Protein AF-A0A0C9M5W0-F1 (afdb_monomer_lite)

Radius of gyration: 32.75 Å; chains: 1; bounding box: 88×68×102 Å

Secondary structure (DSSP, 8-state):
-HHHHHHHHHHHHTTSS-HHHHHHHHHHHHHHHHHHHHHTHHHHHHHHHHHSSTHHHHPEEEEE-TTT-SEEEEE-SSSPEEEETTTTEEEE--SSSEEEEEEEEE-TTT-PEEEEEES-TTS-EEEE-HHHHHS-SSTT--TT--GGG---TT-TTSHHHHEEEE-GGGG-SSS----EEEEETTSTTS-EEEESSSSEEEEBPTTEEEEEEEEEE-TTSPEEEEEEE-GGG--PPEEEETTT-HHHHTTBSSSSEEP----------------------------PPP-------HHHHHHHHHTS------HHHHHHHH-SS-SSEE-HHHHHHHHTGGGTS-TTSHHHHHHHHHHHHHH-SS-SS-EEHHHHHHSPPPPPPHHHHHHHHHHHHHSPPPP------------------------------PPPTTS--

pLDDT: mean 74.05, std 21.9, range [22.25, 95.88]

Organism: NCBI:txid91626

InterPro domains:
  IPR000380 DNA topoisomerase, type IA [PTHR11390] (1-251)
  IPR002048 EF-hand domain [PF13499] (318-378)
  IPR002048 EF-hand domain [PS50222] (351-386)
  IPR002048 EF-hand domain [cd00051] (319-379)
  IPR011992 EF-hand domain pair [SSF47473] (301-379)
  IPR018247 EF-Hand 1, calcium-binding site [PS00018] (364-376)
  IPR056452 DNA topoisomerase 3-beta, zinc ribbon domain [PF23546] (57-96)

Sequence (441 aa):
MRSDVEQQLNLIASGKAAHGDVLQYFLKMFAKKFAYFTKQIEAMDELFEATFSPLAATGRPLSKCGKCKRYMKYISLKPNRLHCATCDETYSLPLNGHIKLYKELRCPLDDFELVLYSTGSKGTGYPICPCCYNNPPFENFKKGMACNHCPHPTCPHSMVTNAVCPCPENESETDPCKGSLILDATSAPRWKLSCNECNIVSSFVDTVKNVIIQKNVCECGSVMLKVEFRENQNREPVSGCIMCDDEIESLLATRFARKNVRARFGGRRRGRGGKKFDPKLLLLNTAASLVAANVQGEFEQQHMNEAHQIEVTDEVTFFKLHDVDGDGFWDEKELQSMYGLERDIDPNTSHIKKIIDRVYEEMDMNKDRYISLDEYITAKLPSITAREEKLEKEYRKKASPSPAENSKRDSASGKKTEPVVKNKRSSSKNVEGVIPNKFRA

Foldseek 3Di:
DVVVLVVVVVCVVVVNDDPVVSVVVVVVVVVVVVVVCVVCVVVVCVVCVVQPPPQQVVFDFAWAFLPPRDTWGWRPPPQTWTADPVVRDIFTDDPQWDKHFDPQDAFPPRRTGWIWTFNDLQFDIAIARSCCQPPNPDPVDHRGDGQCPAPDPPGCRHVVNFFFAQQPQLPPPPDHDRWTFGWDPVNPPWTWTATPGAGWIWTFDNQWRDKDWDPDADPVRGTKIWTDGDPVVVDDIDIGRCVPDPVNVVRTPDDRDHDPPVPPDDDDDDDDDDDDDDDDDDDDDDDDDDDDDDPADPLLQVLCCQQVVDRDPDLVVSQCVLVPVRPQKDALVSLLCSQAVSLVHRSPDPLSVVLLVVQCVFQVPVNPRIHGPVSPVVGPRDDQDPVSVVVVVVRVVVPDDDDDDDDDDDDDDDDDDDDDDDDDDDDDDDDDDDDDPVPDD

Structure (mmCIF, N/CA/C/O backbone):
data_AF-A0A0C9M5W0-F1
#
_entry.id   AF-A0A0C9M5W0-F1
#
loop_
_atom_site.group_PDB
_atom_site.id
_atom_site.type_symbol
_atom_site.label_atom_id
_atom_site.label_alt_id
_atom_site.label_comp_id
_atom_site.label_asym_id
_atom_site.label_en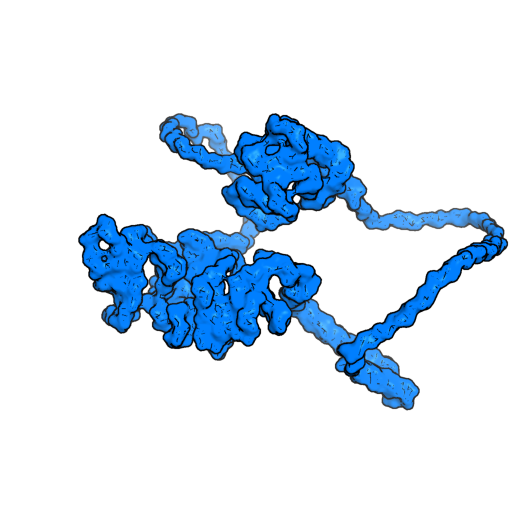tity_id
_atom_site.label_seq_id
_atom_site.pdbx_PDB_ins_code
_atom_site.Cartn_x
_atom_site.Cartn_y
_atom_site.Cartn_z
_atom_site.occupancy
_atom_site.B_iso_or_equiv
_atom_site.auth_seq_id
_atom_site.auth_comp_id
_atom_site.auth_asym_id
_atom_site.auth_atom_id
_atom_site.pdbx_PDB_model_num
ATOM 1 N N . MET A 1 1 ? -26.596 -13.197 28.494 1.00 76.88 1 MET A N 1
ATOM 2 C CA . MET A 1 1 ? -26.043 -12.777 29.806 1.00 76.88 1 MET A CA 1
ATOM 3 C C . MET A 1 1 ? -27.005 -11.878 30.564 1.00 76.88 1 MET A C 1
ATOM 5 O O . MET A 1 1 ? -27.394 -12.268 31.645 1.00 76.88 1 MET A O 1
ATOM 9 N N . ARG A 1 2 ? -27.429 -10.722 30.030 1.00 84.44 2 ARG A N 1
ATOM 10 C CA . ARG A 1 2 ? -28.374 -9.839 30.742 1.00 84.44 2 ARG A CA 1
ATOM 11 C C . ARG A 1 2 ? -29.698 -10.534 31.105 1.00 84.44 2 ARG A C 1
ATOM 13 O O . ARG A 1 2 ? -30.062 -10.557 32.268 1.00 84.44 2 ARG A O 1
ATOM 20 N N . SER A 1 3 ? -30.322 -11.203 30.134 1.00 88.25 3 SER A N 1
ATOM 21 C CA . SER A 1 3 ? -31.545 -11.994 30.360 1.00 88.25 3 SER A CA 1
ATOM 22 C C . SER A 1 3 ? -31.363 -13.140 31.374 1.00 88.25 3 SER A C 1
ATOM 24 O O . SER A 1 3 ? -32.273 -13.434 32.138 1.00 88.25 3 SER A O 1
ATOM 26 N N . ASP A 1 4 ? -30.175 -13.745 31.431 1.00 87.25 4 ASP A N 1
ATOM 27 C CA . ASP A 1 4 ? -29.848 -14.830 32.368 1.00 87.25 4 ASP A CA 1
ATOM 28 C C . ASP A 1 4 ? -29.663 -14.301 33.806 1.00 87.25 4 ASP A C 1
ATOM 30 O O . ASP A 1 4 ? -30.184 -14.873 34.758 1.00 87.25 4 ASP A O 1
ATOM 34 N N . VAL A 1 5 ? -29.032 -13.128 33.969 1.00 88.69 5 VAL A N 1
ATOM 35 C CA . VAL A 1 5 ? -28.977 -12.412 35.260 1.00 88.69 5 VAL A CA 1
ATOM 36 C C . VAL A 1 5 ? -30.387 -12.115 35.772 1.00 88.69 5 VAL A C 1
ATOM 38 O O . VAL A 1 5 ? -30.689 -12.387 36.929 1.00 88.69 5 VAL A O 1
ATOM 41 N N . GLU A 1 6 ? -31.267 -11.598 34.914 1.00 91.56 6 GLU A N 1
ATOM 42 C CA . GLU A 1 6 ? -32.651 -11.272 35.280 1.00 91.56 6 GLU A CA 1
ATOM 43 C C . GLU A 1 6 ? -33.450 -12.523 35.688 1.00 91.56 6 GLU A C 1
ATOM 45 O O . GLU A 1 6 ? -34.181 -12.493 36.678 1.00 91.56 6 GLU A O 1
ATOM 50 N N . GLN A 1 7 ? -33.261 -13.654 34.999 1.00 90.94 7 GLN A N 1
ATOM 51 C CA . GLN A 1 7 ? -33.868 -14.930 35.392 1.00 90.94 7 GLN A CA 1
ATOM 52 C C . GLN A 1 7 ? -33.374 -15.418 36.759 1.00 90.94 7 GLN A C 1
ATOM 54 O O . GLN A 1 7 ? -34.188 -15.809 37.595 1.00 90.94 7 GLN A O 1
ATOM 59 N N . GLN A 1 8 ? -32.067 -15.354 37.023 1.00 89.19 8 GLN A N 1
ATOM 60 C CA . GLN A 1 8 ? -31.500 -15.755 38.314 1.00 89.19 8 GLN A CA 1
ATOM 61 C C . GLN A 1 8 ? -31.970 -14.846 39.461 1.00 89.19 8 GLN A C 1
ATOM 63 O O . GLN A 1 8 ? -32.261 -15.330 40.554 1.00 89.19 8 GLN A O 1
ATOM 68 N N . LEU A 1 9 ? -32.136 -13.544 39.210 1.00 90.19 9 LEU A N 1
ATOM 69 C CA . LEU A 1 9 ? -32.716 -12.608 40.180 1.00 90.19 9 LEU A CA 1
ATOM 70 C C . LEU A 1 9 ? -34.181 -12.946 40.501 1.00 90.19 9 LEU A C 1
ATOM 72 O O . LEU A 1 9 ? -34.572 -12.920 41.668 1.00 90.19 9 LEU A O 1
ATOM 76 N N . ASN A 1 10 ? -34.973 -13.352 39.504 1.00 92.81 10 ASN A N 1
ATOM 77 C CA . ASN A 1 10 ? -36.346 -13.822 39.721 1.00 92.81 10 ASN A CA 1
ATOM 78 C C . ASN A 1 10 ? -36.398 -15.134 40.533 1.00 92.81 10 ASN A C 1
ATOM 80 O O . ASN A 1 10 ? -37.313 -15.347 41.336 1.00 92.81 10 ASN A O 1
ATOM 84 N N . LEU A 1 11 ? -35.408 -16.017 40.370 1.00 90.12 11 LEU A N 1
ATOM 85 C CA . LEU A 1 11 ? -35.283 -17.245 41.165 1.00 90.12 11 LEU A CA 1
ATOM 86 C C . LEU A 1 11 ? -34.904 -16.959 42.624 1.00 90.12 11 LEU A C 1
ATOM 88 O O . LEU A 1 11 ? -35.423 -17.620 43.522 1.00 90.12 11 LEU A O 1
ATOM 92 N N . ILE A 1 12 ? -34.076 -15.941 42.876 1.00 91.81 12 ILE A N 1
ATOM 93 C CA . ILE A 1 12 ? -33.802 -15.452 44.237 1.00 91.81 12 ILE A CA 1
ATOM 94 C C . ILE A 1 12 ? -35.077 -14.865 44.850 1.00 91.81 12 ILE A C 1
ATOM 96 O O . ILE A 1 12 ? -35.433 -15.208 45.975 1.00 91.81 12 ILE A O 1
ATOM 100 N N . ALA A 1 13 ? -35.801 -14.027 44.100 1.00 89.62 13 ALA A N 1
ATOM 101 C CA . ALA A 1 13 ? -37.030 -13.386 44.571 1.00 89.62 13 ALA A CA 1
ATOM 102 C C . ALA A 1 13 ? -38.142 -14.395 44.914 1.00 89.62 13 ALA A C 1
ATOM 104 O O . ALA A 1 13 ? -38.929 -14.166 45.827 1.00 89.62 13 ALA A O 1
ATOM 105 N N . SER A 1 14 ? -38.185 -15.532 44.214 1.00 92.88 14 SER A N 1
ATOM 106 C CA . SER A 1 14 ? -39.112 -16.639 44.494 1.00 92.88 14 SER A CA 1
ATOM 107 C C . SER A 1 14 ? -38.594 -17.644 45.534 1.00 92.88 14 SER A C 1
ATOM 109 O O . SER A 1 14 ? -39.253 -18.654 45.778 1.00 92.88 14 SER A O 1
ATOM 111 N N . GLY A 1 15 ? -37.426 -17.394 46.141 1.00 90.06 15 GLY A N 1
ATOM 112 C CA . GLY A 1 15 ? -36.818 -18.252 47.164 1.00 90.06 15 GLY A CA 1
ATOM 113 C C . GLY A 1 15 ? -36.247 -19.574 46.638 1.00 90.06 15 GLY A C 1
ATOM 114 O O . GLY A 1 15 ? -35.900 -20.448 47.426 1.00 90.06 15 GLY A O 1
ATOM 115 N N . LYS A 1 16 ? -36.150 -19.738 45.313 1.00 88.62 16 LYS A N 1
ATOM 116 C CA . LYS A 1 16 ? -35.681 -20.966 44.647 1.00 88.62 16 LYS A CA 1
ATOM 117 C C . LYS A 1 16 ? -34.166 -21.012 44.438 1.00 88.62 16 LYS A C 1
ATOM 119 O O . LYS A 1 16 ? -33.644 -22.068 44.095 1.00 88.62 16 LYS A O 1
ATOM 124 N N . ALA A 1 17 ? -33.468 -19.893 44.619 1.00 87.19 17 ALA A N 1
ATOM 125 C CA . ALA A 1 17 ? -32.017 -19.801 44.500 1.00 87.19 17 ALA A CA 1
ATOM 126 C C . ALA A 1 17 ? -31.416 -19.012 45.669 1.00 87.19 17 ALA A C 1
ATOM 128 O O . ALA A 1 17 ? -31.954 -17.985 46.087 1.00 87.19 17 ALA A O 1
ATOM 129 N N . ALA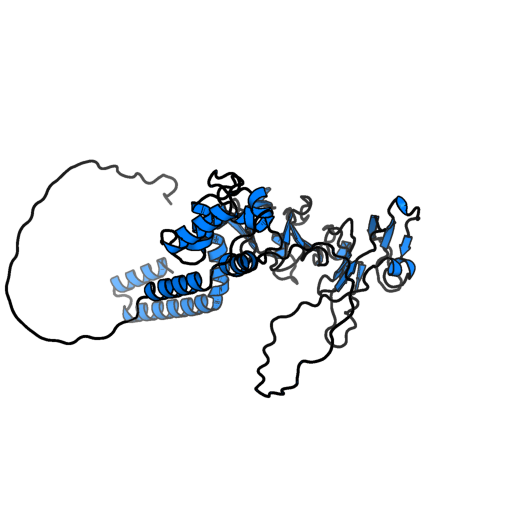 A 1 18 ? -30.275 -19.476 46.179 1.00 90.62 18 ALA A N 1
ATOM 130 C CA . ALA A 1 18 ? -29.542 -18.782 47.226 1.00 90.62 18 ALA A CA 1
ATOM 131 C C . ALA A 1 18 ? -28.752 -17.606 46.636 1.00 90.62 18 ALA A C 1
ATOM 133 O O . ALA A 1 18 ? -27.967 -17.765 45.700 1.00 90.62 18 ALA A O 1
ATOM 134 N N . HIS A 1 19 ? -28.916 -16.423 47.230 1.00 90.44 19 HIS A N 1
ATOM 135 C CA . HIS A 1 19 ? -28.222 -15.207 46.800 1.00 90.44 19 HIS A CA 1
ATOM 136 C C . HIS A 1 19 ? -26.693 -15.386 46.722 1.00 90.44 19 HIS A C 1
ATOM 138 O O . HIS A 1 19 ? -26.068 -14.941 45.762 1.00 90.44 19 HIS A O 1
ATOM 144 N N . GLY A 1 20 ? -26.090 -16.060 47.711 1.00 89.81 20 GLY A N 1
ATOM 145 C CA . GLY A 1 20 ? -24.638 -16.265 47.770 1.00 89.81 20 GLY A CA 1
ATOM 146 C C . GLY A 1 20 ? -24.084 -17.066 46.588 1.00 89.81 20 GLY A C 1
ATOM 147 O O . GLY A 1 20 ? -23.046 -16.700 46.033 1.00 89.81 20 GLY A O 1
ATOM 148 N N . ASP A 1 21 ? -24.806 -18.101 46.158 1.00 88.38 21 ASP A N 1
ATOM 149 C CA . ASP A 1 21 ? -24.387 -18.975 45.059 1.00 88.38 21 ASP A CA 1
ATOM 150 C C . ASP A 1 21 ? -24.497 -18.265 43.709 1.00 88.38 21 ASP A C 1
ATOM 152 O O . ASP A 1 21 ? -23.571 -18.315 42.894 1.00 88.38 21 ASP A O 1
ATOM 156 N N . VAL A 1 22 ? -25.592 -17.528 43.501 1.00 90.19 22 VAL A N 1
ATOM 157 C CA . VAL A 1 22 ? -25.802 -16.716 42.295 1.00 90.19 22 VAL A CA 1
ATOM 158 C C . VAL A 1 22 ? -24.739 -15.617 42.194 1.00 90.19 22 VAL A C 1
ATOM 160 O O . VAL A 1 22 ? -24.154 -15.413 41.127 1.00 90.19 22 VAL A O 1
ATOM 163 N N . LEU A 1 23 ? -24.417 -14.948 43.306 1.00 91.38 23 LEU A N 1
ATOM 164 C CA . LEU A 1 23 ? -23.370 -13.927 43.348 1.00 91.38 23 LEU A CA 1
ATOM 165 C C . LEU A 1 23 ? -21.993 -14.510 42.994 1.00 91.38 23 LEU A C 1
ATOM 167 O O . LEU A 1 23 ? -21.289 -13.963 42.143 1.00 91.38 23 LEU A O 1
ATOM 171 N N . GLN A 1 24 ? -21.613 -15.636 43.604 1.00 91.88 24 GLN A N 1
ATOM 172 C CA . GLN A 1 24 ? -20.342 -16.311 43.319 1.00 91.88 24 GLN A CA 1
ATOM 173 C C . GLN A 1 24 ? -20.240 -16.775 41.864 1.00 91.88 24 GLN A C 1
ATOM 175 O O . GLN A 1 24 ? -19.178 -16.655 41.244 1.00 91.88 24 GLN A O 1
ATOM 180 N N . TYR A 1 25 ? -21.340 -17.271 41.299 1.00 90.50 25 TYR A N 1
ATOM 181 C CA . TYR A 1 25 ? -21.410 -17.661 39.896 1.00 90.50 25 TYR A CA 1
ATOM 182 C C . TYR A 1 25 ? -21.111 -16.480 38.962 1.00 90.50 25 TYR A C 1
ATOM 184 O O . TYR A 1 25 ? -20.210 -16.568 38.119 1.00 90.50 25 TYR A O 1
ATOM 192 N N . PHE A 1 26 ? -21.798 -15.347 39.146 1.00 92.00 26 PHE A N 1
ATOM 193 C CA . PHE A 1 26 ? -21.580 -14.169 38.306 1.00 92.00 26 PHE A CA 1
ATOM 194 C C . PHE A 1 26 ? -20.195 -13.555 38.513 1.00 92.00 26 PHE A C 1
ATOM 196 O O . PHE A 1 26 ? -19.547 -13.222 37.523 1.00 92.00 26 PHE A O 1
ATOM 203 N N . LEU A 1 27 ? -19.686 -13.484 39.749 1.00 92.69 27 LEU A N 1
ATOM 204 C CA . LEU A 1 27 ? -18.322 -13.010 40.018 1.00 92.69 27 LEU A CA 1
ATOM 205 C C . LEU A 1 27 ? -17.272 -13.840 39.271 1.00 92.69 27 LEU A C 1
ATOM 207 O O . LEU A 1 27 ? -16.400 -13.276 38.609 1.00 92.69 27 LEU A O 1
ATOM 211 N N . LYS A 1 28 ? -17.382 -15.176 39.293 1.00 92.69 28 LYS A N 1
ATOM 212 C CA . LYS A 1 28 ? -16.484 -16.056 38.527 1.00 92.69 28 LYS A CA 1
ATOM 213 C C . LYS A 1 28 ? -16.621 -15.849 37.019 1.00 92.69 28 LYS A C 1
ATOM 215 O O . LYS A 1 28 ? -15.615 -15.872 36.307 1.00 92.69 28 LYS A O 1
ATOM 220 N N . MET A 1 29 ? -17.837 -15.641 36.516 1.00 91.75 29 MET A N 1
ATOM 221 C CA . MET A 1 29 ? -18.064 -15.378 35.094 1.00 91.75 29 MET A CA 1
ATOM 222 C C . MET A 1 29 ? -17.462 -14.036 34.655 1.00 91.75 29 MET A C 1
ATOM 224 O O . MET A 1 29 ? -16.773 -13.986 33.633 1.00 91.75 29 MET A O 1
ATOM 228 N N . PHE A 1 30 ? -17.663 -12.966 35.427 1.00 93.25 30 PHE A N 1
ATOM 229 C CA . PHE A 1 30 ? -17.065 -11.659 35.154 1.00 93.25 30 PHE A CA 1
ATOM 230 C C . PHE A 1 30 ? -15.540 -11.696 35.263 1.00 93.25 30 PHE A C 1
ATOM 232 O O . PHE A 1 30 ? -14.879 -11.149 34.388 1.00 93.25 30 PHE A O 1
ATOM 239 N N . ALA A 1 31 ? -14.973 -12.408 36.241 1.00 92.62 31 ALA A N 1
ATOM 240 C CA . ALA A 1 31 ? -13.525 -12.576 36.364 1.00 92.62 31 ALA A CA 1
ATOM 241 C C . ALA A 1 31 ? -12.909 -13.268 35.135 1.00 92.62 31 ALA A C 1
ATOM 243 O O . ALA A 1 31 ? -11.896 -12.811 34.605 1.00 92.62 31 ALA A O 1
ATOM 244 N N . LYS A 1 32 ? -13.546 -14.333 34.623 1.00 92.00 32 LYS A N 1
ATOM 245 C CA . LYS A 1 32 ? -13.106 -15.003 33.385 1.00 92.00 32 LYS A CA 1
ATOM 246 C C . LYS A 1 32 ? -13.179 -14.077 32.172 1.00 92.00 32 LYS A C 1
ATOM 248 O O . LYS A 1 32 ? -12.256 -14.062 31.361 1.00 92.00 32 LYS A O 1
ATOM 253 N N . LYS A 1 33 ? -14.259 -13.299 32.049 1.00 90.25 33 LYS A N 1
ATOM 254 C CA . LYS A 1 33 ? -14.405 -12.316 30.967 1.00 90.25 33 LYS A CA 1
ATOM 255 C C . LYS A 1 33 ? -13.365 -11.212 31.062 1.00 90.25 33 LYS A C 1
ATOM 257 O O . LYS A 1 33 ? -12.762 -10.881 30.052 1.00 90.25 33 LYS A O 1
ATOM 262 N N . PHE A 1 34 ? -13.129 -10.688 32.259 1.00 90.62 34 PHE A N 1
ATOM 263 C CA . PHE A 1 34 ? -12.104 -9.684 32.505 1.00 90.62 34 PHE A CA 1
ATOM 264 C C . PHE A 1 34 ? -10.737 -10.194 32.043 1.00 90.62 34 PHE A C 1
ATOM 266 O O . PHE A 1 34 ? -10.138 -9.581 31.173 1.00 90.62 34 PHE A O 1
ATOM 273 N N . ALA A 1 35 ? -10.316 -11.380 32.496 1.00 91.00 35 ALA A N 1
ATOM 274 C CA . ALA A 1 35 ? -9.052 -11.982 32.070 1.00 91.00 35 ALA A CA 1
ATOM 275 C C . ALA A 1 35 ? -8.952 -12.172 30.543 1.00 91.00 35 ALA A C 1
ATOM 277 O O . ALA A 1 35 ? -7.887 -11.964 29.963 1.00 91.00 35 ALA A O 1
ATOM 278 N N . TYR A 1 36 ? -10.055 -12.542 29.883 1.00 89.44 36 TYR A N 1
ATOM 279 C CA . TYR A 1 36 ? -10.111 -12.647 28.424 1.00 89.44 36 TYR A CA 1
ATOM 280 C C . TYR A 1 36 ? -9.910 -11.287 27.737 1.00 89.44 36 TYR A C 1
ATOM 282 O O . TYR A 1 36 ? -9.070 -11.175 26.846 1.00 89.44 36 TYR A O 1
ATOM 290 N N . PHE A 1 37 ? -10.638 -10.252 28.167 1.00 84.50 37 PHE A N 1
ATOM 291 C CA . PHE A 1 37 ? -10.539 -8.913 27.582 1.00 84.50 37 PHE A CA 1
ATOM 292 C C . PHE A 1 37 ? -9.188 -8.254 27.855 1.00 84.50 37 PHE A C 1
ATOM 294 O O . PHE A 1 37 ? -8.634 -7.652 26.948 1.00 84.50 37 PHE A O 1
ATOM 301 N N . THR A 1 38 ? -8.613 -8.418 29.050 1.00 88.00 38 THR A N 1
ATOM 302 C CA . THR A 1 38 ? -7.272 -7.895 29.356 1.00 88.00 38 THR A CA 1
ATOM 303 C C . THR A 1 38 ? -6.204 -8.543 28.479 1.00 88.00 38 THR A C 1
ATOM 305 O O . THR A 1 38 ? -5.267 -7.874 28.063 1.00 88.00 38 THR A O 1
ATOM 308 N N . LYS A 1 39 ? -6.344 -9.838 28.165 1.00 89.94 39 LYS A N 1
ATOM 309 C CA . LYS A 1 39 ? -5.402 -10.534 27.284 1.00 89.94 39 LYS A CA 1
ATOM 310 C C . LYS A 1 39 ? -5.491 -10.045 25.837 1.00 89.94 39 LYS A C 1
ATOM 312 O O . LYS A 1 39 ? -4.458 -9.955 25.190 1.00 89.94 39 LYS A O 1
ATOM 317 N N . GLN A 1 40 ? -6.697 -9.728 25.360 1.00 84.75 40 GLN A N 1
ATOM 318 C CA . GLN A 1 40 ? -6.952 -9.277 23.984 1.00 84.75 40 GLN A CA 1
ATOM 319 C C . GLN A 1 40 ? -7.231 -7.781 23.876 1.00 84.75 40 GLN A C 1
ATOM 321 O O . GLN A 1 40 ? -7.948 -7.349 22.972 1.00 84.75 40 GLN A O 1
ATOM 326 N N . ILE A 1 41 ? -6.673 -6.997 24.798 1.00 82.56 41 ILE A N 1
ATOM 327 C CA . ILE A 1 41 ? -6.930 -5.562 24.852 1.00 82.56 41 ILE A CA 1
ATOM 328 C C . ILE A 1 41 ? -6.410 -4.857 23.599 1.00 82.56 41 ILE A C 1
ATOM 330 O O . ILE A 1 41 ? -7.116 -4.022 23.064 1.00 82.56 41 ILE A O 1
ATOM 334 N N . GLU A 1 42 ? -5.289 -5.313 23.032 1.00 77.19 42 GLU A N 1
ATOM 335 C CA . GLU A 1 42 ? -4.738 -4.782 21.776 1.00 77.19 42 GLU A CA 1
ATOM 336 C C . GLU A 1 42 ? -5.711 -4.938 20.593 1.00 77.19 42 GLU A C 1
ATOM 338 O O . GLU A 1 42 ? -5.859 -4.027 19.784 1.00 77.19 42 GLU A O 1
ATOM 343 N N . ALA A 1 43 ? -6.431 -6.062 20.510 1.00 73.81 43 ALA A N 1
ATOM 344 C CA . ALA A 1 43 ? -7.441 -6.276 19.471 1.00 73.81 43 ALA A CA 1
ATOM 345 C C . ALA A 1 43 ? -8.709 -5.436 19.713 1.00 73.81 43 ALA A C 1
ATOM 347 O O . ALA A 1 43 ? -9.365 -5.016 18.762 1.00 73.81 43 ALA A O 1
ATOM 348 N N . MET A 1 44 ? -9.063 -5.195 20.982 1.00 66.62 44 MET A N 1
ATOM 349 C CA . MET A 1 44 ? -10.141 -4.276 21.363 1.00 66.62 44 MET A CA 1
ATOM 350 C C . MET A 1 44 ? -9.774 -2.833 21.022 1.00 66.62 44 MET A C 1
ATOM 352 O O . MET A 1 44 ? -10.594 -2.148 20.424 1.00 66.62 44 MET A O 1
ATOM 356 N N . ASP A 1 45 ? -8.555 -2.404 21.338 1.00 66.19 45 ASP A N 1
ATOM 357 C CA . ASP A 1 45 ? -8.044 -1.064 21.063 1.00 66.19 45 ASP A CA 1
ATOM 358 C C . ASP A 1 45 ? -7.955 -0.814 19.550 1.00 66.19 45 ASP A C 1
ATOM 360 O O . ASP A 1 45 ? -8.435 0.219 19.086 1.00 66.19 45 ASP A O 1
ATOM 364 N N . GLU A 1 46 ? -7.489 -1.788 18.752 1.00 67.50 46 GLU A N 1
ATOM 365 C CA . GLU A 1 46 ? -7.493 -1.698 17.278 1.00 67.50 46 GLU A CA 1
ATOM 366 C C . GLU A 1 46 ? -8.916 -1.472 16.727 1.00 67.50 46 GLU A C 1
ATOM 368 O O . GLU A 1 46 ? -9.133 -0.642 15.839 1.00 67.50 46 GLU A O 1
ATOM 373 N N . LEU A 1 47 ? -9.912 -2.182 17.269 1.00 63.34 47 LEU A N 1
ATOM 374 C CA . LEU A 1 47 ? -11.314 -2.053 16.862 1.00 63.34 47 LEU A CA 1
ATOM 375 C C . LEU A 1 47 ? -11.967 -0.770 17.400 1.00 63.34 47 LEU A C 1
ATOM 377 O O . LEU A 1 47 ? -12.773 -0.151 16.703 1.00 63.34 47 LEU A O 1
ATOM 381 N N . PHE A 1 48 ? -11.635 -0.340 18.617 1.00 63.06 48 PHE A N 1
ATOM 382 C CA . PHE A 1 48 ? -12.209 0.854 19.233 1.00 63.06 48 PHE A CA 1
ATOM 383 C C . PHE A 1 48 ? -11.644 2.139 18.625 1.00 63.06 48 PHE A C 1
ATOM 385 O O . PHE A 1 48 ? -12.427 3.037 18.315 1.00 63.06 48 PHE A O 1
ATOM 392 N N . GLU A 1 49 ? -10.343 2.211 18.336 1.00 57.94 49 GLU A N 1
ATOM 393 C CA . GLU A 1 49 ? -9.765 3.307 17.542 1.00 57.94 49 GLU A CA 1
ATOM 394 C C . GLU A 1 49 ? -10.352 3.361 16.127 1.00 57.94 49 GLU A C 1
ATOM 396 O O . GLU A 1 49 ? -10.526 4.435 15.542 1.00 57.94 49 GLU A O 1
ATOM 401 N N . ALA A 1 50 ? -10.691 2.204 15.552 1.00 52.53 50 ALA A N 1
ATOM 402 C CA . ALA A 1 50 ? -11.328 2.152 14.247 1.00 52.53 50 ALA A CA 1
ATOM 403 C C . ALA A 1 50 ? -12.759 2.716 14.243 1.00 52.53 50 ALA A C 1
ATOM 405 O O . ALA A 1 50 ? -13.162 3.261 13.215 1.00 52.53 50 ALA A O 1
ATOM 406 N N . THR A 1 51 ? -13.488 2.618 15.361 1.00 51.34 51 THR A N 1
ATOM 407 C CA . THR A 1 51 ? -14.950 2.822 15.400 1.00 51.34 51 THR A CA 1
ATOM 408 C C . THR A 1 51 ? -15.395 4.047 16.213 1.00 51.34 51 THR A C 1
ATOM 410 O O . THR A 1 51 ? -16.414 4.649 15.887 1.00 51.34 51 THR A O 1
ATOM 413 N N . PHE A 1 52 ? -14.654 4.452 17.253 1.00 54.22 52 PHE A N 1
ATOM 414 C CA . PHE A 1 52 ? -15.108 5.467 18.225 1.00 54.22 52 PHE A CA 1
ATOM 415 C C . PHE A 1 52 ? -14.401 6.811 18.151 1.00 54.22 52 PHE A C 1
ATOM 417 O O . PHE A 1 52 ? -14.834 7.773 18.786 1.00 54.22 52 PHE A O 1
ATOM 424 N N . SER A 1 53 ? -13.346 6.927 17.360 1.00 52.38 53 SER A N 1
ATOM 425 C CA . SER A 1 53 ? -12.801 8.241 17.078 1.00 52.38 53 SER A CA 1
ATOM 426 C C . SER A 1 53 ? -13.704 8.955 16.058 1.00 52.38 53 SER A C 1
ATOM 428 O O . SER A 1 53 ? -14.106 8.334 15.070 1.00 52.38 53 SER A O 1
ATOM 430 N N . PRO A 1 54 ? -13.929 10.279 16.163 1.00 53.62 54 PRO A N 1
ATOM 431 C CA . PRO A 1 54 ? -14.526 11.070 15.076 1.00 53.62 54 PRO A CA 1
ATOM 432 C C . PRO A 1 54 ? -13.709 11.009 13.756 1.00 53.62 54 PRO A C 1
ATOM 434 O O . PRO A 1 54 ? -14.103 11.577 12.743 1.00 53.62 54 PRO A O 1
ATOM 437 N N . LEU A 1 55 ? -12.600 10.258 13.733 1.00 50.94 55 LEU A N 1
ATOM 438 C CA . LEU A 1 55 ? -11.691 9.987 12.618 1.00 50.94 55 LEU A CA 1
ATOM 439 C C . LEU A 1 55 ? -12.319 9.230 11.432 1.00 50.94 55 LEU A C 1
ATOM 441 O O . LEU A 1 55 ? -11.821 9.330 10.312 1.00 50.94 55 LEU A O 1
ATOM 445 N N . ALA A 1 56 ? -13.439 8.520 11.607 1.00 50.06 56 ALA A N 1
ATOM 446 C CA . ALA A 1 56 ? -14.198 8.005 10.456 1.00 50.06 56 ALA A CA 1
ATOM 447 C C . ALA A 1 56 ? -14.764 9.152 9.583 1.00 50.06 56 ALA A C 1
ATOM 449 O O . ALA A 1 56 ? -15.040 8.977 8.389 1.00 50.06 56 ALA A O 1
ATOM 450 N N . ALA A 1 57 ? -14.900 10.360 10.149 1.00 54.62 57 ALA A N 1
ATOM 451 C CA . ALA A 1 57 ? -15.248 11.566 9.408 1.00 54.62 57 ALA A CA 1
ATOM 452 C C . ALA A 1 57 ? -14.038 12.214 8.710 1.00 54.62 57 ALA A C 1
ATOM 454 O O . ALA A 1 57 ? -14.236 12.766 7.630 1.00 54.62 57 ALA A O 1
ATOM 455 N N . THR A 1 58 ? -12.821 12.083 9.255 1.00 64.44 58 THR A N 1
ATOM 456 C CA . THR A 1 58 ? -11.600 12.769 8.775 1.00 64.44 58 THR A CA 1
ATOM 457 C C . THR A 1 58 ? -10.894 12.068 7.612 1.00 64.44 58 THR A C 1
ATOM 459 O O . THR A 1 58 ? -10.043 12.660 6.953 1.00 64.44 58 THR A O 1
ATOM 462 N N . GLY A 1 59 ? -11.227 10.805 7.333 1.00 73.12 59 GLY A N 1
ATOM 463 C CA . GLY A 1 59 ? -10.597 10.068 6.240 1.00 73.12 59 GLY A CA 1
ATOM 464 C C . GLY A 1 59 ? -10.966 10.615 4.854 1.00 73.12 59 GLY A C 1
ATOM 465 O O . GLY A 1 59 ? -12.140 10.842 4.547 1.00 73.12 59 GLY A O 1
ATOM 466 N N . ARG A 1 60 ? -9.964 10.760 3.979 1.00 87.50 60 ARG A N 1
ATOM 467 C CA . ARG A 1 60 ? -10.162 11.190 2.585 1.00 87.50 60 ARG A CA 1
ATOM 468 C C . ARG A 1 60 ? -10.712 10.040 1.732 1.00 87.50 60 ARG A C 1
ATOM 470 O O . ARG A 1 60 ? -10.207 8.923 1.859 1.00 87.50 60 ARG A O 1
ATOM 477 N N . PRO A 1 61 ? -11.695 10.254 0.843 1.00 91.56 61 PRO A N 1
ATOM 478 C CA . PRO A 1 61 ? -12.095 9.237 -0.130 1.00 91.56 61 PRO A CA 1
ATOM 479 C C . PRO A 1 61 ? -10.884 8.763 -0.949 1.00 91.56 61 PRO A C 1
ATOM 481 O O . PRO A 1 61 ? -10.143 9.596 -1.467 1.00 91.56 61 PRO A O 1
ATOM 484 N N . LEU A 1 62 ? -10.654 7.447 -1.042 1.00 93.19 62 LEU A N 1
ATOM 485 C CA . LEU A 1 62 ? -9.495 6.903 -1.767 1.00 93.19 62 LEU A CA 1
ATOM 486 C C . LEU A 1 62 ? -9.867 5.849 -2.811 1.00 93.19 62 LEU A C 1
ATOM 488 O O . LEU A 1 62 ? -9.516 6.022 -3.970 1.00 93.19 62 LEU A O 1
ATOM 492 N N . SER A 1 63 ? -10.547 4.769 -2.419 1.00 95.06 63 SER A N 1
ATOM 493 C CA . SER A 1 63 ? -10.916 3.657 -3.312 1.00 95.06 63 SER A CA 1
ATOM 494 C C . SER A 1 63 ? -12.351 3.199 -3.063 1.00 95.06 63 SER A C 1
ATOM 496 O O . SER A 1 63 ? -12.884 3.397 -1.970 1.00 95.06 63 SER A O 1
ATOM 498 N N . LYS A 1 64 ? -13.017 2.608 -4.059 1.00 95.62 64 LYS A N 1
ATOM 499 C CA . LYS A 1 64 ? -14.390 2.095 -3.919 1.00 95.62 64 LYS A CA 1
ATOM 500 C C . LYS A 1 64 ? -14.443 0.704 -3.280 1.00 95.62 64 LYS A C 1
ATOM 502 O O . LYS A 1 64 ? -13.649 -0.187 -3.579 1.00 95.62 64 LYS A O 1
ATOM 507 N N . CYS A 1 65 ? -15.439 0.513 -2.419 1.00 95.56 65 CYS A N 1
ATOM 508 C CA . CYS A 1 65 ? -15.766 -0.771 -1.807 1.00 95.56 65 CYS A CA 1
ATOM 509 C C . CYS A 1 65 ? -16.335 -1.737 -2.854 1.00 95.56 65 CYS A C 1
ATOM 511 O O . CYS A 1 65 ? -17.246 -1.368 -3.595 1.00 95.56 65 CYS A O 1
ATOM 513 N N . GLY A 1 66 ? -15.871 -2.988 -2.880 1.00 93.62 66 GLY A N 1
ATOM 514 C CA . GLY A 1 66 ? -16.384 -3.997 -3.813 1.00 93.62 66 GLY A CA 1
ATOM 515 C C . GLY A 1 66 ? -17.830 -4.415 -3.536 1.00 93.62 66 GLY A C 1
ATOM 516 O O . GLY A 1 66 ? -18.557 -4.742 -4.473 1.00 93.62 66 GLY A O 1
ATOM 517 N N . LYS A 1 67 ? -18.289 -4.303 -2.279 1.00 94.31 67 LYS A N 1
ATOM 518 C CA . LYS A 1 67 ? -19.650 -4.680 -1.851 1.00 94.31 67 LYS A CA 1
ATOM 519 C C . LYS A 1 67 ? -20.707 -3.649 -2.252 1.00 94.31 67 LYS A C 1
ATOM 521 O O . LYS A 1 67 ? -21.673 -3.980 -2.926 1.00 94.31 67 LYS A O 1
ATOM 526 N N . CYS A 1 68 ? -20.530 -2.389 -1.847 1.00 94.56 68 CYS A N 1
ATOM 527 C CA . CYS A 1 68 ? -21.525 -1.327 -2.069 1.00 94.56 68 CYS A CA 1
ATOM 528 C C . CYS A 1 68 ? -21.166 -0.344 -3.194 1.00 94.56 68 CYS A C 1
ATOM 530 O O . CYS A 1 68 ? -21.937 0.577 -3.460 1.00 94.56 68 CYS A O 1
ATOM 532 N N . LYS A 1 69 ? -19.989 -0.490 -3.820 1.00 94.06 69 LYS A N 1
ATOM 533 C CA . LYS A 1 69 ? -19.451 0.378 -4.887 1.00 94.06 69 LYS A CA 1
ATOM 534 C C . LYS A 1 69 ? -19.293 1.860 -4.515 1.00 94.06 69 LYS A C 1
ATOM 536 O O . LYS A 1 69 ? -19.014 2.682 -5.383 1.00 94.06 69 LYS A O 1
ATOM 541 N N . ARG A 1 70 ? -19.432 2.222 -3.236 1.00 93.69 70 ARG A N 1
ATOM 542 C CA . ARG A 1 70 ? -19.200 3.584 -2.732 1.00 93.69 70 ARG A CA 1
ATOM 543 C C . ARG A 1 70 ? -17.752 3.771 -2.302 1.00 93.69 70 ARG A C 1
ATOM 545 O O . ARG A 1 70 ? -17.075 2.806 -1.944 1.00 93.69 70 ARG A O 1
ATOM 552 N N . TYR A 1 71 ? -17.295 5.020 -2.311 1.00 93.75 71 TYR A N 1
ATOM 553 C CA . TYR A 1 71 ? -15.959 5.371 -1.843 1.00 93.75 71 TYR A CA 1
ATOM 554 C C . TYR A 1 71 ? -15.769 5.017 -0.368 1.00 93.75 71 TYR A C 1
ATOM 556 O O . TYR A 1 71 ? -16.582 5.356 0.493 1.00 93.75 71 TYR A O 1
ATOM 564 N N . MET A 1 72 ? -14.662 4.341 -0.098 1.00 93.31 72 MET A N 1
ATOM 565 C CA . MET A 1 72 ? -14.110 4.134 1.227 1.00 93.31 72 MET A CA 1
ATOM 566 C C . MET A 1 72 ? -13.173 5.287 1.559 1.00 93.31 72 MET A C 1
ATOM 568 O O . MET A 1 72 ? -12.466 5.822 0.698 1.00 93.31 72 MET A O 1
ATOM 572 N N . LYS A 1 73 ? -13.168 5.655 2.833 1.00 91.44 73 LYS A N 1
ATOM 573 C CA . LYS A 1 73 ? -12.315 6.700 3.377 1.00 91.44 73 LYS A CA 1
ATOM 574 C C . LYS A 1 73 ? -11.005 6.092 3.847 1.00 91.44 73 LYS A C 1
ATOM 576 O O . LYS A 1 73 ? -11.006 5.152 4.637 1.00 91.44 73 LYS A O 1
ATOM 581 N N . TYR A 1 74 ? -9.895 6.629 3.365 1.00 91.69 74 TYR A N 1
ATOM 582 C CA . TYR A 1 74 ? -8.564 6.308 3.849 1.00 91.69 74 TYR A CA 1
ATOM 583 C C . TYR A 1 74 ? -8.244 7.146 5.078 1.00 91.69 74 TYR A C 1
ATOM 585 O O . TYR A 1 74 ? -8.243 8.377 5.016 1.00 91.69 74 TYR A O 1
ATOM 593 N N . ILE A 1 75 ? -7.952 6.461 6.175 1.00 88.69 75 ILE A N 1
ATOM 594 C CA . ILE A 1 75 ? -7.512 7.053 7.430 1.00 88.69 75 ILE A CA 1
ATOM 595 C C . ILE A 1 75 ? -6.005 6.804 7.514 1.00 88.69 75 ILE A C 1
ATOM 597 O O . ILE A 1 75 ? -5.560 5.659 7.612 1.00 88.69 75 ILE A O 1
ATOM 601 N N . SER A 1 76 ? -5.228 7.883 7.409 1.00 82.06 76 SER A N 1
ATOM 602 C CA . SER A 1 76 ? -3.760 7.861 7.414 1.00 82.06 76 SER A CA 1
ATOM 603 C C . SER A 1 76 ? -3.147 7.800 8.809 1.00 82.06 76 SER A C 1
ATOM 605 O O . SER A 1 76 ? -1.935 7.628 8.915 1.00 82.06 76 SER A O 1
ATOM 607 N N . LEU A 1 77 ? -3.951 7.972 9.865 1.00 81.00 77 LEU A N 1
ATOM 608 C CA . LEU A 1 77 ? -3.478 7.758 11.227 1.00 81.00 77 LEU A CA 1
ATOM 609 C C . LEU A 1 77 ? -3.171 6.279 11.424 1.00 81.00 77 LEU A C 1
ATOM 611 O O . LEU A 1 77 ? -3.943 5.417 11.003 1.00 81.00 77 LEU A O 1
ATOM 615 N N . LYS A 1 78 ? -2.043 6.004 12.079 1.00 77.50 78 LYS A N 1
ATOM 616 C CA . LYS A 1 78 ? -1.621 4.640 12.380 1.00 77.50 78 LYS A CA 1
ATOM 617 C C . LYS A 1 78 ? -2.598 4.010 13.390 1.00 77.50 78 LYS A C 1
ATOM 619 O O . LYS A 1 78 ? -2.929 4.684 14.357 1.00 77.50 78 LYS A O 1
ATOM 624 N N . PRO A 1 79 ? -3.015 2.747 13.190 1.00 79.44 79 PRO A N 1
ATOM 625 C CA . PRO A 1 79 ? -2.751 1.919 12.013 1.00 79.44 79 PRO A CA 1
ATOM 626 C C . PRO A 1 79 ? -3.559 2.378 10.783 1.00 79.44 79 PRO A C 1
ATOM 628 O O . PRO A 1 79 ? -4.775 2.591 10.851 1.00 79.44 79 PRO A O 1
ATOM 631 N N . ASN A 1 80 ? -2.869 2.486 9.639 1.00 86.19 80 ASN A N 1
ATOM 632 C CA . ASN A 1 80 ? -3.465 2.922 8.374 1.00 86.19 80 ASN A CA 1
ATOM 633 C C . ASN A 1 80 ? -4.587 1.960 7.964 1.00 86.19 80 ASN A C 1
ATOM 635 O O . ASN A 1 80 ? -4.400 0.739 7.960 1.00 86.19 80 ASN A O 1
ATOM 639 N N . ARG A 1 81 ? -5.744 2.501 7.573 1.00 89.88 81 ARG A N 1
ATOM 640 C CA . ARG A 1 81 ? -6.928 1.687 7.255 1.00 89.88 81 ARG A CA 1
ATOM 641 C C . ARG A 1 81 ? -7.866 2.359 6.260 1.00 89.88 81 ARG A C 1
ATOM 643 O O . ARG A 1 81 ? -7.854 3.578 6.089 1.00 89.88 81 ARG A O 1
ATOM 650 N N . LEU A 1 82 ? -8.697 1.550 5.615 1.00 92.19 82 LEU A N 1
ATOM 651 C CA . LEU A 1 82 ? -9.824 1.988 4.794 1.00 92.19 82 LEU A CA 1
ATOM 652 C C . LEU A 1 82 ? -11.127 1.688 5.520 1.00 92.19 82 LEU A C 1
ATOM 654 O O . LEU A 1 82 ? -11.349 0.557 5.933 1.00 92.19 82 LEU A O 1
ATOM 658 N N . HIS A 1 83 ? -12.005 2.676 5.634 1.00 91.38 83 HIS A N 1
ATOM 659 C CA . HIS A 1 83 ? -13.318 2.507 6.243 1.00 91.38 83 HIS A CA 1
ATOM 660 C C . HIS A 1 83 ? -14.432 2.777 5.227 1.00 91.38 83 HIS A C 1
ATOM 662 O O . HIS A 1 83 ? -14.452 3.810 4.550 1.00 91.38 83 HIS A O 1
ATOM 668 N N . CYS A 1 84 ? -15.376 1.845 5.117 1.00 92.25 84 CYS A N 1
ATOM 669 C CA . CYS A 1 84 ? -16.558 1.986 4.284 1.00 92.25 84 CYS A CA 1
ATOM 670 C C . CYS A 1 84 ? -17.765 2.392 5.134 1.00 92.25 84 CYS A C 1
ATOM 672 O O . CYS A 1 84 ? -18.414 1.536 5.724 1.00 92.25 84 CYS A O 1
ATOM 674 N N . ALA A 1 85 ? -18.153 3.668 5.096 1.00 88.25 85 ALA A N 1
ATOM 675 C CA . ALA A 1 85 ? -19.279 4.178 5.888 1.00 88.25 85 ALA A CA 1
ATOM 676 C C . ALA A 1 85 ? -20.654 3.574 5.524 1.00 88.25 85 ALA A C 1
ATOM 678 O O . ALA A 1 85 ? -21.608 3.712 6.276 1.00 88.25 85 ALA A O 1
ATOM 679 N N . THR A 1 86 ? -20.800 2.951 4.346 1.00 89.94 86 THR A N 1
ATOM 680 C CA . THR A 1 86 ? -22.072 2.314 3.940 1.00 89.94 86 THR A CA 1
ATOM 681 C C . THR A 1 86 ? -22.173 0.861 4.383 1.00 89.94 86 THR A C 1
ATOM 683 O O . THR A 1 86 ? -23.268 0.403 4.687 1.00 89.94 86 THR A O 1
ATOM 686 N N . CYS A 1 87 ? -21.055 0.136 4.394 1.00 89.19 87 CYS A N 1
ATOM 687 C CA . CYS A 1 87 ? -21.015 -1.238 4.893 1.00 89.19 87 CYS A CA 1
ATOM 688 C C . CYS A 1 87 ? -20.708 -1.301 6.394 1.00 89.19 87 CYS A C 1
ATOM 690 O O . CYS A 1 87 ? -20.863 -2.365 6.973 1.00 89.19 87 CYS A O 1
ATOM 692 N N . ASP A 1 88 ? -20.272 -0.185 6.983 1.00 88.00 88 ASP A N 1
ATOM 693 C CA . ASP A 1 88 ? -19.746 -0.089 8.346 1.00 88.00 88 ASP A CA 1
ATOM 694 C C . ASP A 1 88 ? -18.608 -1.089 8.613 1.00 88.00 88 ASP A C 1
ATOM 696 O O . ASP A 1 88 ? -18.526 -1.759 9.636 1.00 88.00 88 ASP A O 1
ATOM 700 N N . GLU A 1 89 ? -17.721 -1.223 7.624 1.00 89.19 89 GLU A N 1
ATOM 701 C CA . GLU A 1 89 ? -16.605 -2.165 7.655 1.00 89.19 89 GLU A CA 1
ATOM 702 C C . GLU A 1 89 ? -15.273 -1.436 7.522 1.00 89.19 89 GLU A C 1
ATOM 704 O O . GLU A 1 89 ? -15.128 -0.497 6.729 1.00 89.19 89 GLU A O 1
ATOM 709 N N . THR A 1 90 ? -14.279 -1.923 8.261 1.00 90.56 90 THR A N 1
ATOM 710 C CA . THR A 1 90 ? -12.926 -1.373 8.286 1.00 90.56 90 THR A CA 1
ATOM 711 C C . THR A 1 90 ? -11.918 -2.419 7.820 1.00 90.56 90 THR A C 1
ATOM 713 O O . THR A 1 90 ? -11.924 -3.560 8.273 1.00 90.56 90 THR A O 1
ATOM 716 N N . TYR A 1 91 ? -11.032 -2.005 6.922 1.00 92.38 91 TYR A N 1
ATOM 717 C CA . TYR A 1 91 ? -10.004 -2.820 6.292 1.00 92.38 91 TYR A CA 1
ATOM 718 C C . TYR A 1 91 ? -8.628 -2.288 6.691 1.00 92.38 91 TYR A C 1
ATOM 720 O O . TYR A 1 91 ? -8.263 -1.170 6.319 1.00 92.38 91 TYR A O 1
ATOM 728 N N . SER A 1 92 ? -7.851 -3.079 7.431 1.00 91.81 92 SER A N 1
ATOM 729 C CA . SER A 1 92 ? -6.469 -2.734 7.777 1.00 91.81 92 SER A CA 1
ATOM 730 C C . SER A 1 92 ? -5.600 -2.707 6.515 1.00 91.81 92 SER A C 1
ATOM 732 O O . SER A 1 92 ? -5.841 -3.464 5.571 1.00 91.81 92 SER A O 1
ATOM 734 N N . LEU A 1 93 ? -4.579 -1.852 6.504 1.00 91.88 93 LEU A N 1
ATOM 735 C CA . LEU A 1 93 ? -3.582 -1.755 5.437 1.00 91.88 93 LEU A CA 1
ATOM 736 C C . LEU A 1 93 ? -2.165 -1.932 6.006 1.00 91.88 93 LEU A C 1
ATOM 738 O O . LEU A 1 93 ? -1.971 -1.759 7.212 1.00 91.88 93 LEU A O 1
ATOM 742 N N . PRO A 1 94 ? -1.159 -2.258 5.170 1.00 88.94 94 PRO A N 1
ATOM 743 C CA . PRO A 1 94 ? 0.207 -2.397 5.651 1.00 88.94 94 PRO A CA 1
ATOM 744 C C . PRO A 1 94 ? 0.738 -1.110 6.285 1.00 88.94 94 PRO A C 1
ATOM 746 O O . PRO A 1 94 ? 0.477 0.005 5.821 1.00 88.94 94 PRO A O 1
ATOM 749 N N . LEU A 1 95 ? 1.540 -1.288 7.331 1.00 84.50 95 LEU A N 1
ATOM 750 C CA . LEU A 1 95 ? 2.189 -0.204 8.057 1.00 84.50 95 LEU A CA 1
ATOM 751 C C . LEU A 1 95 ? 3.464 0.265 7.335 1.00 84.50 95 LEU A C 1
ATOM 753 O O . LEU A 1 95 ? 4.017 -0.423 6.476 1.00 84.50 95 LEU A O 1
ATOM 757 N N . ASN A 1 96 ? 3.966 1.438 7.729 1.00 82.06 96 ASN A N 1
ATOM 758 C CA . ASN A 1 96 ? 5.277 1.956 7.315 1.00 82.06 96 ASN A CA 1
ATOM 759 C C . ASN A 1 96 ? 5.467 2.070 5.790 1.00 82.06 96 ASN A C 1
ATOM 761 O O . ASN A 1 96 ? 6.509 1.704 5.247 1.00 82.06 96 ASN A O 1
ATOM 765 N N . GLY A 1 97 ? 4.459 2.587 5.090 1.00 84.25 97 GLY A N 1
ATOM 766 C CA . GLY A 1 97 ? 4.561 2.927 3.675 1.00 84.25 97 GLY A CA 1
ATOM 767 C C . GLY A 1 97 ? 3.457 3.878 3.234 1.00 84.25 97 GLY A C 1
ATOM 768 O O . GLY A 1 97 ? 2.579 4.252 4.013 1.00 84.25 97 GLY A O 1
ATOM 769 N N . HIS A 1 98 ? 3.519 4.278 1.970 1.00 87.69 98 HIS A N 1
ATOM 770 C CA . HIS A 1 98 ? 2.547 5.173 1.363 1.00 87.69 98 HIS A CA 1
ATOM 771 C C . HIS A 1 98 ? 1.459 4.364 0.664 1.00 87.69 98 HIS A C 1
ATOM 773 O O . HIS A 1 98 ? 1.761 3.465 -0.120 1.00 87.69 98 HIS A O 1
ATOM 779 N N . ILE A 1 99 ? 0.204 4.734 0.915 1.00 92.38 99 ILE A N 1
ATOM 780 C CA . ILE A 1 99 ? -0.969 4.158 0.258 1.00 92.38 99 ILE A CA 1
ATOM 781 C C . ILE A 1 99 ? -1.537 5.177 -0.733 1.00 92.38 99 ILE A C 1
ATOM 783 O O . ILE A 1 99 ? -1.812 6.326 -0.372 1.00 92.38 99 ILE A O 1
ATOM 787 N N . LYS A 1 100 ? -1.723 4.752 -1.985 1.00 92.00 100 LYS A N 1
ATOM 788 C CA . LYS A 1 100 ? -2.341 5.547 -3.060 1.00 92.00 100 LYS A CA 1
ATOM 789 C C . LYS A 1 100 ? -3.383 4.716 -3.813 1.00 92.00 100 LYS A C 1
ATOM 791 O O . LYS A 1 100 ? -3.362 3.493 -3.744 1.00 92.00 100 LYS A O 1
ATOM 796 N N . LEU A 1 101 ? -4.286 5.368 -4.542 1.00 93.31 101 LEU A N 1
ATOM 797 C CA . LEU A 1 101 ? -5.214 4.681 -5.446 1.00 93.31 101 LEU A CA 1
ATOM 798 C C . LEU A 1 101 ? -4.439 4.042 -6.608 1.00 93.31 101 LEU A C 1
ATOM 800 O O . LEU A 1 101 ? -3.546 4.674 -7.175 1.00 93.31 101 LEU A O 1
ATOM 804 N N . TYR A 1 102 ? -4.784 2.808 -6.981 1.00 90.75 102 TYR A N 1
ATOM 805 C CA . TYR A 1 102 ? -4.109 2.091 -8.059 1.00 90.75 102 TYR A CA 1
ATOM 806 C C . TYR A 1 102 ? -4.958 2.032 -9.336 1.00 90.75 102 TYR A C 1
ATOM 808 O O . TYR A 1 102 ? -5.672 1.062 -9.581 1.00 90.75 102 TYR A O 1
ATOM 816 N N . LYS A 1 103 ? -4.860 3.090 -10.158 1.00 83.12 103 LYS A N 1
ATOM 817 C CA . LYS A 1 103 ? -5.419 3.177 -11.528 1.00 83.12 103 LYS A CA 1
ATOM 818 C C . LYS A 1 103 ? -6.902 2.763 -11.657 1.00 83.12 103 LYS A C 1
ATOM 820 O O . LYS A 1 103 ? -7.303 2.286 -12.711 1.00 83.12 103 LYS A O 1
ATOM 825 N N . GLU A 1 104 ? -7.685 2.897 -10.581 1.00 87.31 104 GLU A N 1
ATOM 826 C CA . GLU A 1 104 ? -9.091 2.450 -10.483 1.00 87.31 104 GLU A CA 1
ATOM 827 C C . GLU A 1 104 ? -9.333 0.976 -10.864 1.00 87.31 104 GLU A C 1
ATOM 829 O O . GLU A 1 104 ? -10.456 0.565 -11.164 1.00 87.31 104 GLU A O 1
ATOM 834 N N . LEU A 1 105 ? -8.281 0.154 -10.832 1.00 91.19 105 LEU A N 1
ATOM 835 C CA . LEU A 1 105 ? -8.374 -1.262 -11.154 1.00 91.19 105 LEU A CA 1
ATOM 836 C C . LEU A 1 105 ? -9.086 -2.008 -10.033 1.00 91.19 105 LEU A C 1
ATOM 838 O O . LEU A 1 105 ? -8.945 -1.673 -8.856 1.00 91.19 105 LEU A O 1
ATOM 842 N N . ARG A 1 106 ? -9.839 -3.041 -10.406 1.00 93.94 106 ARG A N 1
ATOM 843 C CA . ARG A 1 106 ? -10.630 -3.844 -9.474 1.00 93.94 106 ARG A CA 1
ATOM 844 C C . ARG A 1 106 ? -10.094 -5.258 -9.382 1.00 93.94 106 ARG A C 1
ATOM 846 O O . ARG A 1 106 ? -9.616 -5.823 -10.364 1.00 93.94 106 ARG A O 1
ATOM 853 N N . CYS A 1 107 ? -10.195 -5.828 -8.192 1.00 93.19 107 CYS A N 1
ATOM 854 C CA . CYS A 1 107 ? -9.936 -7.240 -7.980 1.00 93.19 107 CYS A CA 1
ATOM 855 C C . CYS A 1 107 ? -11.022 -8.077 -8.686 1.00 93.19 107 CYS A C 1
ATOM 857 O O . CYS A 1 107 ? -12.203 -7.836 -8.453 1.00 93.19 107 CYS A O 1
ATOM 859 N N . PRO A 1 108 ? -10.670 -9.085 -9.502 1.00 92.25 108 PRO A N 1
ATOM 860 C CA . PRO A 1 108 ? -11.659 -9.904 -10.209 1.00 92.25 108 PRO A CA 1
ATOM 861 C C . PRO A 1 108 ? -12.423 -10.882 -9.303 1.00 92.25 108 PRO A C 1
ATOM 863 O O . PRO A 1 108 ? -13.345 -11.541 -9.770 1.00 92.25 108 PRO A O 1
ATOM 866 N N . LEU A 1 109 ? -12.017 -11.023 -8.036 1.00 90.31 109 LEU A N 1
ATOM 867 C CA . LEU A 1 109 ? -12.654 -11.924 -7.072 1.00 90.31 109 LEU A CA 1
ATOM 868 C C . LEU A 1 109 ? -13.800 -11.263 -6.306 1.00 90.31 109 LEU A C 1
ATOM 870 O O . LEU A 1 109 ? -14.796 -11.909 -6.001 1.00 90.31 109 LEU A O 1
ATOM 874 N N . ASP A 1 110 ? -13.627 -9.993 -5.951 1.00 91.50 110 ASP A N 1
ATOM 875 C CA . ASP A 1 110 ? -14.476 -9.293 -4.982 1.00 91.50 110 ASP A CA 1
ATOM 876 C C . ASP A 1 110 ? -14.863 -7.871 -5.435 1.00 91.50 110 ASP A C 1
ATOM 878 O O . ASP A 1 110 ? -15.581 -7.166 -4.724 1.00 91.50 110 ASP A O 1
ATOM 882 N N . ASP A 1 111 ? -14.400 -7.448 -6.618 1.00 93.62 111 ASP A N 1
ATOM 883 C CA . ASP A 1 111 ? -14.579 -6.127 -7.221 1.00 93.62 111 ASP A CA 1
ATOM 884 C C . ASP A 1 111 ? -14.097 -4.925 -6.388 1.00 93.62 111 ASP A C 1
ATOM 886 O O . ASP A 1 111 ? -14.459 -3.779 -6.689 1.00 93.62 111 ASP A O 1
ATOM 890 N N . PHE A 1 112 ? -13.302 -5.127 -5.337 1.00 95.75 112 PHE A N 1
ATOM 891 C CA . PHE A 1 112 ? -12.727 -4.001 -4.605 1.00 95.75 112 PHE A CA 1
ATOM 892 C C . PHE A 1 112 ? -11.740 -3.245 -5.489 1.00 95.75 112 PHE A C 1
ATOM 894 O O . PHE A 1 112 ? -10.908 -3.852 -6.169 1.00 95.75 112 PHE A O 1
ATOM 901 N N . GLU A 1 113 ? -11.803 -1.912 -5.453 1.00 95.88 113 GLU A N 1
ATOM 902 C CA . GLU A 1 113 ? -10.772 -1.098 -6.088 1.00 95.88 113 GLU A CA 1
ATOM 903 C C . GLU A 1 113 ? -9.453 -1.237 -5.325 1.00 95.88 113 GLU A C 1
ATOM 905 O O . GLU A 1 113 ? -9.387 -1.121 -4.095 1.00 95.88 113 GLU A O 1
ATOM 910 N N . LEU A 1 114 ? -8.397 -1.501 -6.087 1.00 94.94 114 LEU A N 1
ATOM 911 C CA . LEU A 1 114 ? -7.069 -1.775 -5.577 1.00 94.94 114 LEU A CA 1
ATOM 912 C C . LEU A 1 114 ? -6.391 -0.489 -5.098 1.00 94.94 114 LEU A C 1
ATOM 914 O O . LEU A 1 114 ? -6.529 0.592 -5.681 1.00 94.94 114 LEU A O 1
ATOM 918 N N . VAL A 1 115 ? -5.588 -0.629 -4.049 1.00 94.94 115 VAL A N 1
ATOM 919 C CA . VAL A 1 115 ? -4.672 0.413 -3.582 1.00 94.94 115 VAL A CA 1
ATOM 920 C C . VAL A 1 115 ? -3.232 -0.024 -3.798 1.00 94.94 115 VAL A C 1
ATOM 922 O O . VAL A 1 115 ? -2.921 -1.209 -3.783 1.00 94.94 115 VAL A O 1
ATOM 925 N N . LEU A 1 116 ? -2.344 0.934 -4.021 1.00 92.75 116 LEU A N 1
ATOM 926 C CA . LEU A 1 116 ? -0.916 0.714 -4.180 1.00 92.75 116 LEU A CA 1
ATOM 927 C C . LEU A 1 116 ? -0.221 0.996 -2.855 1.00 92.75 116 LEU A C 1
ATOM 929 O O . LEU A 1 116 ? -0.290 2.123 -2.359 1.00 92.75 116 LEU A O 1
ATOM 933 N N . TYR A 1 117 ? 0.475 -0.004 -2.324 1.00 92.12 117 TYR A N 1
ATOM 934 C CA . TYR A 1 117 ? 1.460 0.199 -1.272 1.00 92.12 117 TYR A CA 1
ATOM 935 C C . TYR A 1 117 ? 2.826 0.451 -1.895 1.00 92.12 117 TYR A C 1
ATOM 937 O O . TYR A 1 117 ? 3.221 -0.235 -2.836 1.00 92.12 117 TYR A O 1
ATOM 945 N N . SER A 1 118 ? 3.558 1.425 -1.360 1.00 88.69 118 SER A N 1
ATOM 946 C CA . SER A 1 118 ? 4.944 1.675 -1.740 1.00 88.69 118 SER A CA 1
ATOM 947 C C . SER A 1 118 ? 5.772 2.141 -0.549 1.00 88.69 118 SER A C 1
ATOM 949 O O . SER A 1 118 ? 5.364 3.035 0.194 1.00 88.69 118 SER A O 1
ATOM 951 N N . THR A 1 119 ? 6.983 1.603 -0.411 1.00 86.81 119 THR A N 1
ATOM 952 C CA . THR A 1 119 ? 7.982 2.088 0.560 1.00 86.81 119 THR A CA 1
ATOM 953 C C . THR A 1 119 ? 8.885 3.194 -0.025 1.00 86.81 119 THR A C 1
ATOM 955 O O . THR A 1 119 ? 9.978 3.437 0.485 1.00 86.81 119 THR A O 1
ATOM 958 N N . GLY A 1 120 ? 8.470 3.848 -1.119 1.00 79.25 120 GLY A N 1
ATOM 959 C CA . GLY A 1 120 ? 9.181 4.966 -1.752 1.00 79.25 120 GLY A CA 1
ATOM 960 C C . GLY A 1 120 ? 9.873 4.618 -3.077 1.00 79.25 120 GLY A C 1
ATOM 961 O O . GLY A 1 120 ? 9.751 3.515 -3.608 1.00 79.25 120 GLY A O 1
ATOM 962 N N . SER A 1 121 ? 10.633 5.572 -3.624 1.00 70.88 121 SER A N 1
ATOM 963 C CA . SER A 1 121 ? 11.187 5.510 -4.991 1.00 70.88 121 SER A CA 1
ATOM 964 C C . SER A 1 121 ? 12.181 4.371 -5.232 1.00 70.88 121 SER A C 1
ATOM 966 O O . SER A 1 121 ? 12.255 3.865 -6.349 1.00 70.88 121 SER A O 1
ATOM 968 N N . LYS A 1 122 ? 12.908 3.923 -4.204 1.00 69.69 122 LYS A N 1
ATOM 969 C CA . LYS A 1 122 ? 13.813 2.754 -4.247 1.00 69.69 122 LYS A CA 1
ATOM 970 C C . LYS A 1 122 ? 13.243 1.526 -3.524 1.00 69.69 122 LYS A C 1
ATOM 972 O O . LYS A 1 122 ? 13.920 0.514 -3.413 1.00 69.69 122 LYS A O 1
ATOM 977 N N . GLY A 1 123 ? 12.029 1.639 -2.986 1.00 73.81 123 GLY A N 1
ATOM 978 C CA . GLY A 1 123 ? 11.373 0.579 -2.232 1.00 73.81 123 GLY A CA 1
ATOM 979 C C . GLY A 1 123 ? 10.620 -0.408 -3.118 1.00 73.81 123 GLY A C 1
ATOM 980 O O . GLY A 1 123 ? 10.579 -0.263 -4.345 1.00 73.81 123 GLY A O 1
ATOM 981 N N . THR A 1 124 ? 10.004 -1.382 -2.452 1.00 82.38 124 THR A N 1
ATOM 982 C CA . THR A 1 124 ? 9.014 -2.280 -3.038 1.00 82.38 124 THR A CA 1
ATOM 983 C C . THR A 1 124 ? 7.695 -1.537 -3.228 1.00 82.38 124 THR A C 1
ATOM 985 O O . THR A 1 124 ? 7.315 -0.677 -2.422 1.00 82.38 124 THR A O 1
ATOM 988 N N . GLY A 1 125 ? 7.031 -1.843 -4.335 1.00 87.50 125 GLY A N 1
ATOM 989 C CA . GLY A 1 125 ? 5.678 -1.418 -4.643 1.00 87.50 125 GLY A CA 1
ATOM 990 C C . GLY A 1 125 ? 4.850 -2.650 -4.969 1.00 87.50 125 GLY A C 1
ATOM 991 O O . GLY A 1 125 ? 5.336 -3.562 -5.631 1.00 87.50 125 GLY A O 1
ATOM 992 N N . TYR A 1 126 ? 3.624 -2.721 -4.463 1.00 90.88 126 TYR A N 1
ATOM 993 C CA . TYR A 1 126 ? 2.700 -3.770 -4.879 1.00 90.88 126 TYR A CA 1
ATOM 994 C C . TYR A 1 126 ? 1.242 -3.344 -4.683 1.00 90.88 126 TYR A C 1
ATOM 996 O O . TYR A 1 126 ? 0.911 -2.633 -3.726 1.00 90.88 126 TYR A O 1
ATOM 1004 N N . PRO A 1 127 ? 0.347 -3.770 -5.588 1.00 93.19 127 PRO A N 1
ATOM 1005 C CA . PRO A 1 127 ? -1.077 -3.554 -5.426 1.00 93.19 127 PRO A CA 1
ATOM 1006 C C . PRO A 1 127 ? -1.642 -4.443 -4.313 1.00 93.19 127 PRO A C 1
ATOM 1008 O O . PRO A 1 127 ? -1.157 -5.544 -4.036 1.00 93.19 127 PRO A O 1
ATOM 1011 N N . ILE A 1 128 ? -2.697 -3.951 -3.678 1.00 94.50 128 ILE A N 1
ATOM 1012 C CA . ILE A 1 128 ? -3.381 -4.582 -2.557 1.00 94.50 128 ILE A CA 1
ATOM 1013 C C . ILE A 1 128 ? -4.880 -4.469 -2.789 1.00 94.50 128 ILE A C 1
ATOM 1015 O O . ILE A 1 128 ? -5.410 -3.376 -2.996 1.00 94.50 128 ILE A O 1
ATOM 1019 N N . CYS A 1 129 ? -5.569 -5.604 -2.706 1.00 95.38 129 CYS A N 1
ATOM 1020 C CA . CYS A 1 129 ? -7.012 -5.628 -2.544 1.00 95.38 129 CYS A CA 1
ATOM 1021 C C . CYS A 1 129 ? -7.342 -5.521 -1.042 1.00 95.38 129 CYS A C 1
ATOM 1023 O O . CYS A 1 129 ? -6.913 -6.392 -0.279 1.00 95.38 129 CYS A O 1
ATOM 1025 N N . PRO A 1 130 ? -8.113 -4.507 -0.598 1.00 95.00 130 PRO A N 1
ATOM 1026 C CA . PRO A 1 130 ? -8.490 -4.353 0.808 1.00 95.00 130 PRO A CA 1
ATOM 1027 C C . PRO A 1 130 ? -9.188 -5.585 1.394 1.00 95.00 130 PRO A C 1
ATOM 1029 O O . PRO A 1 130 ? -8.925 -5.948 2.540 1.00 95.00 130 PRO A O 1
ATOM 1032 N N . CYS A 1 131 ? -10.038 -6.258 0.610 1.00 94.19 131 CYS A N 1
ATOM 1033 C CA . CYS A 1 131 ? -10.752 -7.446 1.064 1.00 94.19 131 CYS A CA 1
ATOM 1034 C C . CYS A 1 131 ? -9.810 -8.647 1.196 1.00 94.19 131 CYS A C 1
ATOM 1036 O O . CYS A 1 131 ? -9.660 -9.163 2.298 1.00 94.19 131 CYS A O 1
ATOM 1038 N N . CYS A 1 132 ? -9.090 -9.018 0.132 1.00 93.56 132 CYS A N 1
ATOM 1039 C CA . CYS A 1 132 ? -8.138 -10.135 0.154 1.00 93.56 132 CYS A CA 1
ATOM 1040 C C . CYS A 1 132 ? -7.006 -9.963 1.186 1.00 93.56 132 CYS A C 1
ATOM 1042 O O . CYS A 1 132 ? -6.540 -10.948 1.749 1.00 93.56 132 CYS A O 1
ATOM 1044 N N . TYR A 1 133 ? -6.571 -8.729 1.459 1.00 94.62 133 TYR A N 1
ATOM 1045 C CA . TYR A 1 133 ? -5.554 -8.458 2.477 1.00 94.62 133 TYR A CA 1
ATOM 1046 C C . TYR A 1 133 ? -6.047 -8.772 3.889 1.00 94.62 133 TYR A C 1
ATOM 1048 O O . TYR A 1 133 ? -5.284 -9.267 4.715 1.00 94.62 133 TYR A O 1
ATOM 1056 N N . ASN A 1 134 ? -7.318 -8.494 4.181 1.00 92.50 134 ASN A N 1
ATOM 1057 C CA . ASN A 1 134 ? -7.890 -8.716 5.507 1.00 92.50 134 ASN A CA 1
ATOM 1058 C C . ASN A 1 134 ? -8.468 -10.127 5.657 1.00 92.50 134 ASN A C 1
ATOM 1060 O O . ASN A 1 134 ? -8.247 -10.770 6.678 1.00 92.50 134 ASN A O 1
ATOM 1064 N N . ASN A 1 135 ? -9.145 -10.602 4.614 1.00 90.38 135 ASN A N 1
ATOM 1065 C CA . ASN A 1 135 ? -9.849 -11.874 4.539 1.00 90.38 135 ASN A CA 1
ATOM 1066 C C . ASN A 1 135 ? -9.464 -12.585 3.229 1.00 90.38 135 ASN A C 1
ATOM 1068 O O . ASN A 1 135 ? -10.240 -12.566 2.269 1.00 90.38 135 ASN A O 1
ATOM 1072 N N . PRO A 1 136 ? -8.256 -13.167 3.138 1.00 90.06 136 PRO A N 1
ATOM 1073 C CA . PRO A 1 136 ? -7.849 -13.901 1.947 1.00 90.06 136 PRO A CA 1
ATOM 1074 C C . PRO A 1 136 ? -8.791 -15.096 1.714 1.00 90.06 136 PRO A C 1
ATOM 1076 O O . PRO A 1 136 ? -9.023 -15.871 2.640 1.00 90.06 136 PRO A O 1
ATOM 1079 N N . PRO A 1 137 ? -9.316 -15.300 0.492 1.00 86.56 137 PRO A N 1
ATOM 1080 C CA . PRO A 1 137 ? -10.267 -16.376 0.195 1.00 86.56 137 PRO A CA 1
ATOM 1081 C C . PRO A 1 137 ? -9.607 -17.763 0.041 1.00 86.56 137 PRO A C 1
ATOM 1083 O O . PRO A 1 137 ? -10.204 -18.672 -0.527 1.00 86.56 137 PRO A O 1
ATOM 1086 N N . PHE A 1 138 ? -8.367 -17.932 0.508 1.00 86.31 138 PHE A N 1
ATOM 10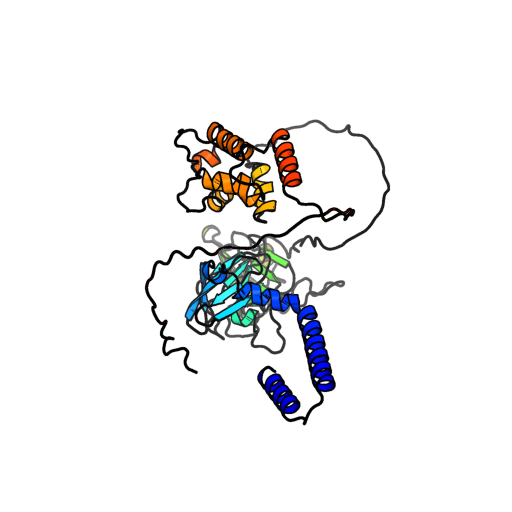87 C CA . PHE A 1 138 ? -7.548 -19.128 0.304 1.00 86.31 138 PHE A CA 1
ATOM 1088 C C . PHE A 1 138 ? -7.116 -19.710 1.654 1.00 86.31 138 PHE A C 1
ATOM 1090 O O . PHE A 1 138 ? -6.601 -18.980 2.497 1.00 86.31 138 PHE A O 1
ATOM 1097 N N . GLU A 1 139 ? -7.254 -21.026 1.834 1.00 80.31 139 GLU A N 1
ATOM 1098 C CA . GLU A 1 139 ? -7.042 -21.709 3.126 1.00 80.31 139 GLU A CA 1
ATOM 1099 C C . GLU A 1 139 ? -5.633 -21.523 3.719 1.00 80.31 139 GLU A C 1
ATOM 1101 O O . GLU A 1 139 ? -5.474 -21.441 4.935 1.00 80.31 139 GLU A O 1
ATOM 1106 N N . ASN A 1 140 ? -4.605 -21.411 2.871 1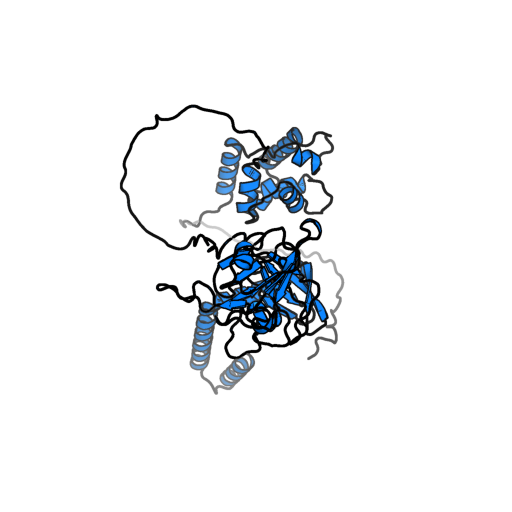.00 81.12 140 ASN A N 1
ATOM 1107 C CA . ASN A 1 140 ? -3.206 -21.317 3.306 1.00 81.12 140 ASN A CA 1
ATOM 1108 C C . ASN A 1 140 ? -2.739 -19.890 3.632 1.00 81.12 140 ASN A C 1
ATOM 1110 O O . ASN A 1 140 ? -1.595 -19.704 4.049 1.00 81.12 140 ASN A O 1
ATOM 1114 N N . PHE A 1 141 ? -3.587 -18.878 3.439 1.00 83.62 141 PHE A N 1
ATOM 1115 C CA . PHE A 1 141 ? -3.201 -17.479 3.594 1.00 83.62 141 PHE A CA 1
ATOM 1116 C C . PHE A 1 141 ? -3.864 -16.847 4.815 1.00 83.62 141 PHE A C 1
ATOM 1118 O O . PHE A 1 141 ? -5.022 -17.095 5.135 1.00 83.62 141 PHE A O 1
ATOM 1125 N N . LYS A 1 142 ? -3.103 -15.998 5.507 1.00 84.31 142 LYS A N 1
ATOM 1126 C CA . LYS A 1 142 ? -3.568 -15.224 6.665 1.00 84.31 142 LYS A CA 1
ATOM 1127 C C . LYS A 1 142 ? -3.717 -13.749 6.291 1.00 84.31 142 LYS A C 1
ATOM 1129 O O . LYS A 1 142 ? -3.269 -13.323 5.224 1.00 84.31 142 LYS A O 1
ATOM 1134 N N . LYS A 1 143 ? -4.325 -12.967 7.192 1.00 86.56 143 LYS A N 1
ATOM 1135 C CA . LYS A 1 143 ? -4.357 -11.497 7.118 1.00 86.56 143 LYS A CA 1
ATOM 1136 C C . LYS A 1 143 ? -2.953 -10.973 6.781 1.00 86.56 143 LYS A C 1
ATOM 1138 O O . LYS A 1 143 ? -1.980 -11.389 7.407 1.00 86.56 143 LYS A O 1
ATOM 1143 N N . GLY A 1 144 ? -2.860 -10.093 5.789 1.00 88.50 144 GLY A N 1
ATOM 1144 C CA . GLY A 1 144 ? -1.598 -9.594 5.242 1.00 88.50 144 GLY A CA 1
ATOM 1145 C C . GLY A 1 144 ? -1.337 -9.937 3.770 1.00 88.50 144 GLY A C 1
ATOM 1146 O O . GLY A 1 144 ? -0.327 -9.495 3.229 1.00 88.50 144 GLY A O 1
ATOM 1147 N N . MET A 1 145 ? -2.212 -10.700 3.103 1.00 90.69 145 MET A N 1
ATOM 1148 C CA . MET A 1 145 ? -1.984 -11.149 1.723 1.00 90.69 145 MET A CA 1
ATOM 1149 C C . MET A 1 145 ? -2.115 -10.002 0.706 1.00 90.69 145 MET A C 1
ATOM 1151 O O . MET A 1 145 ? -3.206 -9.507 0.424 1.00 90.69 145 MET A O 1
ATOM 1155 N N . ALA A 1 146 ? -0.997 -9.599 0.108 1.00 92.12 146 ALA A N 1
ATOM 1156 C CA . ALA A 1 146 ? -0.974 -8.641 -0.994 1.00 92.12 146 ALA A CA 1
ATOM 1157 C C . ALA A 1 146 ? -1.258 -9.309 -2.354 1.00 92.12 146 ALA A C 1
ATOM 1159 O O . ALA A 1 146 ? -1.171 -10.530 -2.491 1.00 92.12 146 ALA A O 1
ATOM 1160 N N . CYS A 1 147 ? -1.590 -8.524 -3.388 1.00 92.25 147 CYS A N 1
ATOM 1161 C CA . CYS A 1 147 ? -1.957 -9.097 -4.689 1.00 92.25 147 CYS A CA 1
ATOM 1162 C C . CYS A 1 147 ? -0.805 -9.881 -5.337 1.00 92.25 147 CYS A C 1
ATOM 1164 O O . CYS A 1 147 ? -1.062 -10.891 -5.981 1.00 92.25 147 CYS A O 1
ATOM 1166 N N . ASN A 1 148 ? 0.447 -9.490 -5.084 1.00 91.38 148 ASN A N 1
ATOM 1167 C CA . ASN A 1 148 ? 1.651 -10.205 -5.529 1.00 91.38 148 ASN A CA 1
ATOM 1168 C C . ASN A 1 148 ? 1.848 -11.594 -4.878 1.00 91.38 148 ASN A C 1
ATOM 1170 O O . ASN A 1 148 ? 2.741 -12.329 -5.288 1.00 91.38 148 ASN A O 1
ATOM 1174 N N . HIS A 1 149 ? 1.031 -11.960 -3.885 1.00 91.19 149 HIS A N 1
ATOM 1175 C CA . HIS A 1 149 ? 0.944 -13.308 -3.308 1.00 91.19 149 HIS A CA 1
ATOM 1176 C C . HIS A 1 149 ? -0.320 -14.054 -3.741 1.00 91.19 149 HIS A C 1
ATOM 1178 O O . HIS A 1 149 ? -0.502 -15.219 -3.398 1.00 91.19 149 HIS A O 1
ATOM 1184 N N . CYS A 1 150 ? -1.218 -13.391 -4.473 1.00 91.81 150 CYS A N 1
ATOM 1185 C CA . CYS A 1 150 ? -2.477 -13.987 -4.878 1.00 91.81 150 CYS A CA 1
ATOM 1186 C C . CYS A 1 150 ? -2.203 -15.167 -5.829 1.00 91.81 150 CYS A C 1
ATOM 1188 O O . CYS A 1 150 ? -1.513 -14.975 -6.833 1.00 91.81 150 CYS A O 1
ATOM 1190 N N . PRO A 1 151 ? -2.751 -16.365 -5.560 1.00 89.62 151 PRO A N 1
ATOM 1191 C CA . PRO A 1 151 ? -2.635 -17.520 -6.448 1.00 89.62 151 PRO A CA 1
ATOM 1192 C C . PRO A 1 151 ? -3.708 -17.542 -7.552 1.00 89.62 151 PRO A C 1
ATOM 1194 O O . PRO A 1 151 ? -3.771 -18.494 -8.325 1.00 89.62 151 PRO A O 1
ATOM 1197 N N . HIS A 1 152 ? -4.591 -16.538 -7.628 1.00 89.06 152 HIS A N 1
ATOM 1198 C CA . HIS A 1 152 ? -5.719 -16.576 -8.556 1.00 89.06 152 HIS A CA 1
ATOM 1199 C C . HIS A 1 152 ? -5.299 -16.249 -9.998 1.00 89.06 152 HIS A C 1
ATOM 1201 O O . HIS A 1 152 ? -4.850 -15.127 -10.246 1.00 89.06 152 HIS A O 1
ATOM 1207 N N . PRO A 1 153 ? -5.520 -17.147 -10.975 1.00 86.62 153 PRO A N 1
ATOM 1208 C CA . PRO A 1 153 ? -4.999 -16.990 -12.334 1.00 86.62 153 PRO A CA 1
ATOM 1209 C C . PRO A 1 153 ? -5.649 -15.845 -13.119 1.00 86.62 153 PRO A C 1
ATOM 1211 O O . PRO A 1 153 ? -5.046 -15.324 -14.051 1.00 86.62 153 PRO A O 1
ATOM 1214 N N . THR A 1 154 ? -6.869 -15.429 -12.763 1.00 88.25 154 THR A N 1
ATOM 1215 C CA . THR A 1 154 ? -7.527 -14.295 -13.439 1.00 88.25 154 THR A CA 1
ATOM 1216 C C . THR A 1 154 ? -7.086 -12.940 -12.894 1.00 88.25 154 THR A C 1
ATOM 1218 O O . THR A 1 154 ? -7.413 -11.917 -13.490 1.00 88.25 154 THR A O 1
ATOM 1221 N N . CYS A 1 155 ? -6.377 -12.902 -11.759 1.00 89.75 155 CYS A N 1
ATOM 1222 C CA . CYS A 1 155 ? -5.899 -11.652 -11.185 1.00 89.75 155 CYS A CA 1
ATOM 1223 C C . CYS A 1 155 ? -4.652 -11.183 -11.954 1.00 89.75 155 CYS A C 1
ATOM 1225 O O . CYS A 1 155 ? -3.615 -11.844 -11.874 1.00 89.75 155 CYS A O 1
ATOM 1227 N N . PRO A 1 156 ? -4.697 -10.023 -12.646 1.00 88.06 156 PRO A N 1
ATOM 1228 C CA . PRO A 1 156 ? -3.554 -9.520 -13.418 1.00 88.06 156 PRO A CA 1
ATOM 1229 C C . PRO A 1 156 ? -2.345 -9.172 -12.550 1.00 88.06 156 PRO A C 1
ATOM 1231 O O . PRO A 1 156 ? -1.246 -8.987 -13.057 1.00 88.06 156 PRO A O 1
ATOM 1234 N N . HIS A 1 157 ? -2.554 -9.043 -11.239 1.00 90.62 157 HIS A N 1
ATOM 1235 C CA . HIS A 1 157 ? -1.531 -8.716 -10.250 1.00 90.62 157 HIS A CA 1
ATOM 1236 C C . HIS A 1 157 ? -1.081 -9.928 -9.435 1.00 90.62 157 HIS A C 1
ATOM 1238 O O . HIS A 1 157 ? -0.305 -9.761 -8.498 1.00 90.62 157 HIS A O 1
ATOM 1244 N N . SER A 1 158 ? -1.580 -11.118 -9.779 1.00 90.69 158 SER A N 1
ATOM 1245 C CA . SER A 1 158 ? -1.271 -12.362 -9.086 1.00 90.69 158 SER A CA 1
ATOM 1246 C C . SER A 1 158 ? 0.207 -12.719 -9.181 1.00 90.69 158 SER A C 1
ATOM 1248 O O . SER A 1 158 ? 0.926 -12.285 -10.088 1.00 90.69 158 SER A O 1
ATOM 1250 N N . MET A 1 159 ? 0.640 -13.568 -8.254 1.00 88.94 159 MET A N 1
ATOM 1251 C CA . MET A 1 159 ? 1.937 -14.225 -8.338 1.00 88.94 159 MET A CA 1
ATOM 1252 C C . MET A 1 159 ? 2.024 -15.089 -9.603 1.00 88.94 159 MET A C 1
ATOM 1254 O O . MET A 1 159 ? 3.044 -15.088 -10.277 1.00 88.94 159 MET A O 1
ATOM 1258 N N . VAL A 1 160 ? 0.937 -15.780 -9.959 1.00 87.94 160 VAL A N 1
ATOM 1259 C CA . VAL A 1 160 ? 0.883 -16.710 -11.101 1.00 87.94 160 VAL A CA 1
ATOM 1260 C C . VAL A 1 160 ? 1.151 -16.001 -12.429 1.00 87.94 160 VAL A C 1
ATOM 1262 O O . VAL A 1 160 ? 1.771 -16.577 -13.316 1.00 87.94 160 VAL A O 1
ATOM 1265 N N . THR A 1 161 ? 0.703 -14.752 -12.571 1.00 86.88 161 THR A N 1
ATOM 1266 C CA . THR A 1 161 ? 0.868 -13.980 -13.810 1.00 86.88 161 THR A CA 1
ATOM 1267 C C . THR A 1 161 ? 2.168 -13.185 -13.863 1.00 86.88 161 THR A C 1
ATOM 1269 O O . THR A 1 161 ? 2.656 -12.927 -14.958 1.00 86.88 161 THR A O 1
ATOM 1272 N N . ASN A 1 162 ? 2.706 -12.762 -12.711 1.00 90.56 162 ASN A N 1
ATOM 1273 C CA . ASN A 1 162 ? 3.820 -11.806 -12.656 1.00 90.56 162 ASN A CA 1
ATOM 1274 C C . ASN A 1 162 ? 5.134 -12.361 -12.091 1.00 90.56 162 ASN A C 1
ATOM 1276 O O . ASN A 1 162 ? 6.125 -11.628 -12.066 1.00 90.56 162 ASN A O 1
ATOM 1280 N N . ALA A 1 163 ? 5.162 -13.604 -11.607 1.00 91.56 163 ALA A N 1
ATOM 1281 C CA . ALA A 1 163 ? 6.395 -14.241 -11.160 1.00 91.56 163 ALA A CA 1
ATOM 1282 C C . ALA A 1 163 ? 7.322 -14.532 -12.345 1.00 91.56 163 ALA A C 1
ATOM 1284 O O . ALA A 1 163 ? 6.896 -15.070 -13.365 1.00 91.56 163 ALA A O 1
ATOM 1285 N N . VAL A 1 164 ? 8.596 -14.173 -12.191 1.00 91.19 164 VAL A N 1
ATOM 1286 C CA . VAL A 1 164 ? 9.624 -14.329 -13.226 1.00 91.19 164 VAL A CA 1
ATOM 1287 C C . VAL A 1 164 ? 10.564 -15.478 -12.887 1.00 91.19 164 VAL A C 1
ATOM 1289 O O . VAL A 1 164 ? 10.788 -16.357 -13.711 1.00 91.19 164 VAL A O 1
ATOM 1292 N N . CYS A 1 165 ? 11.112 -15.492 -11.676 1.00 89.06 165 CYS A N 1
ATOM 1293 C CA . CYS A 1 165 ? 12.034 -16.532 -11.229 1.00 89.06 165 CYS A CA 1
ATOM 1294 C C . CYS A 1 165 ? 12.015 -16.671 -9.698 1.00 89.06 165 CYS A C 1
ATOM 1296 O O . CYS A 1 165 ? 11.520 -15.770 -9.005 1.00 89.06 165 CYS A O 1
ATOM 1298 N N . PRO A 1 166 ? 12.539 -17.781 -9.148 1.00 88.19 166 PRO A N 1
ATOM 1299 C CA . PRO A 1 166 ? 12.750 -17.919 -7.711 1.00 88.19 166 PRO A CA 1
ATOM 1300 C C . PRO A 1 166 ? 13.635 -16.801 -7.156 1.00 88.19 166 PRO A C 1
ATOM 1302 O O . PRO A 1 166 ? 14.478 -16.240 -7.858 1.00 88.19 166 PRO A O 1
ATOM 1305 N N . CYS A 1 167 ? 13.454 -16.469 -5.879 1.00 89.38 167 CYS A N 1
ATOM 1306 C CA . CYS A 1 167 ? 14.322 -15.502 -5.223 1.00 89.38 167 CYS A CA 1
ATOM 1307 C C . CYS A 1 167 ? 15.787 -15.996 -5.235 1.00 89.38 167 CYS A C 1
ATOM 1309 O O . CYS A 1 167 ? 16.029 -17.132 -4.833 1.00 89.38 167 CYS A O 1
ATOM 1311 N N . PRO A 1 168 ? 16.780 -15.161 -5.596 1.00 84.56 168 PRO A N 1
ATOM 1312 C CA . PRO A 1 168 ? 18.199 -15.538 -5.539 1.00 84.56 168 PRO A CA 1
ATOM 1313 C C . PRO A 1 168 ? 18.681 -15.945 -4.140 1.00 84.56 168 PRO A C 1
ATOM 1315 O O . PRO A 1 168 ? 19.663 -16.660 -3.994 1.00 84.56 168 PRO A O 1
ATOM 1318 N N . GLU A 1 169 ? 17.985 -15.501 -3.091 1.00 85.44 169 GLU A N 1
ATOM 1319 C CA . GLU A 1 169 ? 18.268 -15.894 -1.707 1.00 85.44 169 GLU A CA 1
ATOM 1320 C C . GLU A 1 169 ? 17.652 -17.231 -1.297 1.00 85.44 169 GLU A C 1
ATOM 1322 O O . GLU A 1 169 ? 17.825 -17.653 -0.155 1.00 85.44 169 GLU A O 1
ATOM 1327 N N . ASN A 1 170 ? 16.945 -17.915 -2.195 1.00 83.88 170 ASN A N 1
ATOM 1328 C CA . ASN A 1 170 ? 16.404 -19.245 -1.928 1.00 83.88 170 ASN A CA 1
ATOM 1329 C C . ASN A 1 170 ? 17.508 -20.267 -1.599 1.00 83.88 170 ASN A C 1
ATOM 1331 O O . ASN A 1 170 ? 17.278 -21.195 -0.834 1.00 83.88 170 ASN A O 1
ATOM 1335 N N . GLU A 1 171 ? 18.718 -20.067 -2.123 1.00 76.56 171 GLU A N 1
ATOM 1336 C CA . GLU A 1 171 ? 19.878 -20.937 -1.888 1.00 76.56 171 GLU A CA 1
ATOM 1337 C C . GLU A 1 171 ? 20.729 -20.509 -0.675 1.00 76.56 171 GLU A C 1
ATOM 1339 O O . GLU A 1 171 ? 21.800 -21.062 -0.436 1.00 76.56 171 GLU A O 1
ATOM 1344 N N . SER A 1 172 ? 20.292 -19.515 0.112 1.00 79.50 172 SER A N 1
ATOM 1345 C CA . SER A 1 172 ? 21.064 -19.053 1.271 1.00 79.50 172 SER A CA 1
ATOM 1346 C C . SER A 1 172 ? 21.108 -20.101 2.389 1.00 79.50 172 SER A C 1
ATOM 1348 O O . SER A 1 172 ? 20.072 -20.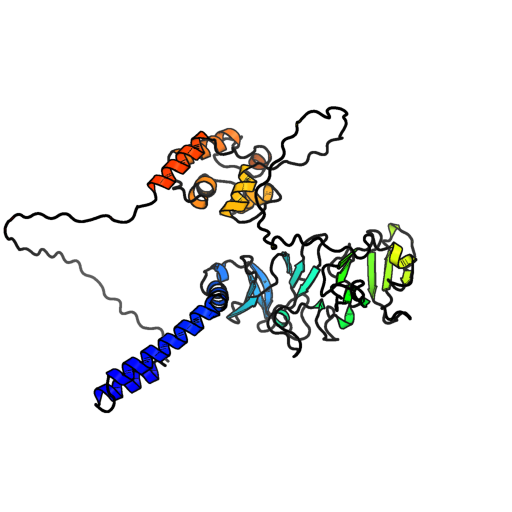543 2.876 1.00 79.50 172 SER A O 1
ATOM 1350 N N . GLU A 1 173 ? 22.313 -20.420 2.875 1.00 74.12 173 GLU A N 1
ATOM 1351 C CA . GLU A 1 173 ? 22.532 -21.393 3.962 1.00 74.12 173 GLU A CA 1
ATOM 1352 C C . GLU A 1 173 ? 21.925 -20.981 5.317 1.00 74.12 173 GLU A C 1
ATOM 1354 O O . GLU A 1 173 ? 21.680 -21.833 6.169 1.00 74.12 173 GLU A O 1
ATOM 1359 N N . THR A 1 174 ? 21.707 -19.681 5.548 1.00 77.38 174 THR A N 1
ATOM 1360 C CA . THR A 1 174 ? 21.296 -19.159 6.871 1.00 77.38 174 THR A CA 1
ATOM 1361 C C . THR A 1 174 ? 19.806 -18.851 6.979 1.00 77.38 174 THR A C 1
ATOM 1363 O O . THR A 1 174 ? 19.246 -19.003 8.063 1.00 77.38 174 THR A O 1
ATOM 1366 N N . ASP A 1 175 ? 19.171 -18.431 5.882 1.00 79.12 175 ASP A N 1
ATOM 1367 C CA . ASP A 1 175 ? 17.740 -18.113 5.822 1.00 79.12 175 ASP A CA 1
ATOM 1368 C C . ASP A 1 175 ? 17.254 -18.166 4.357 1.00 79.12 175 ASP A C 1
ATOM 1370 O O . ASP A 1 175 ? 17.334 -17.160 3.641 1.00 79.12 175 ASP A O 1
ATOM 1374 N N . PRO A 1 176 ? 16.840 -19.347 3.857 1.00 85.00 176 PRO A N 1
ATOM 1375 C CA . PRO A 1 176 ? 16.443 -19.514 2.466 1.00 85.00 176 PRO A CA 1
ATOM 1376 C C . PRO A 1 176 ? 15.099 -18.831 2.201 1.00 85.00 176 PRO A C 1
ATOM 1378 O O . PRO A 1 176 ? 14.060 -19.172 2.777 1.00 85.00 176 PRO A O 1
ATOM 1381 N N . CYS A 1 177 ? 15.109 -17.866 1.284 1.00 89.12 177 CYS A N 1
ATOM 1382 C CA . CYS A 1 177 ? 13.905 -17.140 0.909 1.00 89.12 177 CYS A CA 1
ATOM 1383 C C . CYS A 1 177 ? 13.017 -17.984 -0.017 1.00 89.12 177 CYS A C 1
ATOM 1385 O O . CYS A 1 177 ? 13.359 -18.211 -1.173 1.00 89.12 177 CYS A O 1
ATOM 1387 N N . LYS A 1 178 ? 11.820 -18.353 0.454 1.00 88.00 178 LYS A N 1
ATOM 1388 C CA . LYS A 1 178 ? 10.818 -19.117 -0.321 1.00 88.00 178 LYS A CA 1
ATOM 1389 C C . LYS A 1 178 ? 10.037 -18.276 -1.342 1.00 88.00 178 LYS A C 1
ATOM 1391 O O . LYS A 1 178 ? 9.093 -18.769 -1.956 1.00 88.00 178 LYS A O 1
ATOM 1396 N N . GLY A 1 179 ? 10.378 -16.996 -1.468 1.00 89.62 179 GLY A N 1
ATOM 1397 C CA . GLY A 1 179 ? 9.700 -16.059 -2.352 1.00 89.62 179 GLY A CA 1
ATOM 1398 C C . GLY A 1 179 ? 10.097 -16.215 -3.818 1.00 89.62 179 GLY A C 1
ATOM 1399 O O . GLY A 1 179 ? 11.024 -16.938 -4.183 1.00 89.62 179 GLY A O 1
ATOM 1400 N N . SER A 1 180 ? 9.398 -15.482 -4.673 1.00 90.88 180 SER A N 1
ATOM 1401 C CA . SER A 1 180 ? 9.709 -15.345 -6.097 1.00 90.88 180 SER A CA 1
ATOM 1402 C C . SER A 1 180 ? 9.849 -13.873 -6.457 1.00 90.88 180 SER A C 1
ATOM 1404 O O . SER A 1 180 ? 9.211 -13.007 -5.853 1.00 90.88 180 SER A O 1
ATOM 1406 N N . LEU A 1 181 ? 10.685 -13.580 -7.449 1.00 91.19 181 LEU A N 1
ATOM 1407 C CA . LEU A 1 181 ? 10.799 -12.245 -8.014 1.00 91.19 181 LEU A CA 1
ATOM 1408 C C . LEU A 1 181 ? 9.587 -11.960 -8.897 1.00 91.19 181 LEU A C 1
ATOM 1410 O O . LEU A 1 181 ? 9.353 -12.631 -9.902 1.00 91.19 181 LEU A O 1
ATOM 1414 N N . ILE A 1 182 ? 8.821 -10.950 -8.497 1.00 92.94 182 ILE A N 1
ATOM 1415 C CA . ILE A 1 182 ? 7.610 -10.493 -9.168 1.00 92.94 182 ILE A CA 1
ATOM 1416 C C . ILE A 1 182 ? 7.926 -9.222 -9.951 1.00 92.94 182 ILE A C 1
ATOM 1418 O O . ILE A 1 182 ? 8.548 -8.299 -9.413 1.00 92.94 182 ILE A O 1
ATOM 1422 N N . LEU A 1 183 ? 7.472 -9.154 -11.203 1.00 90.75 183 LEU A N 1
ATOM 1423 C CA . LEU A 1 183 ? 7.530 -7.931 -11.997 1.00 90.75 183 LEU A CA 1
ATOM 1424 C C . LEU A 1 183 ? 6.536 -6.902 -11.462 1.00 90.75 183 LEU A C 1
ATOM 1426 O O . LEU A 1 183 ? 5.318 -7.071 -11.540 1.00 90.75 183 LEU A O 1
ATOM 1430 N N . ASP A 1 184 ? 7.072 -5.805 -10.941 1.00 84.69 184 ASP A N 1
ATOM 1431 C CA . ASP A 1 184 ? 6.282 -4.692 -10.448 1.00 84.69 184 ASP A CA 1
ATOM 1432 C C . ASP A 1 184 ? 5.864 -3.785 -11.617 1.00 84.69 184 ASP A C 1
ATOM 1434 O O . ASP A 1 184 ? 6.513 -2.792 -11.944 1.00 84.69 184 ASP A O 1
ATOM 1438 N N . ALA A 1 185 ? 4.729 -4.100 -12.247 1.00 69.69 185 ALA A N 1
ATOM 1439 C CA . ALA A 1 185 ? 4.139 -3.263 -13.296 1.00 69.69 185 ALA A CA 1
ATOM 1440 C C . ALA A 1 185 ? 3.652 -1.887 -12.795 1.00 69.69 185 ALA A C 1
ATOM 1442 O O . ALA A 1 185 ? 3.199 -1.046 -13.581 1.00 69.69 185 ALA A O 1
ATOM 1443 N N . THR A 1 186 ? 3.710 -1.636 -11.484 1.00 72.38 186 THR A N 1
ATOM 1444 C CA . THR A 1 186 ? 3.357 -0.343 -10.887 1.00 72.38 186 THR A CA 1
ATOM 1445 C C . THR A 1 186 ? 4.509 0.655 -10.940 1.00 72.38 186 THR A C 1
ATOM 1447 O O . THR A 1 186 ? 4.271 1.855 -10.814 1.00 72.38 186 THR A O 1
ATOM 1450 N N . SER A 1 187 ? 5.735 0.189 -11.190 1.00 69.31 187 SER A N 1
ATOM 1451 C CA . SER A 1 187 ? 6.930 1.023 -11.122 1.00 69.31 187 SER A CA 1
ATOM 1452 C C . SER A 1 187 ? 7.269 1.754 -12.429 1.00 69.31 187 SER A C 1
ATOM 1454 O O . SER A 1 187 ? 8.237 2.515 -12.461 1.00 69.31 187 SER A O 1
ATOM 1456 N N . ALA A 1 188 ? 6.477 1.583 -13.496 1.00 68.69 188 ALA A N 1
ATOM 1457 C CA . ALA A 1 188 ? 6.644 2.321 -14.749 1.00 68.69 188 ALA A CA 1
ATOM 1458 C C . ALA A 1 188 ? 6.749 3.846 -14.494 1.00 68.69 188 ALA A C 1
ATOM 1460 O O . ALA A 1 188 ? 5.962 4.392 -13.716 1.00 68.69 188 ALA A O 1
ATOM 1461 N N . PRO A 1 189 ? 7.705 4.557 -15.122 1.00 68.88 189 PRO A N 1
ATOM 1462 C CA . PRO A 1 189 ? 8.594 4.105 -16.199 1.00 68.88 189 PRO A CA 1
ATOM 1463 C C . PRO A 1 189 ? 9.854 3.351 -15.730 1.00 68.88 189 PRO A C 1
ATOM 1465 O O . PRO A 1 189 ? 10.597 2.842 -16.561 1.00 68.88 189 PRO A O 1
ATOM 1468 N N . ARG A 1 190 ? 10.117 3.279 -14.421 1.00 80.81 190 ARG A N 1
ATOM 1469 C CA . ARG A 1 190 ? 11.278 2.589 -13.838 1.00 80.81 190 ARG A CA 1
ATOM 1470 C C . ARG A 1 190 ? 10.902 1.180 -13.414 1.00 80.81 190 ARG A C 1
ATOM 1472 O O . ARG A 1 190 ? 10.618 0.940 -12.242 1.00 80.81 190 ARG A O 1
ATOM 1479 N N . TRP A 1 191 ? 10.869 0.260 -14.370 1.00 88.38 191 TRP A N 1
ATOM 1480 C CA . TRP A 1 191 ? 10.521 -1.144 -14.140 1.00 88.38 191 TRP A CA 1
ATOM 1481 C C . TRP A 1 191 ? 11.401 -1.790 -13.065 1.00 88.38 191 TRP A C 1
ATOM 1483 O O . TRP A 1 191 ? 12.605 -1.529 -12.993 1.00 88.38 191 TRP A O 1
ATOM 1493 N N . LYS A 1 192 ? 10.794 -2.622 -12.217 1.00 89.69 192 LYS A N 1
ATOM 1494 C CA . LYS A 1 192 ? 11.467 -3.303 -11.109 1.00 89.69 192 LYS A CA 1
ATOM 1495 C C . LYS A 1 192 ? 10.999 -4.742 -10.974 1.00 89.69 192 LYS A C 1
ATOM 1497 O O . LYS A 1 192 ? 9.837 -5.055 -11.211 1.00 89.69 192 LYS A O 1
ATOM 1502 N N . LEU A 1 193 ? 11.908 -5.587 -10.514 1.00 90.44 193 LEU A N 1
ATOM 1503 C CA . LEU A 1 193 ? 11.628 -6.909 -9.975 1.00 90.44 193 LEU A CA 1
ATOM 1504 C C . LEU A 1 193 ? 11.743 -6.824 -8.456 1.00 90.44 193 LEU A C 1
ATOM 1506 O O . LEU A 1 193 ? 12.735 -6.309 -7.939 1.00 90.44 193 LEU A O 1
ATOM 1510 N N . SER A 1 194 ? 10.742 -7.319 -7.738 1.00 90.88 194 SER A N 1
ATOM 1511 C CA . SER A 1 194 ? 10.753 -7.347 -6.273 1.00 90.88 194 SER A CA 1
ATOM 1512 C C . SER A 1 194 ? 10.358 -8.715 -5.757 1.00 90.88 194 SER A C 1
ATOM 1514 O O . SER A 1 194 ? 9.408 -9.311 -6.266 1.00 90.88 194 SER A O 1
ATOM 1516 N N . CYS A 1 195 ? 11.081 -9.210 -4.754 1.00 91.25 195 CYS A N 1
ATOM 1517 C CA . CYS A 1 195 ? 10.676 -10.432 -4.076 1.00 91.25 195 CYS A CA 1
ATOM 1518 C C . CYS A 1 195 ? 9.379 -10.169 -3.307 1.00 91.25 195 CYS A C 1
ATOM 1520 O O . CYS A 1 195 ? 9.211 -9.110 -2.700 1.00 91.25 195 CYS A O 1
ATOM 1522 N N . ASN A 1 196 ? 8.453 -11.122 -3.351 1.00 90.44 196 ASN A N 1
ATOM 1523 C CA . ASN A 1 196 ? 7.227 -11.039 -2.569 1.00 90.44 196 ASN A CA 1
ATOM 1524 C C . ASN A 1 196 ? 7.462 -11.326 -1.071 1.00 90.44 196 ASN A C 1
ATOM 1526 O O . ASN A 1 196 ? 6.751 -10.760 -0.249 1.00 90.44 196 ASN A O 1
ATOM 1530 N N . GLU A 1 197 ? 8.509 -12.077 -0.716 1.00 88.56 197 GLU A N 1
ATOM 1531 C CA . GLU A 1 197 ? 8.780 -12.489 0.671 1.00 88.56 197 GLU A CA 1
ATOM 1532 C C . GLU A 1 197 ? 9.909 -11.688 1.356 1.00 88.56 197 GLU A C 1
ATOM 1534 O O . GLU A 1 197 ? 9.798 -11.316 2.523 1.00 88.56 197 GLU A O 1
ATOM 1539 N N . CYS A 1 198 ? 11.012 -11.399 0.651 1.00 86.62 198 CYS A N 1
ATOM 1540 C CA . CYS A 1 198 ? 12.167 -10.686 1.213 1.00 86.62 198 CYS A CA 1
ATOM 1541 C C . CYS A 1 198 ? 12.356 -9.283 0.615 1.00 86.62 198 CYS A C 1
ATOM 1543 O O . CYS A 1 198 ? 11.616 -8.830 -0.252 1.00 86.62 198 CYS A O 1
ATOM 1545 N N . ASN A 1 199 ? 13.394 -8.577 1.065 1.00 83.06 199 ASN A N 1
ATOM 1546 C CA . ASN A 1 199 ? 13.655 -7.190 0.672 1.00 83.06 199 ASN A CA 1
ATOM 1547 C C . ASN A 1 199 ? 14.550 -7.035 -0.573 1.00 83.06 199 ASN A C 1
ATOM 1549 O O . ASN A 1 199 ? 15.207 -5.998 -0.715 1.00 83.06 199 ASN A O 1
ATOM 1553 N N . ILE A 1 200 ? 14.619 -8.049 -1.440 1.00 86.88 200 ILE A N 1
ATOM 1554 C CA . ILE A 1 200 ? 15.355 -7.957 -2.706 1.00 86.88 200 ILE A CA 1
ATOM 1555 C C . ILE A 1 200 ? 14.555 -7.134 -3.711 1.00 86.88 200 ILE A C 1
ATOM 1557 O O . ILE A 1 200 ? 13.394 -7.434 -4.001 1.00 86.88 200 ILE A O 1
ATOM 1561 N N . VAL A 1 201 ? 15.221 -6.134 -4.290 1.00 88.50 201 VAL A N 1
ATOM 1562 C CA . VAL A 1 201 ? 14.706 -5.353 -5.415 1.00 88.50 201 VAL A CA 1
ATOM 1563 C C . VAL A 1 201 ? 15.797 -5.197 -6.471 1.00 88.50 201 VAL A C 1
ATOM 1565 O O . VAL A 1 201 ? 16.918 -4.792 -6.161 1.00 88.50 201 VAL A O 1
ATOM 1568 N N . SER A 1 202 ? 15.450 -5.463 -7.727 1.00 88.44 202 SER A N 1
ATOM 1569 C CA . SER A 1 202 ? 16.288 -5.195 -8.898 1.00 88.44 202 SER A CA 1
ATOM 1570 C C . SER A 1 202 ? 15.573 -4.199 -9.800 1.00 88.44 202 SER A C 1
ATOM 1572 O O . SER A 1 202 ? 14.421 -4.413 -10.164 1.00 88.44 202 SER A O 1
ATOM 1574 N N . SER A 1 203 ? 16.225 -3.091 -10.146 1.00 89.56 203 SER A N 1
ATOM 1575 C CA . SER A 1 203 ? 15.646 -2.072 -11.033 1.00 89.56 203 SER A CA 1
ATOM 1576 C C . SER A 1 203 ? 16.245 -2.184 -12.428 1.00 89.56 203 SER A C 1
ATOM 1578 O O . SER A 1 203 ? 17.452 -2.378 -12.551 1.00 89.56 203 SER A O 1
ATOM 1580 N N . PHE A 1 204 ? 15.426 -2.021 -13.463 1.00 89.50 204 PHE A N 1
ATOM 1581 C CA . PHE A 1 204 ? 15.910 -1.894 -14.836 1.00 89.50 204 PHE A CA 1
ATOM 1582 C C . PHE A 1 204 ? 16.510 -0.502 -15.076 1.00 89.50 204 PHE A C 1
ATOM 1584 O O . PHE A 1 204 ? 16.149 0.470 -14.406 1.00 89.50 204 PHE A O 1
ATOM 1591 N N . VAL A 1 205 ? 17.432 -0.405 -16.032 1.00 89.62 205 VAL A N 1
ATOM 1592 C CA . VAL A 1 205 ? 18.012 0.866 -16.478 1.00 89.62 205 VAL A CA 1
ATOM 1593 C C . VAL A 1 205 ? 16.957 1.782 -17.106 1.00 89.62 205 VAL A C 1
ATOM 1595 O O . VAL A 1 205 ? 15.987 1.334 -17.717 1.00 89.62 205 VAL A O 1
ATOM 1598 N N . ASP A 1 206 ? 17.176 3.095 -17.009 1.00 86.62 206 ASP A N 1
ATOM 1599 C CA . ASP A 1 206 ? 16.227 4.111 -17.484 1.00 86.62 206 ASP A CA 1
ATOM 1600 C C . ASP A 1 206 ? 16.024 4.100 -19.018 1.00 86.62 206 ASP A C 1
ATOM 1602 O O . ASP A 1 206 ? 15.095 4.739 -19.514 1.00 86.62 206 ASP A O 1
ATOM 1606 N N . THR A 1 207 ? 16.853 3.377 -19.784 1.00 87.69 207 THR A N 1
ATOM 1607 C CA . THR A 1 207 ? 16.702 3.198 -21.242 1.00 87.69 207 THR A CA 1
ATOM 1608 C C . THR A 1 207 ? 15.554 2.257 -21.619 1.00 87.69 207 THR A C 1
ATOM 1610 O O . THR A 1 207 ? 15.081 2.292 -22.759 1.00 87.69 207 THR A O 1
ATOM 1613 N N . VAL A 1 208 ? 15.069 1.454 -20.668 1.00 88.19 208 VAL A N 1
ATOM 1614 C CA . VAL A 1 208 ? 13.928 0.555 -20.853 1.00 88.19 208 VAL A CA 1
ATOM 1615 C C . VAL A 1 208 ? 12.621 1.354 -20.832 1.00 88.19 208 VAL A C 1
ATOM 1617 O O . VAL A 1 208 ? 12.392 2.202 -19.966 1.00 88.19 208 VAL A O 1
ATOM 1620 N N . LYS A 1 209 ? 11.753 1.094 -21.814 1.00 88.44 209 LYS A N 1
ATOM 1621 C CA . LYS A 1 209 ? 10.399 1.657 -21.926 1.00 88.44 209 LYS A CA 1
ATOM 1622 C C . LYS A 1 209 ? 9.378 0.720 -21.289 1.00 88.44 209 LYS A C 1
ATOM 1624 O O . LYS A 1 209 ? 8.624 1.161 -20.426 1.00 88.44 209 LYS A O 1
ATOM 1629 N N . ASN A 1 210 ? 9.389 -0.556 -21.677 1.00 88.44 210 ASN A N 1
ATOM 1630 C CA . ASN A 1 210 ? 8.456 -1.581 -21.205 1.00 88.44 210 ASN A CA 1
ATOM 1631 C C . ASN A 1 210 ? 9.164 -2.913 -20.949 1.00 88.44 210 ASN A C 1
ATOM 1633 O O . ASN A 1 210 ? 10.110 -3.267 -21.651 1.00 88.44 210 ASN A O 1
ATOM 1637 N N . VAL A 1 211 ? 8.648 -3.667 -19.979 1.00 90.25 211 VAL A N 1
ATOM 1638 C CA . VAL A 1 211 ? 9.034 -5.058 -19.719 1.00 90.25 211 VAL A CA 1
ATOM 1639 C C . VAL A 1 211 ? 7.772 -5.909 -19.761 1.00 90.25 211 VAL A C 1
ATOM 1641 O O . VAL A 1 211 ? 6.797 -5.611 -19.073 1.00 90.25 211 VAL A O 1
ATOM 1644 N N . ILE A 1 212 ? 7.777 -6.947 -20.592 1.00 90.19 212 ILE A N 1
ATOM 1645 C CA . ILE A 1 212 ? 6.627 -7.820 -20.833 1.00 90.19 212 ILE A CA 1
ATOM 1646 C C . ILE A 1 212 ? 7.033 -9.255 -20.513 1.00 90.19 212 ILE A C 1
ATOM 1648 O O . ILE A 1 212 ? 8.047 -9.744 -21.007 1.00 90.19 212 ILE A O 1
ATOM 1652 N N . ILE A 1 213 ? 6.223 -9.945 -19.716 1.00 90.06 213 ILE A N 1
ATOM 1653 C CA . ILE A 1 213 ? 6.416 -11.363 -19.406 1.00 90.06 213 ILE A CA 1
ATOM 1654 C C . ILE A 1 213 ? 5.913 -12.200 -20.584 1.00 90.06 213 ILE A C 1
ATOM 1656 O O . ILE A 1 213 ? 4.785 -12.020 -21.049 1.00 90.06 213 ILE A O 1
ATOM 1660 N N . GLN A 1 214 ? 6.750 -13.107 -21.082 1.00 89.00 214 GLN A N 1
ATOM 1661 C CA . GLN A 1 214 ? 6.377 -14.058 -22.126 1.00 89.00 214 GLN A CA 1
ATOM 1662 C C . GLN A 1 214 ? 5.894 -15.380 -21.519 1.00 89.00 214 GLN A C 1
ATOM 1664 O O . GLN A 1 214 ? 6.137 -15.682 -20.360 1.00 89.00 214 GLN A O 1
ATOM 1669 N N . LYS A 1 215 ? 5.208 -16.200 -22.322 1.00 84.38 215 LYS A N 1
ATOM 1670 C CA . LYS A 1 215 ? 4.759 -17.540 -21.896 1.00 84.38 215 LYS A CA 1
ATOM 1671 C C . LYS A 1 215 ? 5.866 -18.597 -21.947 1.00 84.38 215 LYS A C 1
ATOM 1673 O O . LYS A 1 215 ? 5.676 -19.697 -21.440 1.00 84.38 215 LYS A O 1
ATOM 1678 N N . ASN A 1 216 ? 6.985 -18.281 -22.593 1.00 87.44 216 ASN A N 1
ATOM 1679 C CA . ASN A 1 216 ? 8.102 -19.200 -22.747 1.00 87.44 216 ASN A CA 1
ATOM 1680 C C . ASN A 1 216 ? 8.911 -19.247 -21.449 1.00 87.44 216 ASN A C 1
ATOM 1682 O O . ASN A 1 216 ? 9.134 -18.217 -20.810 1.00 87.44 216 ASN A O 1
ATOM 1686 N N . VAL A 1 217 ? 9.361 -20.443 -21.088 1.00 89.25 217 VAL A N 1
ATOM 1687 C CA . VAL A 1 217 ? 10.177 -20.700 -19.900 1.00 89.25 217 VAL A CA 1
ATOM 1688 C C . VAL A 1 217 ? 11.554 -21.157 -20.370 1.00 89.25 217 VAL A C 1
ATOM 1690 O O . VAL A 1 217 ? 11.662 -21.934 -21.316 1.00 89.25 217 VAL A O 1
ATOM 1693 N N . CYS A 1 218 ? 12.595 -20.630 -19.739 1.00 88.62 218 CYS A N 1
ATOM 1694 C CA . CYS A 1 218 ? 13.981 -21.011 -19.967 1.00 88.62 218 CYS A CA 1
ATOM 1695 C C . CYS A 1 218 ? 14.277 -22.391 -19.351 1.00 88.62 218 CYS A C 1
ATOM 1697 O O . CYS A 1 218 ? 13.578 -22.839 -18.442 1.00 88.62 218 CYS A O 1
ATOM 1699 N N . GLU A 1 219 ? 15.356 -23.043 -19.780 1.00 86.62 219 GLU A N 1
ATOM 1700 C CA . GLU A 1 219 ? 15.806 -24.335 -19.238 1.00 86.62 219 GLU A CA 1
ATOM 1701 C C . GLU A 1 219 ? 16.094 -24.285 -17.727 1.00 86.62 219 GLU A C 1
ATOM 1703 O O . GLU A 1 219 ? 15.908 -25.277 -17.027 1.00 86.62 219 GLU A O 1
ATOM 1708 N N . CYS A 1 220 ? 16.463 -23.115 -17.193 1.00 82.56 220 CYS A N 1
ATOM 1709 C CA . CYS A 1 220 ? 16.656 -22.900 -15.755 1.00 82.56 220 CYS A CA 1
ATOM 1710 C C . CYS A 1 220 ? 15.345 -22.757 -14.953 1.00 82.56 220 CYS A C 1
ATOM 1712 O O . CYS A 1 220 ? 15.386 -22.531 -13.745 1.00 82.56 220 CYS A O 1
ATOM 1714 N N . GLY A 1 221 ? 14.179 -22.831 -15.605 1.00 82.50 221 GLY A N 1
ATOM 1715 C CA . GLY A 1 221 ? 12.864 -22.689 -14.970 1.00 82.50 221 GLY A CA 1
ATOM 1716 C C . GLY A 1 221 ? 12.394 -21.244 -14.761 1.00 82.50 221 GLY A C 1
ATOM 1717 O O . GLY A 1 221 ? 11.331 -21.030 -14.183 1.00 82.50 221 GLY A O 1
ATOM 1718 N N . SER A 1 222 ? 13.150 -20.248 -15.235 1.00 86.56 222 SER A N 1
ATOM 1719 C CA . SER A 1 222 ? 12.747 -18.834 -15.202 1.00 86.56 222 SER A CA 1
ATOM 1720 C C . SER A 1 222 ? 11.913 -18.455 -16.426 1.00 86.56 222 SER A C 1
ATOM 1722 O O . SER A 1 222 ? 12.126 -18.967 -17.524 1.00 86.56 222 SER A O 1
ATOM 1724 N N . VAL A 1 223 ? 10.981 -17.523 -16.259 1.00 90.75 223 VAL A N 1
ATOM 1725 C CA . VAL A 1 223 ? 10.128 -17.020 -17.338 1.00 90.75 223 VAL A CA 1
ATOM 1726 C C . VAL A 1 223 ? 10.889 -16.008 -18.198 1.00 90.75 223 VAL A C 1
ATOM 1728 O O . VAL A 1 223 ? 11.613 -15.153 -17.685 1.00 90.75 223 VAL A O 1
ATOM 1731 N N . MET A 1 224 ? 10.709 -16.093 -19.516 1.00 90.75 224 MET A N 1
ATOM 1732 C CA . MET A 1 224 ? 11.343 -15.188 -20.475 1.00 90.75 224 MET A CA 1
ATOM 1733 C C . MET A 1 224 ? 10.704 -13.795 -20.426 1.00 90.75 224 MET A C 1
ATOM 1735 O O . MET A 1 224 ? 9.479 -13.649 -20.362 1.00 90.75 224 MET A O 1
ATOM 1739 N N . LEU A 1 225 ? 11.532 -12.756 -20.503 1.00 92.12 225 LEU A N 1
ATOM 1740 C CA . LEU A 1 225 ? 11.103 -11.363 -20.549 1.00 92.12 225 LEU A CA 1
ATOM 1741 C C . LEU A 1 225 ? 11.381 -10.775 -21.929 1.00 92.12 225 LEU A C 1
ATOM 1743 O O . LEU A 1 225 ? 12.457 -10.965 -22.484 1.00 92.12 225 LEU A O 1
ATOM 1747 N N . LYS A 1 226 ? 10.430 -10.004 -22.455 1.00 92.94 226 LYS A N 1
ATOM 1748 C CA . LYS A 1 226 ? 10.629 -9.117 -23.603 1.00 92.94 226 LYS A CA 1
ATOM 1749 C C . LYS A 1 226 ? 10.822 -7.695 -23.095 1.00 92.94 226 LYS A C 1
ATOM 1751 O O . LYS A 1 226 ? 9.929 -7.144 -22.449 1.00 92.94 226 LYS A O 1
ATOM 1756 N N . VAL A 1 227 ? 11.964 -7.099 -23.406 1.00 92.00 227 VAL A N 1
ATOM 1757 C CA . VAL A 1 227 ? 12.324 -5.738 -23.013 1.00 92.00 227 VAL A CA 1
ATOM 1758 C C . VAL A 1 227 ? 12.276 -4.829 -24.237 1.00 92.00 227 VAL A C 1
ATOM 1760 O O . VAL A 1 227 ? 12.944 -5.071 -25.240 1.00 92.00 227 VAL A O 1
ATOM 1763 N N . GLU A 1 228 ? 11.466 -3.777 -24.155 1.00 91.19 228 GLU A N 1
ATOM 1764 C CA . GLU A 1 228 ? 11.338 -2.754 -25.193 1.00 91.19 228 GLU A CA 1
ATOM 1765 C C . GLU A 1 228 ? 12.054 -1.482 -24.746 1.00 91.19 228 GLU A C 1
ATOM 1767 O O . GLU A 1 228 ? 11.874 -1.012 -23.618 1.00 91.19 228 GLU A O 1
ATOM 1772 N N . PHE A 1 229 ? 12.852 -0.906 -25.640 1.00 90.75 229 PHE A N 1
ATOM 1773 C CA . PHE A 1 229 ? 13.637 0.292 -25.362 1.00 90.75 229 PHE A CA 1
ATOM 1774 C C . PHE A 1 229 ? 12.877 1.566 -25.723 1.00 90.75 229 PHE A C 1
ATOM 1776 O O . PHE A 1 229 ? 11.898 1.563 -26.473 1.00 90.75 229 PHE A O 1
ATOM 1783 N N . ARG A 1 230 ? 13.324 2.686 -25.157 1.00 86.69 230 ARG A N 1
ATOM 1784 C CA . ARG A 1 230 ? 12.836 4.008 -25.554 1.00 86.69 230 ARG A CA 1
ATOM 1785 C C . ARG A 1 230 ? 13.254 4.321 -26.992 1.00 86.69 230 ARG A C 1
ATOM 1787 O O . ARG A 1 230 ? 14.319 3.907 -27.441 1.00 86.69 230 ARG A O 1
ATOM 1794 N N . GLU A 1 231 ? 12.428 5.100 -27.686 1.00 83.81 231 GLU A N 1
ATOM 1795 C CA . GLU A 1 231 ? 12.617 5.459 -29.104 1.00 83.81 231 GLU A CA 1
ATOM 1796 C C . GLU A 1 231 ? 13.976 6.119 -29.374 1.00 83.81 231 GLU A C 1
ATOM 1798 O O . GLU A 1 231 ? 14.573 5.905 -30.419 1.00 83.81 231 GLU A O 1
ATOM 1803 N N . ASN A 1 232 ? 14.529 6.840 -28.396 1.00 81.00 232 ASN A N 1
ATOM 1804 C CA . ASN A 1 232 ? 15.841 7.478 -28.501 1.00 81.00 232 ASN A CA 1
ATOM 1805 C C . ASN A 1 232 ? 17.037 6.506 -28.514 1.00 81.00 232 ASN A C 1
ATOM 1807 O O . ASN A 1 232 ? 18.156 6.950 -28.753 1.00 81.00 232 ASN A O 1
ATOM 1811 N N . GLN A 1 233 ? 16.838 5.219 -28.222 1.00 78.12 233 GLN A N 1
ATOM 1812 C CA . GLN A 1 233 ? 17.908 4.218 -28.232 1.00 78.12 233 GLN A CA 1
ATOM 1813 C C . GLN A 1 233 ? 18.038 3.489 -29.578 1.00 78.12 233 GLN A C 1
ATOM 1815 O O . GLN A 1 233 ? 19.043 2.814 -29.773 1.00 78.12 233 GLN A O 1
ATOM 1820 N N . ASN A 1 234 ? 17.050 3.596 -30.485 1.00 78.31 234 ASN A N 1
ATOM 1821 C CA . ASN A 1 234 ? 17.015 2.896 -31.784 1.00 78.31 234 ASN A CA 1
ATOM 1822 C C . ASN A 1 234 ? 17.432 1.410 -31.712 1.00 78.31 234 ASN A C 1
ATOM 1824 O O . ASN A 1 234 ? 18.095 0.894 -32.609 1.00 78.31 234 ASN A O 1
ATOM 1828 N N . ARG A 1 235 ? 17.062 0.719 -30.627 1.00 85.06 235 ARG A N 1
ATOM 1829 C CA . ARG A 1 235 ? 17.402 -0.689 -30.391 1.00 85.06 235 ARG A CA 1
ATOM 1830 C C . ARG A 1 235 ? 16.158 -1.555 -30.537 1.00 85.06 235 ARG A C 1
ATOM 1832 O O . ARG A 1 235 ? 15.098 -1.206 -30.014 1.00 85.06 235 ARG A O 1
ATOM 1839 N N . GLU A 1 236 ? 16.299 -2.685 -31.224 1.00 85.88 236 GLU A N 1
ATOM 1840 C CA . GLU A 1 236 ? 15.221 -3.663 -31.348 1.00 85.88 236 GLU A CA 1
ATOM 1841 C C . GLU A 1 236 ? 14.874 -4.294 -29.986 1.00 85.88 236 GLU A C 1
ATOM 1843 O O . GLU A 1 236 ? 15.742 -4.398 -29.112 1.00 85.88 236 GLU A O 1
ATOM 1848 N N . PRO A 1 237 ? 13.610 -4.703 -29.767 1.00 90.31 237 PRO A N 1
ATOM 1849 C CA . PRO A 1 237 ? 13.213 -5.388 -28.544 1.00 90.31 237 PRO A CA 1
ATOM 1850 C C . PRO A 1 237 ? 14.011 -6.677 -28.339 1.00 90.31 237 PRO A C 1
ATOM 1852 O O . PRO A 1 237 ? 14.022 -7.546 -29.209 1.00 90.31 237 PRO A O 1
ATOM 1855 N N . VAL A 1 238 ? 14.611 -6.834 -27.162 1.00 92.19 238 VAL A N 1
ATOM 1856 C CA . VAL A 1 238 ? 15.363 -8.044 -26.802 1.00 92.19 238 VAL A CA 1
ATOM 1857 C C . VAL A 1 238 ? 14.460 -8.952 -25.974 1.00 92.19 238 VAL A C 1
ATOM 1859 O O . VAL A 1 238 ? 13.713 -8.477 -25.117 1.00 92.19 238 VAL A O 1
ATOM 1862 N N . SER A 1 239 ? 14.494 -10.256 -26.245 1.00 92.12 239 SER A N 1
ATOM 1863 C CA . SER A 1 239 ? 13.804 -11.266 -25.435 1.00 92.12 239 SER A CA 1
ATOM 1864 C C . SER A 1 239 ? 14.829 -12.206 -24.821 1.00 92.12 239 SER A C 1
ATOM 1866 O O . SER A 1 239 ? 15.664 -12.727 -25.551 1.00 92.12 239 SER A O 1
ATOM 1868 N N . GLY A 1 240 ? 14.757 -12.425 -23.511 1.00 90.44 240 GLY A N 1
ATOM 1869 C CA . GLY A 1 240 ? 15.712 -13.275 -22.808 1.00 90.44 240 GLY A CA 1
ATOM 1870 C C . GLY A 1 240 ? 15.312 -13.599 -21.369 1.00 90.44 240 GLY A C 1
ATOM 1871 O O . GLY A 1 240 ? 14.382 -13.020 -20.801 1.00 90.44 240 GLY A O 1
ATOM 1872 N N . CYS A 1 241 ? 16.022 -14.551 -20.785 1.00 88.88 241 CYS A N 1
ATOM 1873 C CA . CYS A 1 241 ? 15.944 -14.979 -19.404 1.00 88.88 241 CYS A CA 1
ATOM 1874 C C . CYS A 1 241 ? 16.793 -14.071 -18.510 1.00 88.88 241 CYS A C 1
ATOM 1876 O O . CYS A 1 241 ? 17.969 -13.844 -18.773 1.00 88.88 241 CYS A O 1
ATOM 1878 N N . ILE A 1 242 ? 16.233 -13.638 -17.379 1.00 87.00 242 ILE A N 1
ATOM 1879 C CA . ILE A 1 242 ? 16.939 -12.792 -16.404 1.00 87.00 242 ILE A CA 1
ATOM 1880 C C . ILE A 1 242 ? 18.145 -13.479 -15.734 1.00 87.00 242 ILE A C 1
ATOM 1882 O O . ILE A 1 242 ? 18.978 -12.798 -15.148 1.00 87.00 242 ILE A O 1
ATOM 1886 N N . MET A 1 243 ? 18.213 -14.814 -15.790 1.00 83.81 243 MET A N 1
ATOM 1887 C CA . MET A 1 243 ? 19.252 -15.618 -15.133 1.00 83.81 243 MET A CA 1
ATOM 1888 C C . MET A 1 243 ? 20.310 -16.165 -16.097 1.00 83.81 243 MET A C 1
ATOM 1890 O O . MET A 1 243 ? 21.404 -16.490 -15.649 1.00 83.81 243 MET A O 1
ATOM 1894 N N . CYS A 1 244 ? 19.975 -16.335 -17.380 1.00 86.06 244 CYS A N 1
ATOM 1895 C CA . CYS A 1 244 ? 20.837 -17.022 -18.350 1.00 86.06 244 CYS A CA 1
ATOM 1896 C C . CYS A 1 244 ? 21.321 -16.119 -19.487 1.00 86.06 244 CYS A C 1
ATOM 1898 O O . CYS A 1 244 ? 22.328 -16.450 -20.102 1.00 86.06 244 CYS A O 1
ATOM 1900 N N . ASP A 1 245 ? 20.620 -15.018 -19.780 1.00 87.94 245 ASP A N 1
ATOM 1901 C CA . ASP A 1 245 ? 20.995 -14.115 -20.867 1.00 87.94 245 ASP A CA 1
ATOM 1902 C C . ASP A 1 245 ? 21.716 -12.876 -20.322 1.00 87.94 245 ASP A C 1
ATOM 1904 O O . ASP A 1 245 ? 21.094 -11.973 -19.750 1.00 87.94 245 ASP A O 1
ATOM 1908 N N . ASP A 1 246 ? 23.025 -12.800 -20.578 1.00 86.06 246 ASP A N 1
ATOM 1909 C CA . ASP A 1 246 ? 23.901 -11.692 -20.165 1.00 86.06 246 ASP A CA 1
ATOM 1910 C C . ASP A 1 246 ? 23.392 -10.326 -20.661 1.00 86.06 246 ASP A C 1
ATOM 1912 O O . ASP A 1 246 ? 23.514 -9.305 -19.977 1.00 86.06 246 ASP A O 1
ATOM 1916 N N . GLU A 1 247 ? 22.769 -10.290 -21.845 1.00 87.69 247 GLU A N 1
ATOM 1917 C CA . GLU A 1 247 ? 22.183 -9.064 -22.387 1.00 87.69 247 GLU A CA 1
ATOM 1918 C C . GLU A 1 247 ? 21.054 -8.529 -21.507 1.00 87.69 247 GLU A C 1
ATOM 1920 O O . GLU A 1 247 ? 21.003 -7.325 -21.263 1.00 87.69 247 GLU A O 1
ATOM 1925 N N . ILE A 1 248 ? 20.169 -9.395 -21.007 1.00 87.12 248 ILE A N 1
ATOM 1926 C CA . ILE A 1 248 ? 19.063 -8.993 -20.132 1.00 87.12 248 ILE A CA 1
ATOM 1927 C C . ILE A 1 248 ? 19.586 -8.656 -18.735 1.00 87.12 248 ILE A C 1
ATOM 1929 O O . ILE A 1 248 ? 19.130 -7.680 -18.134 1.00 87.12 248 ILE A O 1
ATOM 1933 N N . GLU A 1 249 ? 20.571 -9.405 -18.236 1.00 84.56 249 GLU A N 1
ATOM 1934 C CA . GLU A 1 249 ? 21.211 -9.114 -16.953 1.00 84.56 249 GLU A CA 1
ATOM 1935 C C . GLU A 1 249 ? 21.868 -7.724 -16.953 1.00 84.56 249 GLU A C 1
ATOM 1937 O O . GLU A 1 249 ? 21.695 -6.958 -16.002 1.00 84.56 249 GLU A O 1
ATOM 1942 N N . SER A 1 250 ? 22.527 -7.338 -18.052 1.00 86.31 250 SER A N 1
ATOM 1943 C CA . SER A 1 250 ? 23.150 -6.014 -18.202 1.00 86.31 250 SER A CA 1
ATOM 1944 C C . SER A 1 250 ? 22.155 -4.842 -18.140 1.00 86.31 250 SER A C 1
ATOM 1946 O O . SER A 1 250 ? 22.544 -3.700 -17.886 1.00 86.31 250 SER A O 1
ATOM 1948 N N . LEU A 1 251 ? 20.858 -5.111 -18.337 1.00 88.56 251 LEU A N 1
ATOM 1949 C CA . LEU A 1 251 ? 19.790 -4.114 -18.239 1.00 88.56 251 LEU A CA 1
ATOM 1950 C C . LEU A 1 251 ? 19.314 -3.891 -16.798 1.00 88.56 251 LEU A C 1
ATOM 1952 O O . LEU A 1 251 ? 18.501 -2.992 -16.566 1.00 88.56 251 LEU A O 1
ATOM 1956 N N . LEU A 1 252 ? 19.803 -4.660 -15.822 1.00 85.81 252 LEU A N 1
ATOM 1957 C CA . LEU A 1 252 ? 19.545 -4.421 -14.405 1.00 85.81 252 LEU A CA 1
ATOM 1958 C C . LEU A 1 252 ? 20.562 -3.425 -13.832 1.00 85.81 252 LEU A C 1
ATOM 1960 O O . LEU A 1 252 ? 21.733 -3.732 -13.639 1.00 85.81 252 LEU A O 1
ATOM 1964 N N . ALA A 1 253 ? 20.090 -2.233 -13.465 1.00 79.88 253 ALA A N 1
ATOM 1965 C CA . ALA A 1 253 ? 20.907 -1.196 -12.832 1.00 79.88 253 ALA A CA 1
ATOM 1966 C C . ALA A 1 253 ? 21.415 -1.597 -11.434 1.00 79.88 253 ALA A C 1
ATOM 1968 O O . ALA A 1 253 ? 22.432 -1.092 -10.963 1.00 79.88 253 ALA A O 1
ATOM 1969 N N . THR A 1 254 ? 20.694 -2.484 -10.743 1.00 75.06 254 THR A N 1
ATOM 1970 C CA . THR A 1 254 ? 21.083 -3.022 -9.434 1.00 75.06 254 THR A CA 1
ATOM 1971 C C . THR A 1 254 ? 20.799 -4.515 -9.393 1.00 75.06 254 THR A C 1
ATOM 1973 O O . THR A 1 254 ? 19.636 -4.917 -9.480 1.00 75.06 254 THR A O 1
ATOM 1976 N N . ARG A 1 255 ? 21.840 -5.331 -9.208 1.00 67.19 255 ARG A N 1
ATOM 1977 C CA . ARG A 1 255 ? 21.707 -6.785 -9.085 1.00 67.19 255 ARG A CA 1
ATOM 1978 C C . ARG A 1 255 ? 21.275 -7.164 -7.669 1.00 67.19 255 ARG A C 1
ATOM 1980 O O . ARG A 1 255 ? 22.076 -7.079 -6.744 1.00 67.19 255 ARG A O 1
ATOM 1987 N N . PHE A 1 256 ? 20.009 -7.553 -7.518 1.00 64.19 256 PHE A N 1
ATOM 1988 C CA . PHE A 1 256 ? 19.444 -8.220 -6.337 1.00 64.19 256 PHE A CA 1
ATOM 1989 C C . PHE A 1 256 ? 19.869 -7.599 -4.998 1.00 64.19 256 PHE A C 1
ATOM 1991 O O . PHE A 1 256 ? 20.293 -8.285 -4.069 1.00 64.19 256 PHE A O 1
ATOM 1998 N N . ALA A 1 257 ? 19.789 -6.271 -4.902 1.00 59.53 257 ALA A N 1
ATOM 1999 C CA . ALA A 1 257 ? 20.268 -5.561 -3.727 1.00 59.53 257 ALA A CA 1
ATOM 2000 C C . ALA A 1 257 ? 19.353 -5.843 -2.523 1.00 59.53 257 ALA A C 1
ATOM 2002 O O . ALA A 1 257 ? 18.155 -5.544 -2.564 1.00 59.53 257 ALA A O 1
ATOM 2003 N N . ARG A 1 258 ? 19.925 -6.364 -1.426 1.00 55.94 258 ARG A N 1
ATOM 2004 C CA . ARG A 1 258 ? 19.249 -6.403 -0.122 1.00 55.94 258 ARG A CA 1
ATOM 2005 C C . ARG A 1 258 ? 19.031 -4.977 0.368 1.00 55.94 258 ARG A C 1
ATOM 2007 O O . ARG A 1 258 ? 19.982 -4.206 0.520 1.00 55.94 258 ARG A O 1
ATOM 2014 N N . LYS A 1 259 ? 17.793 -4.627 0.714 1.00 51.59 259 LYS A N 1
ATOM 2015 C CA . LYS A 1 259 ? 17.566 -3.439 1.540 1.00 51.59 259 LYS A CA 1
ATOM 2016 C C . LYS A 1 259 ? 18.154 -3.686 2.931 1.00 51.59 259 LYS A C 1
ATOM 2018 O O . LYS A 1 259 ? 17.738 -4.611 3.625 1.00 51.59 259 LYS A O 1
ATOM 2023 N N . ASN A 1 260 ? 19.036 -2.797 3.387 1.00 39.16 260 ASN A N 1
ATOM 2024 C CA . ASN A 1 260 ? 19.334 -2.663 4.810 1.00 39.16 260 ASN A CA 1
ATOM 2025 C C . ASN A 1 260 ? 18.092 -2.097 5.506 1.00 39.16 260 ASN A C 1
ATOM 2027 O O . ASN A 1 260 ? 17.952 -0.886 5.688 1.00 39.16 260 ASN A O 1
ATOM 2031 N N . VAL A 1 261 ? 17.166 -2.971 5.895 1.00 39.84 261 VAL A N 1
ATOM 2032 C CA . VAL A 1 261 ? 16.212 -2.637 6.946 1.00 39.84 261 VAL A CA 1
ATOM 2033 C C . VAL A 1 261 ? 17.067 -2.508 8.196 1.00 39.84 261 VAL A C 1
ATOM 2035 O O . VAL A 1 261 ? 17.511 -3.508 8.752 1.00 39.84 261 VAL A O 1
ATOM 2038 N N . ARG A 1 262 ? 17.390 -1.277 8.608 1.00 32.66 262 ARG A N 1
ATOM 2039 C CA . ARG A 1 262 ? 17.940 -1.044 9.945 1.00 32.66 262 ARG A CA 1
ATOM 2040 C C . ARG A 1 262 ? 16.880 -1.526 10.930 1.00 32.66 262 ARG A C 1
ATOM 2042 O O . ARG A 1 262 ? 15.996 -0.766 11.315 1.00 32.66 262 ARG A O 1
ATOM 2049 N N . ALA A 1 263 ? 16.956 -2.797 11.302 1.00 34.69 263 ALA A N 1
ATOM 2050 C CA . ALA A 1 263 ? 16.241 -3.358 12.423 1.00 34.69 263 ALA A CA 1
ATOM 2051 C C . ALA A 1 263 ? 16.760 -2.632 13.667 1.00 34.69 263 ALA A C 1
ATOM 2053 O O . ALA A 1 263 ? 17.756 -3.017 14.275 1.00 34.69 263 ALA A O 1
ATOM 2054 N N . ARG A 1 264 ? 16.111 -1.525 14.035 1.00 40.84 264 ARG A N 1
ATOM 2055 C CA . ARG A 1 264 ? 16.268 -0.884 15.344 1.00 40.84 264 ARG A CA 1
ATOM 2056 C C . ARG A 1 264 ? 15.569 -1.734 16.411 1.00 40.84 264 ARG A C 1
ATOM 2058 O O . ARG A 1 264 ? 14.772 -1.214 17.167 1.00 40.84 264 ARG A O 1
ATOM 2065 N N . PHE A 1 265 ? 15.844 -3.034 16.474 1.00 34.84 265 PHE A N 1
ATOM 2066 C CA . PHE A 1 265 ? 15.438 -3.892 17.585 1.00 34.84 265 PHE A CA 1
ATOM 2067 C C . PHE A 1 265 ? 16.467 -5.007 17.753 1.00 34.84 265 PHE A C 1
ATOM 2069 O O . PHE A 1 265 ? 16.518 -5.973 17.002 1.00 34.84 265 PHE A O 1
ATOM 2076 N N . GLY A 1 266 ? 17.327 -4.817 18.747 1.00 32.88 266 GLY A N 1
ATOM 2077 C CA . GLY A 1 266 ? 18.395 -5.732 19.117 1.00 32.88 266 GLY A CA 1
ATOM 2078 C C . GLY A 1 266 ? 19.154 -5.154 20.299 1.00 32.88 266 GLY A C 1
ATOM 2079 O O . GLY A 1 266 ? 20.267 -4.656 20.152 1.00 32.88 266 GLY A O 1
ATOM 2080 N N . GLY A 1 267 ? 18.510 -5.140 21.468 1.00 41.38 267 GLY A N 1
ATOM 2081 C CA . GLY A 1 267 ? 19.130 -4.696 22.707 1.00 41.38 267 GLY A CA 1
ATOM 2082 C C . GLY A 1 267 ? 20.433 -5.449 22.969 1.00 41.38 267 GLY A C 1
ATOM 2083 O O . GLY A 1 267 ? 20.464 -6.677 22.999 1.00 41.38 267 GLY A O 1
ATOM 2084 N N . ARG A 1 268 ? 21.516 -4.708 23.212 1.00 33.19 268 ARG A N 1
ATOM 2085 C CA . ARG A 1 268 ? 22.729 -5.271 23.802 1.00 33.19 268 ARG A CA 1
ATOM 2086 C C . ARG A 1 268 ? 23.240 -4.348 24.897 1.00 33.19 268 ARG A C 1
ATOM 2088 O O . ARG A 1 268 ? 23.885 -3.335 24.653 1.00 33.19 268 ARG A O 1
ATOM 2095 N N . ARG A 1 269 ? 22.944 -4.747 26.135 1.00 42.03 269 ARG A N 1
ATOM 2096 C CA . ARG A 1 269 ? 23.702 -4.347 27.321 1.00 42.03 269 ARG A CA 1
ATOM 2097 C C . ARG A 1 269 ? 25.187 -4.661 27.088 1.00 42.03 269 ARG A C 1
ATOM 2099 O O . ARG A 1 269 ? 25.542 -5.820 26.893 1.00 42.03 269 ARG A O 1
ATOM 2106 N N . ARG A 1 270 ? 26.038 -3.641 27.160 1.00 37.16 270 ARG A N 1
ATOM 2107 C CA . ARG A 1 270 ? 27.455 -3.674 27.576 1.00 37.16 270 ARG A CA 1
ATOM 2108 C C . ARG A 1 270 ? 27.831 -2.203 27.782 1.00 37.16 270 ARG A C 1
ATOM 2110 O O . ARG A 1 270 ? 27.762 -1.422 26.853 1.00 37.16 270 ARG A O 1
ATOM 2117 N N . GLY A 1 271 ? 28.031 -1.710 28.998 1.00 32.22 271 GLY A N 1
ATOM 2118 C CA . GLY A 1 271 ? 29.051 -2.195 29.917 1.00 32.22 271 GLY A CA 1
ATOM 2119 C C . GLY A 1 271 ? 30.345 -1.413 29.679 1.00 32.22 271 GLY A C 1
ATOM 2120 O O . GLY A 1 271 ? 31.206 -1.879 28.950 1.00 32.22 271 GLY A O 1
ATOM 2121 N N . ARG A 1 272 ? 30.398 -0.204 30.255 1.00 34.16 272 ARG A N 1
ATOM 2122 C CA . ARG A 1 272 ? 31.552 0.519 30.829 1.00 34.16 272 ARG A CA 1
ATOM 2123 C C . ARG A 1 272 ? 32.961 0.043 30.405 1.00 34.16 272 ARG A C 1
ATOM 2125 O O . ARG A 1 272 ? 33.395 -1.028 30.809 1.00 34.16 272 ARG A O 1
ATOM 2132 N N . GLY A 1 273 ? 33.723 0.910 29.734 1.00 29.11 273 GLY A N 1
ATOM 2133 C CA . GLY A 1 273 ? 35.175 0.750 29.571 1.00 29.11 273 GLY A CA 1
ATOM 2134 C C . GLY A 1 273 ? 35.770 1.794 28.630 1.00 29.11 273 GLY A C 1
ATOM 2135 O O . GLY A 1 273 ? 35.635 1.676 27.420 1.00 29.11 273 GLY A O 1
ATOM 2136 N N . GLY A 1 274 ? 36.374 2.845 29.188 1.00 30.81 274 GLY A N 1
ATOM 2137 C CA . GLY A 1 274 ? 36.911 3.970 28.425 1.00 30.81 274 GLY A CA 1
ATOM 2138 C C . GLY A 1 274 ? 38.232 3.684 27.714 1.00 30.81 274 GLY A C 1
ATOM 2139 O O . GLY A 1 274 ? 38.986 2.805 28.117 1.00 30.81 274 GLY A O 1
ATOM 2140 N N . LYS A 1 275 ? 38.534 4.516 26.714 1.00 30.02 275 LYS A N 1
ATOM 2141 C CA . LYS A 1 275 ? 39.890 4.902 26.305 1.00 30.02 275 LYS A CA 1
ATOM 2142 C C . LYS A 1 275 ? 39.833 6.316 25.720 1.00 30.02 275 LYS A C 1
ATOM 2144 O O . LYS A 1 275 ? 39.094 6.569 24.776 1.00 30.02 275 LYS A O 1
ATOM 2149 N N . LYS A 1 276 ? 40.592 7.227 26.334 1.00 31.97 276 LYS A N 1
ATOM 2150 C CA . LYS A 1 276 ? 41.013 8.512 25.755 1.00 31.97 276 LYS A CA 1
ATOM 2151 C C . LYS A 1 276 ? 41.898 8.228 24.533 1.00 31.97 276 LYS A C 1
ATOM 2153 O O . LYS A 1 276 ? 42.656 7.268 24.622 1.00 31.97 276 LYS A O 1
ATOM 2158 N N . PHE A 1 277 ? 41.845 9.045 23.477 1.00 27.09 277 PHE A N 1
ATOM 2159 C CA . PHE A 1 277 ? 43.032 9.604 22.802 1.00 27.09 277 PHE A CA 1
ATOM 2160 C C . PHE A 1 277 ? 42.654 10.680 21.762 1.00 27.09 277 PHE A C 1
ATOM 2162 O O . PHE A 1 277 ? 41.531 10.709 21.266 1.00 27.09 277 PHE A O 1
ATOM 2169 N N . ASP A 1 278 ? 43.613 11.580 21.544 1.00 31.91 278 ASP A N 1
ATOM 2170 C CA . ASP A 1 278 ? 43.534 13.014 21.231 1.00 31.91 278 ASP A CA 1
ATOM 2171 C C . ASP A 1 278 ? 43.082 13.484 19.826 1.00 31.91 278 ASP A C 1
ATOM 2173 O O . ASP A 1 278 ? 43.248 12.770 18.837 1.00 31.91 278 ASP A O 1
ATOM 2177 N N . PRO A 1 279 ? 42.612 14.750 19.710 1.00 35.41 279 PRO A N 1
ATOM 2178 C CA . PRO A 1 279 ? 42.258 15.401 18.453 1.00 35.41 279 PRO A CA 1
ATOM 2179 C C . PRO A 1 279 ? 43.425 16.244 17.909 1.00 35.41 279 PRO A C 1
ATOM 2181 O O . PRO A 1 279 ? 43.680 17.339 18.408 1.00 35.41 279 PRO A O 1
ATOM 2184 N N . LYS A 1 280 ? 44.136 15.761 16.882 1.00 38.03 280 LYS A N 1
ATOM 2185 C CA . LYS A 1 280 ? 45.010 16.572 16.002 1.00 38.03 280 LYS A CA 1
ATOM 2186 C C . LYS A 1 280 ? 45.514 15.731 14.821 1.00 38.03 280 LYS A C 1
ATOM 2188 O O . LYS A 1 280 ? 46.572 15.128 14.913 1.00 38.03 280 LYS A O 1
ATOM 2193 N N . LEU A 1 281 ? 44.722 15.678 13.748 1.00 33.94 281 LEU A N 1
ATOM 2194 C CA . LEU A 1 281 ? 45.048 15.360 12.337 1.00 33.94 281 LEU A CA 1
ATOM 2195 C C . LEU A 1 281 ? 43.671 15.197 11.648 1.00 33.94 281 LEU A C 1
ATOM 2197 O O . LEU A 1 281 ? 42.859 14.431 12.142 1.00 33.94 281 LEU A O 1
ATOM 2201 N N . LEU A 1 282 ? 43.253 15.862 10.576 1.00 29.44 282 LEU A N 1
ATOM 2202 C CA . LEU A 1 282 ? 43.918 16.649 9.553 1.00 29.44 282 LEU A CA 1
ATOM 2203 C C . LEU A 1 282 ? 43.035 17.852 9.188 1.00 29.44 282 LEU A C 1
ATOM 2205 O O . LEU A 1 282 ? 41.821 17.727 9.041 1.00 29.44 282 LEU A O 1
ATOM 2209 N N . LEU A 1 283 ? 43.684 18.988 8.962 1.00 27.88 283 LEU A N 1
ATOM 2210 C CA . LEU A 1 283 ? 43.181 20.090 8.151 1.00 27.88 283 LEU A CA 1
ATOM 2211 C C . LEU A 1 283 ? 43.865 20.006 6.775 1.00 27.88 283 LEU A C 1
ATOM 2213 O O . LEU A 1 283 ? 45.052 19.690 6.718 1.00 27.88 283 LEU A O 1
ATOM 2217 N N . LEU A 1 284 ? 43.100 20.391 5.743 1.00 26.61 284 LEU A N 1
ATOM 2218 C CA . LEU A 1 284 ? 43.491 20.917 4.417 1.00 26.61 284 LEU A CA 1
ATOM 2219 C C . LEU A 1 284 ? 43.672 19.941 3.237 1.00 26.61 284 LEU A C 1
ATOM 2221 O O . LEU A 1 284 ? 44.731 19.354 3.043 1.00 26.61 284 LEU A O 1
ATOM 2225 N N . ASN A 1 285 ? 42.643 19.855 2.378 1.00 27.72 285 ASN A N 1
ATOM 2226 C CA . ASN A 1 285 ? 42.501 20.643 1.126 1.00 27.72 285 ASN A CA 1
ATOM 2227 C C . ASN A 1 285 ? 41.196 20.215 0.405 1.00 27.72 285 ASN A C 1
ATOM 2229 O O . ASN A 1 285 ? 41.032 19.043 0.092 1.00 27.72 285 ASN A O 1
ATOM 2233 N N . THR A 1 286 ? 40.111 20.999 0.472 1.00 29.81 286 THR A N 1
ATOM 2234 C CA . THR A 1 286 ? 39.653 22.096 -0.425 1.00 29.81 286 THR A CA 1
ATOM 2235 C C . THR A 1 286 ? 39.024 21.673 -1.766 1.00 29.81 286 THR A C 1
ATOM 2237 O O . THR A 1 286 ? 39.587 20.897 -2.526 1.00 29.81 286 THR A O 1
ATOM 2240 N N . ALA A 1 287 ? 37.870 22.312 -2.033 1.00 27.94 287 ALA A N 1
ATOM 2241 C CA . ALA A 1 287 ? 37.085 22.410 -3.274 1.00 27.94 287 ALA A CA 1
ATOM 2242 C C . ALA A 1 287 ? 35.937 21.396 -3.486 1.00 27.94 287 ALA A C 1
ATOM 2244 O O . ALA A 1 287 ? 35.954 20.561 -4.384 1.00 27.94 287 ALA A O 1
ATOM 2245 N N . ALA A 1 288 ? 34.877 21.564 -2.686 1.00 27.73 288 ALA A N 1
ATOM 2246 C CA . ALA A 1 288 ? 33.519 21.156 -3.034 1.00 27.73 288 ALA A CA 1
ATOM 2247 C C . ALA A 1 288 ? 32.855 22.253 -3.888 1.00 27.73 288 ALA A C 1
ATOM 2249 O O . ALA A 1 288 ? 32.760 23.402 -3.453 1.00 27.73 288 ALA A O 1
ATOM 2250 N N . SER A 1 289 ? 32.373 21.901 -5.081 1.00 28.47 289 SER A N 1
ATOM 2251 C CA . SER A 1 289 ? 31.379 22.706 -5.797 1.00 28.47 289 SER A CA 1
ATOM 2252 C C . SER A 1 289 ? 30.024 22.532 -5.112 1.00 28.47 289 SER A C 1
ATOM 2254 O O . SER A 1 289 ? 29.504 21.421 -5.014 1.00 28.47 289 SER A O 1
ATOM 2256 N N . LEU A 1 290 ? 29.490 23.646 -4.611 1.00 26.70 290 LEU A N 1
ATOM 2257 C CA . LEU A 1 290 ? 28.182 23.753 -3.981 1.00 26.70 290 LEU A CA 1
ATOM 2258 C C . LEU A 1 290 ? 27.058 23.466 -4.986 1.00 26.70 290 LEU A C 1
ATOM 2260 O O . LEU A 1 290 ? 26.933 24.152 -5.997 1.00 26.70 290 LEU A O 1
ATOM 2264 N N . VAL A 1 291 ? 26.173 22.538 -4.630 1.00 29.31 291 VAL A N 1
ATOM 2265 C CA . VAL A 1 291 ? 24.741 22.667 -4.918 1.00 29.31 291 VAL A CA 1
ATOM 2266 C C . VAL A 1 291 ? 24.093 22.935 -3.566 1.00 29.31 291 VAL A C 1
ATOM 2268 O O . VAL A 1 291 ? 24.275 22.152 -2.634 1.00 29.31 291 VAL A O 1
ATOM 2271 N N . ALA A 1 292 ? 23.430 24.083 -3.435 1.00 29.88 292 ALA A N 1
ATOM 2272 C CA . ALA A 1 292 ? 22.752 24.501 -2.217 1.00 29.88 292 ALA A CA 1
ATOM 2273 C C . ALA A 1 292 ? 21.686 23.462 -1.832 1.00 29.88 292 ALA A C 1
ATOM 2275 O O . ALA A 1 292 ? 20.641 23.362 -2.467 1.00 29.88 292 ALA A O 1
ATOM 2276 N N . ALA A 1 293 ? 21.978 22.662 -0.810 1.00 28.84 293 ALA A N 1
ATOM 2277 C CA . ALA A 1 293 ? 20.976 21.887 -0.101 1.00 28.84 293 ALA A CA 1
ATOM 2278 C C . ALA A 1 293 ? 20.462 22.765 1.046 1.00 28.84 293 ALA A C 1
ATOM 2280 O O . ALA A 1 293 ? 21.247 23.143 1.919 1.00 28.84 293 ALA A O 1
ATOM 2281 N N . ASN A 1 294 ? 19.169 23.104 1.018 1.00 40.19 294 ASN A N 1
ATOM 2282 C CA . ASN A 1 294 ? 18.471 23.737 2.137 1.00 40.19 294 ASN A CA 1
ATOM 2283 C C . ASN A 1 294 ? 18.681 22.886 3.392 1.00 40.19 294 ASN A C 1
ATOM 2285 O O . ASN A 1 294 ? 18.174 21.771 3.505 1.00 40.19 294 ASN A O 1
ATOM 2289 N N . VAL A 1 295 ? 19.458 23.415 4.333 1.00 42.53 295 VAL A N 1
ATOM 2290 C CA . VAL A 1 295 ? 19.514 22.908 5.701 1.00 42.53 295 VAL A CA 1
ATOM 2291 C C . VAL A 1 295 ? 18.299 23.497 6.416 1.00 42.53 295 VAL A C 1
ATOM 2293 O O . VAL A 1 295 ? 18.287 24.698 6.714 1.00 42.53 295 VAL A O 1
ATOM 2296 N N . GLN A 1 296 ? 17.274 22.663 6.615 1.00 53.75 296 GLN A N 1
ATOM 2297 C CA . GLN A 1 296 ? 16.067 22.990 7.381 1.00 53.75 296 GLN A CA 1
ATOM 2298 C C . GLN A 1 296 ? 16.430 23.491 8.787 1.00 53.75 296 GLN A C 1
ATOM 2300 O O . GLN A 1 296 ? 17.474 23.120 9.334 1.00 53.75 296 GLN A O 1
ATOM 2305 N N . GLY A 1 297 ? 15.593 24.365 9.350 1.00 63.16 297 GLY A N 1
ATOM 2306 C CA . GLY A 1 297 ? 15.757 24.850 10.717 1.00 63.16 297 GLY A CA 1
ATOM 2307 C C . GLY A 1 297 ? 15.560 23.737 11.755 1.00 63.16 297 GLY A C 1
ATOM 2308 O O . GLY A 1 297 ? 14.818 22.772 11.560 1.00 63.16 297 GLY A O 1
ATOM 2309 N N . GLU A 1 298 ? 16.311 23.839 12.852 1.00 69.31 298 GLU A N 1
ATOM 2310 C CA . GLU A 1 298 ? 16.341 22.850 13.939 1.00 69.31 298 GLU A CA 1
ATOM 2311 C C . GLU A 1 298 ? 14.990 22.767 14.674 1.00 69.31 298 GLU A C 1
ATOM 2313 O O . GLU A 1 298 ? 14.589 21.691 15.119 1.00 69.31 298 GLU A O 1
ATOM 2318 N N . PHE A 1 299 ? 14.259 23.887 14.742 1.00 74.19 299 PHE A N 1
ATOM 2319 C CA . PHE A 1 299 ? 12.961 23.977 15.407 1.00 74.19 299 PHE A CA 1
ATOM 2320 C C . PHE A 1 299 ? 11.882 23.186 14.665 1.00 74.19 299 PHE A C 1
ATOM 2322 O O . PHE A 1 299 ? 11.181 22.383 15.273 1.00 74.19 299 PHE A O 1
ATOM 2329 N N . GLU A 1 300 ? 11.780 23.358 13.350 1.00 72.81 300 GLU A N 1
ATOM 2330 C CA . GLU A 1 300 ? 10.771 22.722 12.506 1.00 72.81 300 GLU A CA 1
ATOM 2331 C C . GLU A 1 300 ? 10.922 21.201 12.531 1.00 72.81 300 GLU A C 1
ATOM 2333 O O . GLU A 1 300 ? 9.944 20.464 12.663 1.00 72.81 300 GLU A O 1
ATOM 2338 N N . GLN A 1 301 ? 12.167 20.722 12.469 1.00 73.62 301 GLN A N 1
ATOM 2339 C CA . GLN A 1 301 ? 12.464 19.297 12.536 1.00 73.62 301 GLN A CA 1
ATOM 2340 C C . GLN A 1 301 ? 12.140 18.704 13.914 1.00 73.62 301 GLN A C 1
ATOM 2342 O O . GLN A 1 301 ? 11.609 17.593 13.993 1.00 73.62 301 GLN A O 1
ATOM 2347 N N . GLN A 1 302 ? 12.439 19.429 14.995 1.00 76.56 302 GLN A N 1
ATOM 2348 C CA . GLN A 1 302 ? 12.121 18.986 16.349 1.00 76.56 302 GLN A CA 1
ATOM 2349 C C . GLN A 1 302 ? 10.607 18.987 16.602 1.00 76.56 302 GLN A C 1
ATOM 2351 O O . GLN A 1 302 ? 10.072 17.979 17.059 1.00 76.56 302 GLN A O 1
ATOM 2356 N N . HIS A 1 303 ? 9.913 20.072 16.253 1.00 78.75 303 HIS A N 1
ATOM 2357 C CA . HIS A 1 303 ? 8.468 20.234 16.433 1.00 78.75 303 HIS A CA 1
ATOM 2358 C C . HIS A 1 303 ? 7.677 19.161 15.690 1.00 78.75 303 HIS A C 1
ATOM 2360 O O . HIS A 1 303 ? 6.848 18.473 16.278 1.00 78.75 303 HIS A O 1
ATOM 2366 N N . MET A 1 304 ? 7.993 18.930 14.417 1.00 77.00 304 MET A N 1
ATOM 2367 C CA . MET A 1 304 ? 7.280 17.932 13.620 1.00 77.00 304 MET A CA 1
ATOM 2368 C C . MET A 1 304 ? 7.486 16.507 14.120 1.00 77.00 304 MET A C 1
ATOM 2370 O O . MET A 1 304 ? 6.578 15.681 14.021 1.00 77.00 304 MET A O 1
ATOM 2374 N N . ASN A 1 305 ? 8.649 16.210 14.695 1.00 74.56 305 ASN A N 1
ATOM 2375 C CA . ASN A 1 305 ? 8.921 14.907 15.283 1.00 74.56 305 ASN A CA 1
ATOM 2376 C C . ASN A 1 305 ? 8.237 14.740 16.654 1.00 74.56 305 ASN A C 1
ATOM 2378 O O . ASN A 1 305 ? 7.691 13.677 16.940 1.00 74.56 305 ASN A O 1
ATOM 2382 N N . GLU A 1 306 ? 8.240 15.781 17.492 1.00 74.94 306 GLU A N 1
ATOM 2383 C CA . GLU A 1 306 ? 7.679 15.740 18.849 1.00 74.94 306 GLU A CA 1
ATOM 2384 C C . GLU A 1 306 ? 6.146 15.863 18.869 1.00 74.94 306 GLU A C 1
ATOM 2386 O O . GLU A 1 306 ? 5.491 15.037 19.504 1.00 74.94 306 GLU A O 1
ATOM 2391 N N . ALA A 1 307 ? 5.575 16.847 18.167 1.00 73.25 307 ALA A N 1
ATOM 2392 C CA . ALA A 1 307 ? 4.136 17.120 18.151 1.00 73.25 307 ALA A CA 1
ATOM 2393 C C . ALA A 1 307 ? 3.383 16.257 17.125 1.00 73.25 307 ALA A C 1
ATOM 2395 O O . ALA A 1 307 ? 2.310 15.732 17.420 1.00 73.25 307 ALA A O 1
ATOM 2396 N N . HIS A 1 308 ? 3.971 16.046 15.940 1.00 68.75 308 HIS A N 1
ATOM 2397 C CA . HIS A 1 308 ? 3.283 15.396 14.812 1.00 68.75 308 HIS A CA 1
ATOM 2398 C C . HIS A 1 308 ? 3.809 13.995 14.466 1.00 68.75 308 HIS A C 1
ATOM 2400 O O . HIS A 1 308 ? 3.181 13.284 13.683 1.00 68.75 308 HIS A O 1
ATOM 2406 N N . GLN A 1 309 ? 4.932 13.557 15.052 1.00 70.38 309 GLN A N 1
ATOM 2407 C CA . GLN A 1 309 ? 5.618 12.290 14.732 1.00 70.38 309 GLN A CA 1
ATOM 2408 C C . GLN A 1 309 ? 5.904 12.109 13.226 1.00 70.38 309 GLN A C 1
ATOM 2410 O O . GLN A 1 309 ? 5.911 10.988 12.698 1.00 70.38 309 GLN A O 1
ATOM 2415 N N . ILE A 1 310 ? 6.134 13.223 12.528 1.00 67.81 310 ILE A N 1
ATOM 2416 C CA . ILE A 1 310 ? 6.459 13.302 11.104 1.00 67.81 310 ILE A CA 1
ATOM 2417 C C . ILE A 1 310 ? 7.899 13.815 10.985 1.00 67.81 310 ILE A C 1
ATOM 2419 O O . ILE A 1 310 ? 8.226 14.894 11.465 1.00 67.81 310 ILE A O 1
ATOM 2423 N N . GLU A 1 311 ? 8.771 13.074 10.300 1.00 59.78 311 GLU A N 1
ATOM 2424 C CA . GLU A 1 311 ? 10.030 13.647 9.809 1.00 59.78 311 GLU A CA 1
ATOM 2425 C C . GLU A 1 311 ? 9.695 14.475 8.561 1.00 59.78 311 GLU A C 1
ATOM 2427 O O . GLU A 1 311 ? 9.466 13.918 7.485 1.00 59.78 311 GLU A O 1
ATOM 2432 N N . VAL A 1 312 ? 9.582 15.799 8.708 1.00 52.94 312 VAL A N 1
ATOM 2433 C CA . VAL A 1 312 ? 9.333 16.685 7.562 1.00 52.94 312 VAL A CA 1
ATOM 2434 C C . VAL A 1 312 ? 10.569 16.744 6.682 1.00 52.94 312 VAL A C 1
ATOM 2436 O O . VAL A 1 312 ? 11.679 16.943 7.163 1.00 52.94 312 VAL A O 1
ATOM 2439 N N . THR A 1 313 ? 10.363 16.581 5.377 1.00 54.50 313 THR A N 1
ATOM 2440 C CA 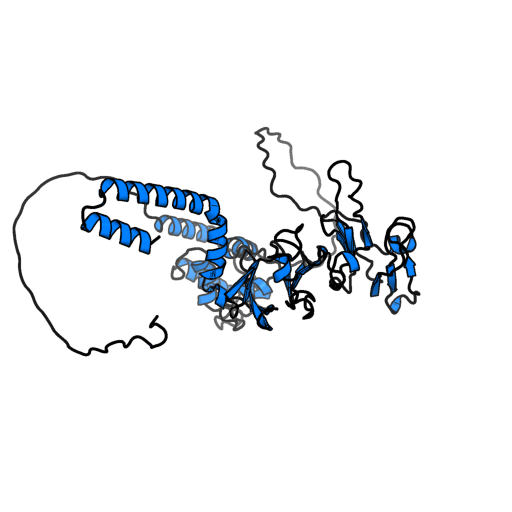. THR A 1 313 ? 11.427 16.635 4.367 1.00 54.50 313 THR A CA 1
ATOM 2441 C C . THR A 1 313 ? 11.489 17.968 3.621 1.00 54.50 313 THR A C 1
ATOM 2443 O O . THR A 1 313 ? 12.474 18.223 2.935 1.00 54.50 313 THR A O 1
ATOM 2446 N N . ASP A 1 314 ? 10.451 18.803 3.725 1.00 67.44 314 ASP A N 1
ATOM 2447 C CA . ASP A 1 314 ? 10.276 20.028 2.942 1.00 67.44 314 ASP A CA 1
ATOM 2448 C C . ASP A 1 314 ? 9.502 21.119 3.709 1.00 67.44 314 ASP A C 1
ATOM 2450 O O . ASP A 1 314 ? 8.456 20.865 4.301 1.00 67.44 314 ASP A O 1
ATOM 2454 N N . GLU A 1 315 ? 10.014 22.353 3.661 1.00 72.06 315 GLU A N 1
ATOM 2455 C CA . GLU A 1 315 ? 9.457 23.565 4.301 1.00 72.06 315 GLU A CA 1
ATOM 2456 C C . GLU A 1 315 ? 7.979 23.790 3.922 1.00 72.06 315 GLU A C 1
ATOM 2458 O O . GLU A 1 315 ? 7.134 24.064 4.768 1.00 72.06 315 GLU A O 1
ATOM 2463 N N . VAL A 1 316 ? 7.621 23.536 2.663 1.00 77.12 316 VAL A N 1
ATOM 2464 C CA . VAL A 1 316 ? 6.244 23.684 2.163 1.00 77.12 316 VAL A CA 1
ATOM 2465 C C . VAL A 1 316 ? 5.255 22.754 2.876 1.00 77.12 316 VAL A C 1
ATOM 2467 O O . VAL A 1 316 ? 4.092 23.112 3.062 1.00 77.12 316 VAL A O 1
ATOM 2470 N N . THR A 1 317 ? 5.690 21.561 3.284 1.00 77.44 317 THR A N 1
ATOM 2471 C CA . THR A 1 317 ? 4.839 20.630 4.036 1.00 77.44 317 THR A CA 1
ATOM 2472 C C . THR A 1 317 ? 4.661 21.083 5.482 1.00 77.44 317 THR A C 1
ATOM 2474 O O . THR A 1 317 ? 3.575 20.901 6.023 1.00 77.44 317 THR A O 1
ATOM 2477 N N . PHE A 1 318 ? 5.677 21.708 6.090 1.00 80.81 318 PHE A N 1
ATOM 2478 C CA . PHE A 1 318 ? 5.537 22.321 7.414 1.00 80.81 318 PHE A CA 1
ATOM 2479 C C . PHE A 1 318 ? 4.506 23.455 7.382 1.00 80.81 318 PHE A C 1
ATOM 2481 O O . PHE A 1 318 ? 3.615 23.479 8.229 1.00 80.81 318 PHE A O 1
ATOM 2488 N N . PHE A 1 319 ? 4.585 24.328 6.369 1.00 84.31 319 PHE A N 1
ATOM 2489 C CA . PHE A 1 319 ? 3.642 25.432 6.177 1.00 84.31 319 PHE A CA 1
ATOM 2490 C C . PHE A 1 319 ? 2.190 24.946 6.105 1.00 84.31 319 PHE A C 1
ATOM 2492 O O . PHE A 1 319 ? 1.349 25.294 6.927 1.00 84.31 319 PHE A O 1
ATOM 2499 N N . LYS A 1 320 ? 1.929 24.023 5.175 1.00 83.44 320 LYS A N 1
ATOM 2500 C CA . LYS A 1 320 ? 0.586 23.491 4.904 1.00 83.44 320 LYS A CA 1
ATOM 2501 C C . LYS A 1 320 ? -0.013 22.647 6.020 1.00 83.44 320 LYS A C 1
ATOM 2503 O O . LYS A 1 320 ? -1.205 22.372 5.986 1.00 83.44 320 LYS A O 1
ATOM 2508 N N . LEU A 1 321 ? 0.806 22.128 6.929 1.00 81.38 321 LEU A N 1
ATOM 2509 C CA . LEU A 1 321 ? 0.306 21.315 8.033 1.00 81.38 321 LEU A CA 1
ATOM 2510 C C . LEU A 1 321 ? -0.250 22.179 9.168 1.00 81.38 321 LEU A C 1
ATOM 2512 O O . LEU A 1 321 ? -1.126 21.712 9.892 1.00 81.38 321 LEU A O 1
ATOM 2516 N N . HIS A 1 322 ? 0.240 23.413 9.295 1.00 82.31 322 HIS A N 1
ATOM 2517 C CA . HIS A 1 322 ? -0.170 24.341 10.347 1.00 82.31 322 HIS A CA 1
ATOM 2518 C C . HIS A 1 322 ? -1.005 25.525 9.847 1.00 82.31 322 HIS A C 1
ATOM 2520 O O . HIS A 1 322 ? -1.448 26.321 10.663 1.00 82.31 322 HIS A O 1
ATOM 2526 N N . ASP A 1 323 ? -1.234 25.605 8.538 1.00 87.12 323 ASP A N 1
ATOM 2527 C CA . ASP A 1 323 ? -2.345 26.337 7.924 1.00 87.12 323 ASP A CA 1
ATOM 2528 C C . ASP A 1 323 ? -3.622 25.493 8.126 1.00 87.12 323 ASP A C 1
ATOM 2530 O O . ASP A 1 323 ? -3.909 24.548 7.382 1.00 87.12 323 ASP A O 1
ATOM 2534 N N . VAL A 1 324 ? -4.298 25.719 9.253 1.00 80.31 324 VAL A N 1
ATOM 2535 C CA . VAL A 1 324 ? -5.386 24.878 9.772 1.00 80.31 324 VAL A CA 1
ATOM 2536 C C . VAL A 1 324 ? -6.678 25.118 9.000 1.00 80.31 324 VAL A C 1
ATOM 2538 O O . VAL A 1 324 ? -7.470 24.181 8.828 1.00 80.31 324 VAL A O 1
ATOM 2541 N N . ASP A 1 325 ? -6.915 26.350 8.554 1.00 80.19 325 ASP A N 1
ATOM 2542 C CA . ASP A 1 325 ? -8.097 26.703 7.771 1.00 80.19 325 ASP A CA 1
ATOM 2543 C C . ASP A 1 325 ? -7.865 26.684 6.248 1.00 80.19 325 ASP A C 1
ATOM 2545 O O . ASP A 1 325 ? -8.839 26.626 5.485 1.00 80.19 325 ASP A O 1
ATOM 2549 N N . GLY A 1 326 ? -6.610 26.548 5.811 1.00 83.81 326 GLY A N 1
ATOM 2550 C CA . GLY A 1 326 ? -6.224 26.324 4.423 1.00 83.81 326 GLY A CA 1
ATOM 2551 C C . GLY A 1 326 ? -6.260 27.595 3.581 1.00 83.81 326 GLY A C 1
ATOM 2552 O O . GLY A 1 326 ? -6.439 27.495 2.358 1.00 83.81 326 GLY A O 1
ATOM 2553 N N . ASP A 1 327 ? -6.183 28.767 4.210 1.00 84.06 327 ASP A N 1
ATOM 2554 C CA . ASP A 1 327 ? -6.264 30.058 3.534 1.00 84.06 327 ASP A CA 1
ATOM 2555 C C . ASP A 1 327 ? -4.932 30.487 2.884 1.00 84.06 327 ASP A C 1
ATOM 2557 O O . ASP A 1 327 ? -4.912 31.405 2.056 1.00 84.06 327 ASP A O 1
ATOM 2561 N N . GLY A 1 328 ? -3.855 29.735 3.139 1.00 84.50 328 GLY A N 1
ATOM 2562 C CA . GLY A 1 328 ? -2.529 29.948 2.568 1.00 84.50 328 GLY A CA 1
ATOM 2563 C C . GLY A 1 328 ? -1.669 30.951 3.336 1.00 84.50 328 GLY A C 1
ATOM 2564 O O . GLY A 1 328 ? -0.598 31.318 2.837 1.00 84.50 328 GLY A O 1
ATOM 2565 N N . PHE A 1 329 ? -2.109 31.369 4.519 1.00 88.94 329 PHE A N 1
ATOM 2566 C CA . PHE A 1 329 ? -1.411 32.267 5.425 1.00 88.94 329 PHE A CA 1
ATOM 2567 C C . PHE A 1 329 ? -1.318 31.631 6.816 1.00 88.94 329 PHE A C 1
ATOM 2569 O O . PHE A 1 329 ? -2.043 30.698 7.128 1.00 88.94 329 PHE A O 1
ATOM 2576 N N . TRP A 1 330 ? -0.394 32.113 7.648 1.00 89.00 330 TRP A N 1
ATOM 2577 C CA . TRP A 1 330 ? -0.433 31.833 9.081 1.00 89.00 330 TRP A CA 1
ATOM 2578 C C . TRP A 1 330 ? -0.895 33.044 9.868 1.00 89.00 330 TRP A C 1
ATOM 2580 O O . TRP A 1 330 ? -0.264 34.105 9.805 1.00 89.00 330 TRP A O 1
ATOM 2590 N N . ASP A 1 331 ? -1.960 32.853 10.642 1.00 88.50 331 ASP A N 1
ATOM 2591 C CA . ASP A 1 331 ? -2.511 33.851 11.550 1.00 88.50 331 ASP A CA 1
ATOM 2592 C C . ASP A 1 331 ? -1.984 33.701 12.997 1.00 88.50 331 ASP A C 1
ATOM 2594 O O . ASP A 1 331 ? -1.221 32.798 13.365 1.00 88.50 331 ASP A O 1
ATOM 2598 N N . GLU A 1 332 ? -2.386 34.622 13.879 1.00 86.50 332 GLU A N 1
ATOM 2599 C CA . GLU A 1 332 ? -1.965 34.593 15.284 1.00 86.50 332 GLU A CA 1
ATOM 2600 C C . GLU A 1 332 ? -2.429 33.321 16.015 1.00 86.50 332 GLU A C 1
ATOM 2602 O O . GLU A 1 332 ? -1.732 32.847 16.912 1.00 86.50 332 GLU A O 1
ATOM 2607 N N . LYS A 1 333 ? -3.585 32.749 15.659 1.00 83.94 333 LYS A N 1
ATOM 2608 C CA . LYS A 1 333 ? -4.125 31.553 16.322 1.00 83.94 333 LYS A CA 1
ATOM 2609 C C . LYS A 1 333 ? -3.360 30.304 15.910 1.00 83.94 333 LYS A C 1
ATOM 2611 O O . LYS A 1 333 ? -3.141 29.431 16.749 1.00 83.94 333 LYS A O 1
ATOM 2616 N N . GLU A 1 334 ? -2.929 30.232 14.662 1.00 88.00 334 GLU A N 1
ATOM 2617 C CA . GLU A 1 334 ? -2.121 29.136 14.138 1.00 88.00 334 GLU A CA 1
ATOM 2618 C C . GLU A 1 334 ? -0.725 29.152 14.758 1.00 88.00 334 GLU A C 1
ATOM 2620 O O . GLU A 1 334 ? -0.271 28.134 15.287 1.00 88.00 334 GLU A O 1
ATOM 2625 N N . LEU A 1 335 ? -0.094 30.327 14.859 1.00 85.44 335 LEU A N 1
ATOM 2626 C CA . LEU A 1 335 ? 1.170 30.488 15.589 1.00 85.44 335 LEU A CA 1
ATOM 2627 C C . LEU A 1 335 ? 1.019 30.173 17.090 1.00 85.44 335 LEU A C 1
ATOM 2629 O O . LEU A 1 335 ? 1.899 29.547 17.687 1.00 85.44 335 LEU A O 1
ATOM 2633 N N . GLN A 1 336 ? -0.106 30.542 17.712 1.00 83.81 336 GLN A N 1
ATOM 2634 C CA . GLN A 1 336 ? -0.424 30.166 19.098 1.00 83.81 336 GLN A CA 1
ATOM 2635 C C . GLN A 1 336 ? -0.623 28.655 19.274 1.00 83.81 336 GLN A C 1
ATOM 2637 O O . GLN A 1 336 ? -0.254 28.112 20.321 1.00 83.81 336 GLN A O 1
ATOM 2642 N N . SER A 1 337 ? -1.184 27.969 18.278 1.00 83.56 337 SER A N 1
ATOM 2643 C CA . SER A 1 337 ? -1.303 26.510 18.288 1.00 83.56 337 SER A CA 1
ATOM 2644 C C . SER A 1 337 ? 0.079 25.858 18.246 1.00 83.56 337 SER A C 1
ATOM 2646 O O . SER A 1 337 ? 0.398 25.061 19.128 1.00 83.56 337 SER A O 1
ATOM 2648 N N . MET A 1 338 ? 0.928 26.282 17.303 1.00 82.75 338 MET A N 1
ATOM 2649 C CA . MET A 1 338 ? 2.282 25.752 17.095 1.00 82.75 338 MET A CA 1
ATOM 2650 C C . MET A 1 338 ? 3.194 25.944 18.314 1.00 82.75 338 MET A C 1
ATOM 2652 O O . MET A 1 338 ? 3.812 24.998 18.806 1.00 82.75 338 MET A O 1
ATOM 2656 N N . TYR A 1 339 ? 3.280 27.173 18.830 1.00 80.69 339 TYR A N 1
ATOM 2657 C CA . TYR A 1 339 ? 4.191 27.504 19.930 1.00 80.69 339 TYR A CA 1
ATOM 2658 C C . TYR A 1 339 ? 3.587 27.264 21.322 1.00 80.69 339 TYR A C 1
ATOM 2660 O O . TYR A 1 339 ? 4.330 27.182 22.299 1.00 80.69 339 TYR A O 1
ATOM 2668 N N . GLY A 1 340 ? 2.263 27.139 21.439 1.00 81.81 340 GLY A N 1
ATOM 2669 C CA . GLY A 1 340 ? 1.554 26.969 22.709 1.00 81.81 340 GLY A CA 1
ATOM 2670 C C . GLY A 1 340 ? 0.874 25.609 22.837 1.00 81.81 340 GLY A C 1
ATOM 2671 O O . GLY A 1 340 ? 1.381 24.718 23.523 1.00 81.81 340 GLY A O 1
ATOM 2672 N N . LEU A 1 341 ? -0.291 25.471 22.194 1.00 74.12 341 LEU A N 1
ATOM 2673 C CA . LEU A 1 341 ? -1.215 24.344 22.375 1.00 74.12 341 LEU A CA 1
ATOM 2674 C C . LEU A 1 341 ? -0.545 22.984 22.107 1.00 74.12 341 LEU A C 1
ATOM 2676 O O . LEU A 1 341 ? -0.663 22.073 22.922 1.00 74.12 341 LEU A O 1
ATOM 2680 N N . GLU A 1 342 ? 0.200 22.866 21.007 1.00 75.38 342 GLU A N 1
ATOM 2681 C CA . GLU A 1 342 ? 0.899 21.639 20.593 1.00 75.38 342 GLU A CA 1
ATOM 2682 C C . GLU A 1 342 ? 2.084 21.281 21.504 1.00 75.38 342 GLU A C 1
ATOM 2684 O O . GLU A 1 342 ? 2.562 20.148 21.505 1.00 75.38 342 GLU A O 1
ATOM 2689 N N . ARG A 1 343 ? 2.542 22.232 22.326 1.00 73.94 343 ARG A N 1
ATOM 2690 C CA . ARG A 1 343 ? 3.620 22.061 23.309 1.00 73.94 343 ARG A CA 1
ATOM 2691 C C . ARG A 1 343 ? 3.093 21.931 24.741 1.00 73.94 343 ARG A C 1
ATOM 2693 O O . ARG A 1 343 ? 3.885 22.071 25.678 1.00 73.94 343 ARG A O 1
ATOM 2700 N N . ASP A 1 344 ? 1.796 21.686 24.937 1.00 69.25 344 ASP A N 1
ATOM 2701 C CA . ASP A 1 344 ? 1.131 21.640 26.250 1.00 69.25 344 ASP A CA 1
ATOM 2702 C C . ASP A 1 344 ? 1.338 22.923 27.086 1.00 69.25 344 ASP A C 1
ATOM 2704 O O . ASP A 1 344 ? 1.461 22.885 28.316 1.00 69.25 344 ASP A O 1
ATOM 2708 N N . ILE A 1 345 ? 1.427 24.079 26.423 1.00 75.00 345 ILE A N 1
ATOM 2709 C CA . ILE A 1 345 ? 1.582 25.392 27.058 1.00 75.00 345 ILE A CA 1
ATOM 2710 C C . ILE A 1 345 ? 0.329 26.222 26.778 1.00 75.00 345 ILE A C 1
ATOM 2712 O O . ILE A 1 345 ? -0.187 26.233 25.665 1.00 75.00 345 ILE A O 1
ATOM 2716 N N . ASP A 1 346 ? -0.162 26.949 27.787 1.00 75.06 346 ASP A N 1
ATOM 2717 C CA . ASP A 1 346 ? -1.294 27.859 27.596 1.00 75.06 346 ASP A CA 1
ATOM 2718 C C . ASP A 1 346 ? -0.937 28.941 26.546 1.00 75.06 346 ASP A C 1
ATOM 2720 O O . ASP A 1 346 ? -0.027 29.754 26.789 1.00 75.06 346 ASP A O 1
ATOM 2724 N N . PRO A 1 347 ? -1.643 28.976 25.396 1.00 73.56 347 PRO A N 1
ATOM 2725 C CA . PRO A 1 347 ? -1.348 29.883 24.284 1.00 73.56 347 PRO A CA 1
ATOM 2726 C C . PRO A 1 347 ? -1.504 31.363 24.659 1.00 73.56 347 PRO A C 1
ATOM 2728 O O . PRO A 1 347 ? -0.920 32.234 24.019 1.00 73.56 347 PRO A O 1
ATOM 2731 N N . ASN A 1 348 ? -2.233 31.676 25.736 1.00 75.31 348 ASN A N 1
ATOM 2732 C CA . ASN A 1 348 ? -2.446 33.053 26.184 1.00 75.31 348 ASN A CA 1
ATOM 2733 C C . ASN A 1 348 ? -1.323 33.608 27.070 1.00 75.31 348 ASN A C 1
ATOM 2735 O O . ASN A 1 348 ? -1.388 34.766 27.504 1.00 75.31 348 ASN A O 1
ATOM 2739 N N . THR A 1 349 ? -0.297 32.811 27.366 1.00 79.56 349 THR A N 1
ATOM 2740 C CA . THR A 1 349 ? 0.793 33.226 28.252 1.00 79.56 349 THR A CA 1
ATOM 2741 C C . THR A 1 349 ? 1.659 34.328 27.639 1.00 79.56 349 THR A C 1
ATOM 2743 O O . THR A 1 349 ? 1.907 34.398 26.437 1.00 79.56 349 THR A O 1
ATOM 2746 N N . SER A 1 350 ? 2.179 35.210 28.497 1.00 77.00 350 SER A N 1
ATOM 2747 C CA . SER A 1 350 ? 2.957 36.382 28.071 1.00 77.00 350 SER A CA 1
ATOM 2748 C C . SER A 1 350 ? 4.295 36.051 27.404 1.00 77.00 350 SER A C 1
ATOM 2750 O O . SER A 1 350 ? 4.898 36.943 26.813 1.00 77.00 350 SER A O 1
ATOM 2752 N N . HIS A 1 351 ? 4.785 34.812 27.511 1.00 78.38 351 HIS A N 1
ATOM 2753 C CA . HIS A 1 351 ? 5.998 34.375 26.820 1.00 78.38 351 HIS A CA 1
ATOM 2754 C C . HIS A 1 351 ? 5.695 33.869 25.404 1.00 78.38 351 HIS A C 1
ATOM 2756 O O . HIS A 1 351 ? 6.419 34.254 24.496 1.00 78.38 351 HIS A O 1
ATOM 2762 N N . ILE A 1 352 ? 4.597 33.128 25.193 1.00 79.06 352 ILE A N 1
ATOM 2763 C CA . ILE A 1 352 ? 4.158 32.708 23.851 1.00 79.06 352 ILE A CA 1
ATOM 2764 C C . ILE A 1 352 ? 3.849 33.924 22.980 1.00 79.06 352 ILE A C 1
ATOM 2766 O O . ILE A 1 352 ? 4.359 34.020 21.871 1.00 79.06 352 ILE A O 1
ATOM 2770 N N . LYS A 1 353 ? 3.150 34.929 23.521 1.00 82.19 353 LYS A N 1
ATOM 2771 C CA . LYS A 1 353 ? 2.906 36.191 22.799 1.00 82.19 353 LYS A CA 1
ATOM 2772 C C . LYS A 1 353 ? 4.196 36.879 22.340 1.00 82.19 353 LYS A C 1
ATOM 2774 O O . LYS A 1 353 ? 4.271 37.337 21.213 1.00 82.19 353 LYS A O 1
ATOM 2779 N N . LYS A 1 354 ? 5.245 36.872 23.171 1.00 82.38 354 LYS A N 1
ATOM 2780 C CA . LYS A 1 354 ? 6.559 37.446 22.819 1.00 82.38 354 LYS A CA 1
ATOM 2781 C C . LYS A 1 354 ? 7.321 36.643 21.768 1.00 82.38 354 LYS A C 1
ATOM 2783 O O . LYS A 1 354 ? 8.154 37.218 21.074 1.00 82.38 354 LYS A O 1
ATOM 2788 N N . ILE A 1 355 ? 7.100 35.331 21.706 1.00 81.75 355 ILE A N 1
ATOM 2789 C CA . ILE A 1 355 ? 7.664 34.483 20.653 1.00 81.75 355 ILE A CA 1
ATOM 2790 C C . ILE A 1 355 ? 6.960 34.815 19.338 1.00 81.75 355 ILE A C 1
ATOM 2792 O O . ILE A 1 355 ? 7.630 35.101 18.357 1.00 81.75 355 ILE A O 1
ATOM 2796 N N . ILE A 1 356 ? 5.631 34.895 19.349 1.00 85.19 356 ILE A N 1
ATOM 2797 C CA . ILE A 1 356 ? 4.822 35.228 18.171 1.00 85.19 356 ILE A CA 1
ATOM 2798 C C . ILE A 1 356 ? 5.124 36.636 17.649 1.00 85.19 356 ILE A C 1
ATOM 2800 O O . ILE A 1 356 ? 5.313 36.811 16.451 1.00 85.19 356 ILE A O 1
ATOM 2804 N N . ASP A 1 357 ? 5.244 37.634 18.528 1.00 83.81 357 ASP A N 1
ATOM 2805 C CA . ASP A 1 357 ? 5.614 38.994 18.120 1.00 83.81 357 ASP A CA 1
ATOM 2806 C C . ASP A 1 357 ? 6.996 39.026 17.436 1.00 83.81 357 ASP A C 1
ATOM 2808 O O . ASP A 1 357 ? 7.171 39.735 16.449 1.00 83.81 357 ASP A O 1
ATOM 2812 N N . ARG A 1 358 ? 7.958 38.205 17.890 1.00 83.69 358 ARG A N 1
ATOM 2813 C CA . ARG A 1 358 ? 9.269 38.063 17.229 1.00 83.69 358 ARG A CA 1
ATOM 2814 C C . ARG A 1 358 ? 9.157 37.388 15.865 1.00 83.69 358 ARG A C 1
ATOM 2816 O O . ARG A 1 358 ? 9.830 37.806 14.932 1.00 83.69 358 ARG A O 1
ATOM 2823 N N . VAL A 1 359 ? 8.321 36.357 15.755 1.00 84.62 359 VAL A N 1
ATOM 2824 C CA . VAL A 1 359 ? 8.066 35.670 14.482 1.00 84.62 359 VAL A CA 1
ATOM 2825 C C . VAL A 1 359 ? 7.529 36.675 13.454 1.00 84.62 359 VAL A C 1
ATOM 2827 O O . VAL A 1 359 ? 8.060 36.744 12.351 1.00 84.62 359 VAL A O 1
ATOM 2830 N N . TYR A 1 360 ? 6.569 37.527 13.830 1.00 86.38 360 TYR A N 1
ATOM 2831 C CA . TYR A 1 360 ? 6.095 38.601 12.951 1.00 86.38 360 TYR A CA 1
ATOM 2832 C C . TYR A 1 360 ? 7.196 39.623 12.621 1.00 86.38 360 TYR A C 1
ATOM 2834 O O . TYR A 1 360 ? 7.366 39.977 11.462 1.00 86.38 360 TYR A O 1
ATOM 2842 N N . GLU A 1 361 ? 7.994 40.076 13.592 1.00 83.44 361 GLU A N 1
ATOM 2843 C CA . GLU A 1 361 ? 9.080 41.038 13.327 1.00 83.44 361 GLU A CA 1
ATOM 2844 C C . GLU A 1 361 ? 10.145 40.522 12.342 1.00 83.44 361 GLU A C 1
ATOM 2846 O O . GLU A 1 361 ? 10.741 41.321 11.615 1.00 83.44 361 GLU A O 1
ATOM 2851 N N . GLU A 1 362 ? 10.400 39.212 12.327 1.00 79.94 362 GLU A N 1
ATOM 2852 C CA . GLU A 1 362 ? 11.433 38.591 11.491 1.00 79.94 362 GLU A CA 1
ATOM 2853 C C . GLU A 1 362 ? 10.911 38.101 10.131 1.00 79.94 362 GLU A C 1
ATOM 2855 O O . GLU A 1 362 ? 11.690 38.045 9.177 1.00 79.94 362 GLU A O 1
ATOM 2860 N N . MET A 1 363 ? 9.623 37.754 10.029 1.00 81.06 363 MET A N 1
ATOM 2861 C CA . MET A 1 363 ? 9.064 37.053 8.863 1.00 81.06 363 MET A CA 1
ATOM 2862 C C . MET A 1 363 ? 7.991 37.843 8.110 1.00 81.06 363 MET A C 1
ATOM 2864 O O . MET A 1 363 ? 7.912 37.728 6.890 1.00 81.06 363 MET A O 1
ATOM 2868 N N . ASP A 1 364 ? 7.199 38.668 8.796 1.00 87.31 364 ASP A N 1
ATOM 2869 C CA . ASP A 1 364 ? 6.147 39.479 8.175 1.00 87.31 364 ASP A CA 1
ATOM 2870 C C . ASP A 1 364 ? 6.759 40.757 7.569 1.00 87.31 364 ASP A C 1
ATOM 2872 O O . ASP A 1 364 ? 6.897 41.814 8.198 1.00 87.31 364 ASP A O 1
ATOM 2876 N N . MET A 1 365 ? 7.202 40.630 6.315 1.00 82.06 365 MET A N 1
ATOM 2877 C CA . MET A 1 365 ? 7.887 41.696 5.580 1.00 82.06 365 MET A CA 1
ATOM 2878 C C . MET A 1 365 ? 6.943 42.836 5.194 1.00 82.06 365 MET A C 1
ATOM 2880 O O . MET A 1 365 ? 7.378 43.988 5.068 1.00 82.06 365 MET A O 1
ATOM 2884 N N . ASN A 1 366 ? 5.670 42.518 4.968 1.00 84.56 366 ASN A N 1
ATOM 2885 C CA . ASN A 1 366 ? 4.673 43.455 4.471 1.00 84.56 366 ASN A CA 1
ATOM 2886 C C . ASN A 1 366 ? 3.860 44.126 5.614 1.00 84.56 366 ASN A C 1
ATOM 2888 O O . ASN A 1 366 ? 3.219 45.156 5.382 1.00 84.56 366 ASN A O 1
ATOM 2892 N N . LYS A 1 367 ? 3.993 43.621 6.851 1.00 86.62 367 LYS A N 1
ATOM 2893 C CA . LYS A 1 367 ? 3.362 44.068 8.105 1.00 86.62 367 LYS A CA 1
ATOM 2894 C C . LYS A 1 367 ? 1.841 43.935 8.138 1.00 86.62 367 LYS A C 1
ATOM 2896 O O . LYS A 1 367 ? 1.173 44.749 8.789 1.00 86.62 367 LYS A O 1
ATOM 2901 N N . ASP A 1 368 ? 1.285 42.951 7.444 1.00 86.25 368 ASP A N 1
ATOM 2902 C CA . ASP A 1 368 ? -0.153 42.675 7.424 1.00 86.25 368 ASP A CA 1
ATOM 2903 C C . ASP A 1 368 ? -0.623 41.780 8.587 1.00 86.25 368 ASP A C 1
ATOM 2905 O O . ASP A 1 368 ? -1.832 41.631 8.784 1.00 86.25 368 ASP A O 1
ATOM 2909 N N . ARG A 1 369 ? 0.306 41.301 9.428 1.00 86.81 369 ARG A N 1
ATOM 2910 C CA . ARG A 1 369 ? 0.091 40.325 10.510 1.00 86.81 369 ARG A CA 1
ATOM 2911 C C . ARG A 1 369 ? -0.398 38.961 10.026 1.00 86.81 369 ARG A C 1
ATOM 2913 O O . ARG A 1 369 ? -1.054 38.251 10.788 1.00 86.81 369 ARG A O 1
ATOM 2920 N N . TYR A 1 370 ? -0.024 38.593 8.812 1.00 88.31 370 TYR A N 1
ATOM 2921 C CA . TYR A 1 370 ? -0.118 37.252 8.267 1.00 88.31 370 TYR A CA 1
ATOM 2922 C C . TYR A 1 370 ? 1.267 36.825 7.781 1.00 88.31 370 TYR A C 1
ATOM 2924 O O . TYR A 1 370 ? 2.100 37.648 7.419 1.00 88.31 370 TYR A O 1
ATOM 2932 N N . ILE A 1 371 ? 1.547 35.524 7.809 1.00 87.62 371 ILE A N 1
ATOM 2933 C CA . ILE A 1 371 ? 2.789 34.991 7.235 1.00 87.62 371 ILE A CA 1
ATOM 2934 C C . ILE A 1 371 ? 2.416 34.145 6.034 1.00 87.62 371 ILE A C 1
ATOM 2936 O O . ILE A 1 371 ? 1.857 33.059 6.175 1.00 87.62 371 ILE A O 1
ATOM 2940 N N . SER A 1 372 ? 2.714 34.645 4.842 1.00 87.00 372 SER A N 1
ATOM 2941 C CA . SER A 1 372 ? 2.513 33.898 3.603 1.00 87.00 372 SER A CA 1
ATOM 2942 C C . SER A 1 372 ? 3.565 32.799 3.422 1.00 87.00 372 SER A C 1
ATOM 2944 O O . SER A 1 372 ? 4.658 32.836 3.994 1.00 87.00 372 SER A O 1
ATOM 2946 N N . LEU A 1 373 ? 3.269 31.827 2.554 1.00 83.62 373 LEU A N 1
ATOM 2947 C CA . LEU A 1 373 ? 4.229 30.782 2.186 1.00 83.62 373 LEU A CA 1
ATOM 2948 C C . LEU A 1 373 ? 5.541 31.365 1.626 1.00 83.62 373 LEU A C 1
ATOM 2950 O O . LEU A 1 373 ? 6.616 30.833 1.902 1.00 83.62 373 LEU A O 1
ATOM 2954 N N . ASP A 1 374 ? 5.464 32.451 0.856 1.00 80.62 374 ASP A N 1
ATOM 2955 C CA . ASP A 1 374 ? 6.637 33.096 0.258 1.00 80.62 374 ASP A CA 1
ATOM 2956 C C . ASP A 1 374 ? 7.497 33.804 1.320 1.00 80.62 374 ASP A C 1
ATOM 2958 O O . ASP A 1 374 ? 8.728 33.712 1.285 1.00 80.62 374 ASP A O 1
ATOM 2962 N N . GLU A 1 375 ? 6.869 34.449 2.308 1.00 84.50 375 GLU A N 1
ATOM 2963 C CA . GLU A 1 375 ? 7.552 35.033 3.473 1.00 84.50 375 GLU A CA 1
ATOM 2964 C C . GLU A 1 375 ? 8.213 33.948 4.334 1.00 84.50 375 GLU A C 1
ATOM 2966 O O . GLU A 1 375 ? 9.375 34.086 4.719 1.00 84.50 375 GLU A O 1
ATOM 2971 N N . TYR A 1 376 ? 7.531 32.819 4.537 1.00 83.12 376 TYR A N 1
ATOM 2972 C CA . TYR A 1 376 ? 8.056 31.663 5.265 1.00 83.12 376 TYR A CA 1
ATOM 2973 C C . TYR A 1 376 ? 9.235 30.966 4.564 1.00 83.12 376 TYR A C 1
ATOM 2975 O O . TYR A 1 376 ? 10.180 30.533 5.215 1.00 83.12 376 TYR A O 1
ATOM 2983 N N . ILE A 1 377 ? 9.232 30.855 3.234 1.00 78.81 377 ILE A N 1
ATOM 2984 C CA . ILE A 1 377 ? 10.377 30.283 2.499 1.00 78.81 377 ILE A CA 1
ATOM 2985 C C . ILE A 1 377 ? 11.578 31.246 2.525 1.00 78.81 377 ILE A C 1
ATOM 2987 O O . ILE A 1 377 ? 12.735 30.821 2.459 1.00 78.81 377 ILE A O 1
ATOM 2991 N N . THR A 1 378 ? 11.316 32.551 2.624 1.00 77.31 378 THR A N 1
ATOM 2992 C CA . THR A 1 378 ? 12.352 33.590 2.608 1.00 77.31 378 THR A CA 1
ATOM 2993 C C . THR A 1 378 ? 13.009 33.779 3.980 1.00 77.31 378 THR A C 1
ATOM 2995 O O . THR A 1 378 ? 14.214 34.042 4.047 1.00 77.31 378 THR A O 1
ATOM 2998 N N . ALA A 1 379 ? 12.256 33.612 5.070 1.00 69.88 379 ALA A N 1
ATOM 2999 C CA . ALA A 1 379 ? 12.716 33.793 6.444 1.00 69.88 379 ALA A CA 1
ATOM 3000 C C . ALA A 1 379 ? 12.492 32.526 7.288 1.00 69.88 379 ALA A C 1
ATOM 3002 O O . ALA A 1 379 ? 11.425 31.930 7.274 1.00 69.88 379 ALA A O 1
ATOM 3003 N N . LYS A 1 380 ? 13.505 32.101 8.052 1.00 67.31 380 LYS A N 1
ATOM 3004 C CA . LYS A 1 380 ? 13.410 30.902 8.906 1.00 67.31 380 LYS A CA 1
ATOM 3005 C C . LYS A 1 380 ? 12.647 31.201 10.192 1.00 67.31 380 LYS A C 1
ATOM 3007 O O . LYS A 1 380 ? 12.793 32.296 10.729 1.00 67.31 380 LYS A O 1
ATOM 3012 N N . LEU A 1 381 ? 11.943 30.205 10.741 1.00 70.12 381 LEU A N 1
ATOM 3013 C CA . LEU A 1 381 ? 11.330 30.359 12.059 1.00 70.12 381 LEU A CA 1
ATOM 3014 C C . LEU A 1 381 ? 12.417 30.552 13.129 1.00 70.12 381 LEU A C 1
ATOM 3016 O O . LEU A 1 381 ? 13.387 29.783 13.176 1.00 70.12 381 LEU A O 1
ATOM 3020 N N . PRO A 1 382 ? 12.268 31.543 14.023 1.00 66.38 382 PRO A N 1
ATOM 3021 C CA . PRO A 1 382 ? 13.185 31.705 15.135 1.00 66.38 382 PRO A CA 1
ATOM 3022 C C . PRO A 1 382 ? 13.085 30.499 16.072 1.00 66.38 382 PRO A C 1
ATOM 3024 O O . PRO A 1 382 ? 12.001 30.092 16.503 1.00 66.38 382 PRO A O 1
ATOM 3027 N N . SER A 1 383 ? 14.240 29.933 16.422 1.00 67.62 383 SER A N 1
ATOM 3028 C CA . SER A 1 383 ? 14.315 28.911 17.459 1.00 67.62 383 SER A CA 1
ATOM 3029 C C . SER A 1 383 ? 14.038 29.516 18.837 1.00 67.62 383 SER A C 1
ATOM 3031 O O . SER A 1 383 ? 14.317 30.688 19.114 1.00 67.62 383 SER A O 1
ATOM 3033 N N . ILE A 1 384 ? 13.487 28.695 19.732 1.00 69.88 384 ILE A N 1
ATOM 3034 C CA . ILE A 1 384 ? 13.230 29.093 21.117 1.00 69.88 384 ILE A CA 1
ATOM 3035 C C . ILE A 1 384 ? 14.575 29.358 21.802 1.00 69.88 384 ILE A C 1
ATOM 3037 O O . ILE A 1 384 ? 15.481 28.524 21.798 1.00 69.88 384 ILE A O 1
ATOM 3041 N N . THR A 1 385 ? 14.727 30.527 22.421 1.00 75.69 385 THR A N 1
ATOM 3042 C CA . THR A 1 385 ? 15.973 30.876 23.108 1.00 75.69 385 THR A CA 1
ATOM 3043 C C . THR A 1 385 ? 16.130 30.080 24.406 1.00 75.69 385 THR A C 1
ATOM 3045 O O . THR A 1 385 ? 15.164 29.753 25.095 1.00 75.69 385 THR A O 1
ATOM 3048 N N . ALA A 1 386 ? 17.373 29.874 24.854 1.00 70.44 386 ALA A N 1
ATOM 3049 C CA . ALA A 1 386 ? 17.658 29.206 26.131 1.00 70.44 386 ALA A CA 1
ATOM 3050 C C . ALA A 1 386 ? 17.010 29.892 27.357 1.00 70.44 386 ALA A C 1
ATOM 3052 O O . ALA A 1 386 ? 16.875 29.287 28.424 1.00 70.44 386 ALA A O 1
ATOM 3053 N N . ARG A 1 387 ? 16.637 31.175 27.237 1.00 70.88 387 ARG A N 1
ATOM 3054 C CA . ARG A 1 387 ? 15.880 31.909 28.259 1.00 70.88 387 ARG A CA 1
ATOM 3055 C C . ARG A 1 387 ? 14.396 31.532 28.239 1.00 70.88 387 ARG A C 1
ATOM 3057 O O . ARG A 1 387 ? 13.807 31.400 29.308 1.00 70.88 387 ARG A O 1
ATOM 3064 N N . GLU A 1 388 ? 13.818 31.343 27.059 1.00 74.12 388 GLU A N 1
ATOM 3065 C CA . GLU A 1 388 ? 12.423 30.935 26.866 1.00 74.12 388 GLU A CA 1
ATOM 3066 C C . GLU A 1 388 ? 12.205 29.483 27.279 1.00 74.12 388 GLU A C 1
ATOM 3068 O O . GLU A 1 388 ? 11.293 29.221 28.055 1.00 74.12 388 GLU A O 1
ATOM 3073 N N . GLU A 1 389 ? 13.119 28.569 26.941 1.00 73.81 389 GLU A N 1
ATOM 3074 C CA . GLU A 1 389 ? 13.047 27.186 27.433 1.00 73.81 389 GLU A CA 1
ATOM 3075 C C . GLU A 1 389 ? 13.044 27.093 28.966 1.00 73.81 389 GLU A C 1
ATOM 3077 O O . GLU A 1 389 ? 12.407 26.218 29.558 1.00 73.81 389 GLU A O 1
ATOM 3082 N N . LYS A 1 390 ? 13.812 27.962 29.641 1.00 75.25 390 LYS A N 1
ATOM 3083 C CA . LYS A 1 390 ? 13.840 28.011 31.110 1.00 75.25 390 LYS A CA 1
ATOM 3084 C C . LYS A 1 390 ? 12.488 28.456 31.660 1.00 75.25 390 LYS A C 1
ATOM 3086 O O . LYS A 1 390 ? 12.015 27.849 32.618 1.00 75.25 390 LYS A O 1
ATOM 3091 N N . LEU A 1 391 ? 11.863 29.454 31.035 1.00 73.88 391 LEU A N 1
ATOM 3092 C CA . LEU A 1 391 ? 10.525 29.918 31.401 1.00 73.88 391 LEU A CA 1
ATOM 3093 C C . LEU A 1 391 ? 9.476 28.823 31.158 1.00 73.88 391 LEU A C 1
ATOM 3095 O O . LEU A 1 391 ? 8.692 28.541 32.061 1.00 73.88 391 LEU A O 1
ATOM 3099 N N . GLU A 1 392 ? 9.509 28.132 30.017 1.00 76.25 392 GLU A N 1
ATOM 3100 C CA . GLU A 1 392 ? 8.619 26.994 29.729 1.00 76.25 392 GLU A CA 1
ATOM 3101 C C . GLU A 1 392 ? 8.760 25.874 30.777 1.00 76.25 392 GLU A C 1
ATOM 3103 O O . GLU A 1 392 ? 7.765 25.372 31.306 1.00 76.25 392 GLU A O 1
ATOM 3108 N N . LYS A 1 393 ? 9.999 25.516 31.150 1.00 75.19 393 LYS A N 1
ATOM 3109 C CA . LYS A 1 393 ? 10.291 24.521 32.202 1.00 75.19 393 LYS A CA 1
ATOM 3110 C C . LYS A 1 393 ? 9.761 24.956 33.572 1.00 75.19 393 LYS A C 1
ATOM 3112 O O . LYS A 1 393 ? 9.345 24.107 34.361 1.00 75.19 393 LYS A O 1
ATOM 3117 N N . GLU A 1 394 ? 9.772 26.251 33.878 1.00 74.12 394 GLU A N 1
ATOM 3118 C CA . GLU A 1 394 ? 9.182 26.799 35.104 1.00 74.12 394 GLU A CA 1
ATOM 3119 C C . GLU A 1 394 ? 7.647 26.767 35.081 1.00 74.12 394 GLU A C 1
ATOM 3121 O O . GLU A 1 394 ? 7.037 26.440 36.101 1.00 74.12 394 GLU A O 1
ATOM 3126 N N . TYR A 1 395 ? 7.017 27.040 33.934 1.00 68.56 395 TYR A N 1
ATOM 3127 C CA . TYR A 1 395 ? 5.563 26.940 33.766 1.00 68.56 395 TYR A CA 1
ATOM 3128 C C . TYR A 1 395 ? 5.069 25.492 33.863 1.00 68.56 395 TYR A C 1
ATOM 3130 O O . TYR A 1 395 ? 4.150 25.219 34.638 1.00 68.56 395 TYR A O 1
ATOM 3138 N N . ARG A 1 396 ? 5.733 24.540 33.190 1.00 66.06 396 ARG A N 1
ATOM 3139 C CA . ARG A 1 396 ? 5.392 23.106 33.277 1.00 66.06 396 ARG A CA 1
ATOM 3140 C C . ARG A 1 396 ? 5.508 22.557 34.704 1.00 66.06 396 ARG A C 1
ATOM 3142 O O . ARG A 1 396 ? 4.688 21.745 35.114 1.00 66.06 396 ARG A O 1
ATOM 3149 N N . LYS A 1 397 ? 6.472 23.041 35.499 1.00 67.38 397 LYS A N 1
ATOM 3150 C CA . LYS A 1 397 ? 6.616 22.672 36.923 1.00 67.38 397 LYS A CA 1
ATOM 3151 C C . LYS A 1 397 ? 5.519 23.244 37.825 1.00 67.38 397 LYS A C 1
ATOM 3153 O O . LYS A 1 397 ? 5.223 22.650 38.856 1.00 67.38 397 LYS A O 1
ATOM 3158 N N . LYS A 1 398 ? 4.931 24.390 37.468 1.00 63.16 398 LYS A N 1
ATOM 3159 C CA . LYS A 1 398 ? 3.810 24.997 38.209 1.00 63.16 398 LYS A CA 1
ATOM 3160 C C . LYS A 1 398 ? 2.457 24.354 37.872 1.00 63.16 398 LYS A C 1
ATOM 3162 O O . LYS A 1 398 ? 1.535 24.475 38.669 1.00 63.16 398 LYS A O 1
ATOM 3167 N N . ALA A 1 399 ? 2.348 23.670 36.730 1.00 55.72 399 ALA A N 1
ATOM 3168 C CA . ALA A 1 399 ? 1.115 23.050 36.240 1.00 55.72 399 ALA A CA 1
ATOM 3169 C C . ALA A 1 399 ? 0.840 21.624 36.779 1.00 55.72 399 ALA A C 1
ATOM 3171 O O . ALA A 1 399 ? -0.241 21.089 36.552 1.00 55.72 399 ALA A O 1
ATOM 3172 N N . SER A 1 400 ? 1.770 21.005 37.519 1.00 36.25 400 SER A N 1
ATOM 3173 C CA . SER A 1 400 ? 1.591 19.675 38.129 1.00 36.25 400 SER A CA 1
ATOM 3174 C C . SER A 1 400 ? 1.251 19.760 39.631 1.00 36.25 400 SER A C 1
ATOM 3176 O O . SER A 1 400 ? 2.101 20.229 40.393 1.00 36.25 400 SER A O 1
ATOM 3178 N N . PRO A 1 401 ? 0.081 19.284 40.113 1.00 39.59 401 PRO A N 1
ATOM 3179 C CA . PRO A 1 401 ? -0.184 19.170 41.546 1.00 39.59 401 PRO A CA 1
ATOM 3180 C C . PRO A 1 401 ? 0.474 17.908 42.129 1.00 39.59 401 PRO A C 1
ATOM 3182 O O . PRO A 1 401 ? 0.341 16.808 41.594 1.00 39.59 401 PRO A O 1
ATOM 3185 N N . SER A 1 402 ? 1.181 18.061 43.250 1.00 30.05 402 SER A N 1
ATOM 3186 C CA . SER A 1 402 ? 1.739 16.960 44.046 1.00 30.05 402 SER A CA 1
ATOM 3187 C C . SER A 1 402 ? 0.653 16.194 44.831 1.00 30.05 402 SER A C 1
ATOM 3189 O O . SER A 1 402 ? -0.320 16.817 45.265 1.00 30.05 402 SER A O 1
ATOM 3191 N N . PRO A 1 403 ? 0.825 14.883 45.110 1.00 37.75 403 PRO A N 1
ATOM 3192 C CA . PRO A 1 403 ? -0.074 14.111 45.965 1.00 37.75 403 PRO A CA 1
ATOM 3193 C C . PRO A 1 403 ? 0.200 14.328 47.468 1.00 37.75 403 PRO A C 1
ATOM 3195 O O . PRO A 1 403 ? 1.344 14.299 47.903 1.00 37.75 403 PRO A O 1
ATOM 3198 N N . ALA A 1 404 ? -0.899 14.530 48.205 1.00 37.31 404 ALA A N 1
ATOM 3199 C CA . ALA A 1 404 ? -1.187 14.383 49.643 1.00 37.31 404 ALA A CA 1
ATOM 3200 C C . ALA A 1 404 ? -0.053 14.324 50.694 1.00 37.31 404 ALA A C 1
ATOM 3202 O O . ALA A 1 404 ? 0.742 13.392 50.696 1.00 37.31 404 ALA A O 1
ATOM 3203 N N . GLU A 1 405 ? -0.173 15.150 51.751 1.00 29.19 405 GLU A N 1
ATOM 3204 C CA . GLU A 1 405 ? 0.159 14.703 53.115 1.00 29.19 405 GLU A CA 1
ATOM 3205 C C . GLU A 1 405 ? -0.636 15.407 54.242 1.00 29.19 405 GLU A C 1
ATOM 3207 O O . GLU A 1 405 ? -0.580 16.616 54.443 1.00 29.19 405 GLU A O 1
ATOM 3212 N N . ASN A 1 406 ? -1.364 14.553 54.966 1.00 28.62 406 ASN A N 1
ATOM 3213 C CA . ASN A 1 406 ? -1.647 14.476 56.402 1.00 28.62 406 ASN A CA 1
ATOM 3214 C C . ASN A 1 406 ? -2.312 15.591 57.238 1.00 28.62 406 ASN A C 1
ATOM 3216 O O . ASN A 1 406 ? -1.813 16.682 57.487 1.00 28.62 406 ASN A O 1
ATOM 3220 N N . SER A 1 407 ? -3.385 15.120 57.878 1.00 29.27 407 SER A N 1
ATOM 3221 C CA . SER A 1 407 ? -4.031 15.578 59.102 1.00 29.27 407 SER A CA 1
ATOM 3222 C C . SER A 1 407 ? -3.088 15.925 60.264 1.00 29.27 407 SER A C 1
ATOM 3224 O O . SER A 1 407 ? -2.230 15.118 60.624 1.00 29.27 407 SER A O 1
ATOM 3226 N N . LYS A 1 408 ? -3.421 16.997 60.995 1.00 27.44 408 LYS A N 1
ATOM 3227 C CA . LYS A 1 408 ? -3.338 17.049 62.465 1.00 27.44 408 LYS A CA 1
ATOM 3228 C C . LYS A 1 408 ? -4.586 17.727 63.041 1.00 27.44 408 LYS A C 1
ATOM 3230 O O . LYS A 1 408 ? -5.088 18.702 62.492 1.00 27.44 408 LYS A O 1
ATOM 3235 N N . ARG A 1 409 ? -5.092 17.119 64.116 1.00 28.67 409 ARG A N 1
ATOM 3236 C CA . ARG A 1 409 ? -6.232 17.523 64.952 1.00 28.67 409 ARG A CA 1
ATOM 3237 C C . ARG A 1 409 ? -5.890 18.793 65.742 1.00 28.67 409 ARG A C 1
ATOM 3239 O O . ARG A 1 409 ? -4.740 18.936 66.132 1.00 28.67 409 ARG A O 1
ATOM 3246 N N . ASP A 1 410 ? -6.876 19.653 66.008 1.00 24.75 410 ASP A N 1
ATOM 3247 C CA . ASP A 1 410 ? -7.440 19.825 67.360 1.00 24.75 410 ASP A CA 1
ATOM 3248 C C . ASP A 1 410 ? -8.593 20.857 67.406 1.00 24.75 410 ASP A C 1
ATOM 3250 O O . ASP A 1 410 ? -8.458 22.013 67.026 1.00 24.75 410 ASP A O 1
ATOM 3254 N N . SER A 1 411 ? -9.751 20.359 67.855 1.00 25.62 411 SER A N 1
ATOM 3255 C CA . SER A 1 411 ? -10.702 20.909 68.837 1.00 25.62 411 SER A CA 1
ATOM 3256 C C . SER A 1 411 ? -10.915 22.430 68.980 1.00 25.62 411 SER A C 1
ATOM 3258 O O . SER A 1 411 ? -10.069 23.106 69.552 1.00 25.62 411 SER A O 1
ATOM 3260 N N . ALA A 1 412 ? -12.134 22.916 68.677 1.00 25.75 412 ALA A N 1
ATOM 3261 C CA . ALA A 1 412 ? -12.998 23.659 69.623 1.00 25.75 412 ALA A CA 1
ATOM 3262 C C . ALA A 1 412 ? -14.307 24.191 68.981 1.00 25.75 412 ALA A C 1
ATOM 3264 O O . ALA A 1 412 ? -14.288 25.034 68.096 1.00 25.75 412 ALA A O 1
ATOM 3265 N N . SER A 1 413 ? -15.438 23.735 69.535 1.00 24.55 413 SER A N 1
ATOM 3266 C CA . SER A 1 413 ? -16.579 24.553 69.994 1.00 24.55 413 SER A CA 1
ATOM 3267 C C . SER A 1 413 ? -17.357 25.473 69.029 1.00 24.55 413 SER A C 1
ATOM 3269 O O . SER A 1 413 ? -16.902 26.555 68.686 1.00 24.55 413 SER A O 1
ATOM 3271 N N . GLY A 1 414 ? -18.660 25.184 68.861 1.00 23.66 414 GLY A N 1
ATOM 3272 C CA . GLY A 1 414 ? -19.686 26.231 69.029 1.00 23.66 414 GLY A CA 1
ATOM 3273 C C . GLY A 1 414 ? -20.775 26.401 67.956 1.00 23.66 414 GLY A C 1
ATOM 3274 O O . GLY A 1 414 ? -20.573 27.082 66.967 1.00 23.66 414 GLY A O 1
ATOM 3275 N N . LYS A 1 415 ? -21.984 25.932 68.309 1.00 24.80 415 LYS A N 1
ATOM 3276 C CA . LYS A 1 415 ? -23.324 26.534 68.085 1.00 24.80 415 LYS A CA 1
ATOM 3277 C C . LYS A 1 415 ? -23.890 26.743 66.659 1.00 24.80 415 LYS A C 1
ATOM 3279 O O . LYS A 1 415 ? -23.508 27.644 65.934 1.00 24.80 415 LYS A O 1
ATOM 3284 N N . LYS A 1 416 ? -24.988 25.998 66.430 1.00 25.50 416 LYS A N 1
ATOM 3285 C CA . LYS A 1 416 ? -26.333 26.395 65.938 1.00 25.50 416 LYS A CA 1
ATOM 3286 C C . LYS A 1 416 ? -26.429 27.560 64.938 1.00 25.50 416 LYS A C 1
ATOM 3288 O O . LYS A 1 416 ? -26.184 28.696 65.323 1.00 25.50 416 LYS A O 1
ATOM 3293 N N . THR A 1 417 ? -27.043 27.298 63.779 1.00 24.67 417 THR A N 1
ATOM 3294 C CA . THR A 1 417 ? -28.286 27.958 63.297 1.00 24.67 417 THR A CA 1
ATOM 3295 C C . THR A 1 417 ? -28.706 27.412 61.918 1.00 24.67 417 THR A C 1
ATOM 3297 O O . THR A 1 417 ? -27.981 27.538 60.942 1.00 24.67 417 THR A O 1
ATOM 3300 N N . GLU A 1 418 ? -29.895 26.810 61.833 1.00 22.25 418 GLU A N 1
ATOM 3301 C CA . GLU A 1 418 ? -30.816 27.018 60.695 1.00 22.25 418 GLU A CA 1
ATOM 3302 C C . GLU A 1 418 ? -31.557 28.361 60.929 1.00 22.25 418 GLU A C 1
ATOM 3304 O O . GLU A 1 418 ? -31.425 28.885 62.044 1.00 22.25 418 GLU A O 1
ATOM 3309 N N . PRO A 1 419 ? -32.405 28.916 60.026 1.00 35.25 419 PRO A N 1
ATOM 3310 C CA . PRO A 1 419 ? -32.876 28.455 58.703 1.00 35.25 419 PRO A CA 1
ATOM 3311 C C . PRO A 1 419 ? -32.844 29.572 57.617 1.00 35.25 419 PRO A C 1
ATOM 3313 O O . PRO A 1 419 ? -32.417 30.693 57.870 1.00 35.25 419 PRO A O 1
ATOM 3316 N N . VAL A 1 420 ? -33.377 29.297 56.416 1.00 26.36 420 VAL A N 1
ATOM 3317 C CA . VAL A 1 420 ? -34.471 30.062 55.752 1.00 26.36 420 VAL A CA 1
ATOM 3318 C C . VAL A 1 420 ? -34.383 30.018 54.218 1.00 26.36 420 VAL A C 1
ATOM 3320 O O . VAL A 1 420 ? -33.459 30.497 53.569 1.00 26.36 420 VAL A O 1
ATOM 3323 N N . VAL A 1 421 ? -35.470 29.483 53.673 1.00 26.23 421 VAL A N 1
ATOM 3324 C CA . VAL A 1 421 ? -35.950 29.463 52.292 1.00 26.23 421 VAL A CA 1
ATOM 3325 C C . VAL A 1 421 ? -36.140 30.875 51.726 1.00 26.23 421 VAL A C 1
ATOM 3327 O O . VAL A 1 421 ? -36.824 31.682 52.350 1.00 26.23 421 VAL A O 1
ATOM 3330 N N . LYS A 1 422 ? -35.720 31.123 50.475 1.00 26.48 422 LYS A N 1
ATOM 3331 C CA . LYS A 1 422 ? -36.462 32.003 49.549 1.00 26.48 422 LYS A CA 1
ATOM 3332 C C . LYS A 1 422 ? -36.449 31.450 48.123 1.00 26.48 422 LYS A C 1
ATOM 3334 O O . LYS A 1 422 ? -35.457 31.521 47.409 1.00 26.48 422 LYS A O 1
ATOM 3339 N N . ASN A 1 423 ? -37.614 30.948 47.721 1.00 24.28 423 ASN A N 1
ATOM 3340 C CA . ASN A 1 423 ? -38.009 30.720 46.336 1.00 24.28 423 ASN A CA 1
ATOM 3341 C C . ASN A 1 423 ? -38.032 32.037 45.544 1.00 24.28 423 ASN A C 1
ATOM 3343 O O . ASN A 1 423 ? -38.580 33.033 46.019 1.00 24.28 423 ASN A O 1
ATOM 3347 N N . LYS A 1 424 ? -37.618 31.989 44.274 1.00 26.38 424 LYS A N 1
ATOM 3348 C CA . LYS A 1 424 ? -38.234 32.804 43.220 1.00 26.38 424 LYS A CA 1
ATOM 3349 C C . LYS A 1 424 ? -38.427 31.953 41.964 1.00 26.38 424 LYS A C 1
ATOM 3351 O O . LYS A 1 424 ? -37.475 31.492 41.349 1.00 26.38 424 LYS A O 1
ATOM 3356 N N . ARG A 1 425 ? -39.704 31.721 41.656 1.00 24.72 425 ARG A N 1
ATOM 3357 C CA . ARG A 1 425 ? -40.227 31.095 40.438 1.00 24.72 425 ARG A CA 1
ATOM 3358 C C . ARG A 1 425 ? -39.966 31.978 39.216 1.00 24.72 425 ARG A C 1
ATOM 3360 O O . ARG A 1 425 ? -40.198 33.182 39.287 1.00 24.72 425 ARG A O 1
ATOM 3367 N N . SER A 1 426 ? -39.723 31.335 38.079 1.00 27.75 426 SER A N 1
ATOM 3368 C CA . SER A 1 426 ? -40.283 31.752 36.788 1.00 27.75 426 SER A CA 1
ATOM 3369 C C . SER A 1 426 ? -40.539 30.516 35.916 1.00 27.75 426 SER A C 1
ATOM 3371 O O . SER A 1 426 ? -39.603 29.840 35.498 1.00 27.75 426 SER A O 1
ATOM 3373 N N . SER A 1 427 ? -41.827 30.219 35.698 1.00 25.56 427 SER A N 1
ATOM 3374 C CA . SER A 1 427 ? -42.373 29.272 34.710 1.00 25.56 427 SER A CA 1
ATOM 3375 C C . SER A 1 427 ? -41.836 29.577 33.311 1.00 25.56 427 SER A C 1
ATOM 3377 O O . SER A 1 427 ? -41.685 30.741 32.956 1.00 25.56 427 SER A O 1
ATOM 3379 N N . SER A 1 428 ? -41.567 28.603 32.445 1.00 27.25 428 SER A N 1
ATOM 3380 C CA . SER A 1 428 ? -42.504 27.947 31.502 1.00 27.25 428 SER A CA 1
ATOM 3381 C C . SER A 1 428 ? -41.600 27.365 30.388 1.00 27.25 428 SER A C 1
ATOM 3383 O O . SER A 1 428 ? -40.563 27.958 30.124 1.00 27.25 428 SER A O 1
ATOM 3385 N N . LYS A 1 429 ? -41.803 26.239 29.700 1.00 29.61 429 LYS A N 1
ATOM 3386 C CA . LYS A 1 429 ? -42.946 25.384 29.357 1.00 29.61 429 LYS A CA 1
ATOM 3387 C C . LYS A 1 429 ? -42.390 23.982 29.036 1.00 29.61 429 LYS A C 1
ATOM 3389 O O . LYS A 1 429 ? -41.311 23.868 28.462 1.00 29.61 429 LYS A O 1
ATOM 3394 N N . ASN A 1 430 ? -43.167 22.952 29.364 1.00 27.62 430 ASN A N 1
ATOM 3395 C CA . ASN A 1 430 ? -42.991 21.575 28.903 1.00 27.62 430 ASN A CA 1
ATOM 3396 C C . ASN A 1 430 ? -43.023 21.494 27.370 1.00 27.62 430 ASN A C 1
ATOM 3398 O O . ASN A 1 430 ? -43.940 22.033 26.750 1.00 27.62 430 ASN A O 1
ATOM 3402 N N . VAL A 1 431 ? -42.090 20.740 26.790 1.00 29.73 431 VAL A N 1
ATOM 3403 C CA . VAL A 1 431 ? -42.284 20.058 25.507 1.00 29.73 431 VAL A CA 1
ATOM 3404 C C . VAL A 1 431 ? -41.938 18.595 25.746 1.00 29.73 431 VAL A C 1
ATOM 3406 O O . VAL A 1 431 ? -40.784 18.243 25.984 1.00 29.73 431 VAL A O 1
ATOM 3409 N N . GLU A 1 432 ? -42.974 17.762 25.755 1.00 29.36 432 GLU A N 1
ATOM 3410 C CA . GLU A 1 432 ? -42.874 16.308 25.748 1.00 29.36 432 GLU A CA 1
ATOM 3411 C C . GLU A 1 432 ? -42.153 15.865 24.469 1.00 29.36 432 GLU A C 1
ATOM 3413 O O . GLU A 1 432 ? -42.637 16.062 23.353 1.00 29.36 432 GLU A O 1
ATOM 3418 N N . GLY A 1 433 ? -40.965 15.282 24.628 1.00 30.08 433 GLY A N 1
ATOM 3419 C CA . GLY A 1 433 ? -40.222 14.666 23.537 1.00 30.08 433 GLY A CA 1
ATOM 3420 C C . GLY A 1 433 ? -40.852 13.333 23.150 1.00 30.08 433 GLY A C 1
ATOM 3421 O O . GLY A 1 433 ? -40.606 12.311 23.786 1.00 30.08 433 GLY A O 1
ATOM 3422 N N . VAL A 1 434 ? -41.662 13.355 22.095 1.00 36.84 434 VAL A N 1
ATOM 3423 C CA . VAL A 1 434 ? -42.178 12.172 21.398 1.00 36.84 434 VAL A CA 1
ATOM 3424 C C . VAL A 1 434 ? -41.003 11.358 20.842 1.00 36.84 434 VAL A C 1
ATOM 3426 O O . VAL A 1 434 ? -40.200 11.864 20.059 1.00 36.84 434 VAL A O 1
ATOM 3429 N N . ILE A 1 435 ? -40.902 10.085 21.236 1.00 38.75 435 ILE A N 1
ATOM 3430 C CA . ILE A 1 435 ? -39.892 9.146 20.726 1.00 38.75 435 ILE A CA 1
ATOM 3431 C C . ILE A 1 435 ? -40.202 8.832 19.247 1.00 38.75 435 ILE A C 1
ATOM 3433 O O . ILE A 1 435 ? -41.310 8.383 18.946 1.00 38.75 435 ILE A O 1
ATOM 3437 N N . PRO A 1 436 ? -39.253 9.025 18.311 1.00 34.62 436 PRO A N 1
ATOM 3438 C CA . PRO A 1 436 ? -39.460 8.740 16.892 1.00 34.62 436 PRO A CA 1
ATOM 3439 C C . PRO A 1 436 ? -39.757 7.258 16.611 1.00 34.62 436 PRO A C 1
ATOM 3441 O O . PRO A 1 436 ? -39.055 6.369 17.095 1.00 34.62 436 PRO A O 1
ATOM 3444 N N . ASN A 1 437 ? -40.730 7.000 15.730 1.00 35.50 437 ASN A N 1
ATOM 3445 C CA . ASN A 1 437 ? -41.262 5.673 15.361 1.00 35.50 437 ASN A CA 1
ATOM 3446 C C . ASN A 1 437 ? -40.252 4.641 14.811 1.00 35.50 437 ASN A C 1
ATOM 3448 O O . ASN A 1 437 ? -40.637 3.507 14.555 1.00 35.50 437 ASN A O 1
ATOM 3452 N N . LYS A 1 438 ? -38.969 4.982 14.650 1.00 33.06 438 LYS A N 1
ATOM 3453 C CA . LYS A 1 438 ? -37.916 4.036 14.239 1.00 33.06 438 LYS A CA 1
ATOM 3454 C C . LYS A 1 438 ? -37.221 3.320 15.406 1.00 33.06 438 LYS A C 1
ATOM 3456 O O . LYS A 1 438 ? -36.364 2.479 15.170 1.00 33.06 438 LYS A O 1
ATOM 3461 N N . PHE A 1 439 ? -37.571 3.667 16.646 1.00 37.50 439 PHE A N 1
ATOM 3462 C CA . PHE A 1 439 ? -36.996 3.093 17.869 1.00 37.50 439 PHE A CA 1
ATOM 3463 C C . PHE A 1 439 ? -38.030 2.350 18.729 1.00 37.50 439 PHE A C 1
ATOM 3465 O O . PHE A 1 439 ? -37.817 2.135 19.919 1.00 37.50 439 PHE A O 1
ATOM 3472 N N . ARG A 1 440 ? -39.155 1.945 18.126 1.00 43.03 440 ARG A N 1
ATOM 3473 C CA . ARG A 1 440 ? -40.023 0.896 18.669 1.00 43.03 440 ARG A CA 1
ATOM 3474 C C . ARG A 1 440 ? -39.612 -0.436 18.043 1.00 43.03 440 ARG A C 1
ATOM 3476 O O . ARG A 1 440 ? -40.018 -0.725 16.922 1.00 43.03 440 ARG A O 1
ATOM 3483 N N . ALA A 1 441 ? -38.808 -1.205 18.767 1.00 36.62 441 ALA A N 1
ATOM 3484 C CA . ALA A 1 441 ? -38.642 -2.646 18.603 1.00 36.62 441 ALA A CA 1
ATOM 3485 C C . ALA A 1 441 ? -38.267 -3.237 19.961 1.00 36.62 441 ALA A C 1
ATOM 3487 O O . ALA A 1 441 ? -37.319 -2.694 20.577 1.00 36.62 441 ALA A O 1
#